Protein 1QWO (pdb70)

Radius of gyration: 21.75 Å; Cα contacts (8 Å, |Δi|>4): 918; chains: 1; bounding box: 67×42×53 Å

Secondary structure (DSSP, 8-state):
-EETTTEE-SSHHHHTSSGGGSB-B--TTTTS---SPPTTEEEEEEEEEE---BPPPHHHHHHHHHHHHHHHHH-S---GGGGGGGT------SSSBPHHHHHHHHHHHHHHHHHTHHHHTT---EEEEES-HHHHHHHHHHHHHHHHHHHT-TT----PPPPEEEEE---TTS--TTS----HHHHT--HHHHHHHHHHHHHHHHHHHHHHHHSTT----HHHHHHHHHHHHHHHHHHSTT--S--TTGGGS-HHHHHHHHHHHHHHHHHHTSTTSTTTGGGGHHHHHHHHHHHHT-----SSS--HHHHH-TTTS-S--SEEEEE--HHHHHHHHHHTTTTTTPPPPPSSS---GGGGTT--HHHHS-BT-EEEEEEEEETT-SS-EEEEEETTEE---SSS---TTS-EEHHHHHHHTHHHHHTTTGGGG-

Sequence (434 aa):
CDTVDLGYQCSPATSHLWGQYSPFFSLEDELSVSSKLPKDCRITLVQVLSRGARYPTSSKSKKYKKLVTAIQANATDFKGKFAFLKTYNYTLGADDLTPFGEQQLVNSGIKFYQRYKALARSVVPFIRASGSDRVIASGEKFIEGFQQAKLADPGATNRAAPAISVIIPESETFNNTLDHGVCTKFEASQLGDEVAANFTALFAPDIRARAEKHLPGVTLTDEDVVSLMDMCSFDTVARTSDASQLSPFCQLFTHNEWKKYNYLQSLGKYYGYGAGNPLGPAQGIGFTNELIARLTRSPVQDHTSTNSTLVSNPATFPLNATMYVDFSHDNSMVSIFFALGLYNGTEPLSRTSVESAKELDGYSASWVVPFGARAYFETMQCKSEKEPLVRALINDRVVPLHGCDVDKLGRCKLNDFVKGLSWARSGGNWGECF

Nearest PDB structures (foldseek):
  1skb-assembly1_A  TM=1.002E+00  e=1.967E-83  Aspergillus fumigatus
  3k4q-assembly2_B  TM=9.894E-01  e=6.153E-62  Aspergillus niger
  1ihp-assembly1_A  TM=9.824E-01  e=1.581E-62  Aspergillus ficuum
  1qfx-assembly1_B-2  TM=7.843E-01  e=2.774E-22  Aspergillus niger
  1qfx-assembly1_A-2  TM=7.735E-01  e=8.314E-22  Aspergillus niger

Foldseek 3Di:
DAALPAGDDPPCLFQLLQFQLRTQGFCAPPLFDGLADDPQKAFQFKEKEKEAHAAAAPVLLVVLQVLLVQLCVFFPAFDDLSRCSVPDDRDTDHDAAALQRLVLLLSPLLNVCVRNVVVLLEAAAAEAEEQGVNLQSSVVSSQNNVLVNSVVDPSRDDSPGHDRLYHFYDDLPAQDLQDDHVLQVLVPDCFLVVLLVVLLVVPQVVLQVVNCVSGPRDHDDSVRSLSLSNCQSNCLSHVDSNSPDGDSSRVSDDSVVSLSNQQSSQSSLCCNAAPVPVCRLLSQLQVVQLVLCQLVLHQGDADFRDDNVQRVDCSNRNNNRRYYYYYHHLNSQNSNCRLLVLQVVADPDDSHDRDDCVRRLNGTSSSANYRTKMKMWTWMDGPVDPATKIWIATSRHTRAGPQFDTDPNRIHGSVRSVVRSVCSSVSHVSVVSD

CATH classification: 3.40.50.1240

Structure (mmCIF, N/CA/C/O backbone):
data_1QWO
#
_entry.id   1QWO
#
_cell.length_a   70.340
_cell.length_b   70.340
_cell.length_c   186.673
_cell.angle_alpha   90.00
_cell.angle_beta   90.00
_cell.angle_gamma   90.00
#
_symmetry.space_group_name_H-M   'P 43 21 2'
#
loop_
_entity.id
_entity.type
_entity.pdbx_description
1 polymer phytase
2 non-polymer 2-acetamido-2-deoxy-beta-D-glucopyranose
3 water water
#
loop_
_atom_site.group_PDB
_atom_site.id
_atom_site.type_symbol
_atom_site.label_atom_id
_atom_site.label_alt_id
_atom_site.label_comp_id
_atom_site.label_asym_id
_atom_site.label_entity_id
_atom_site.label_seq_id
_atom_site.pdbx_PDB_ins_code
_atom_site.Cartn_x
_atom_site.Cartn_y
_atom_site.Cartn_z
_atom_site.occupancy
_atom_site.B_iso_or_equiv
_atom_site.auth_seq_id
_atom_site.auth_comp_id
_atom_site.auth_asym_id
_atom_site.auth_atom_id
_atom_site.pdbx_PDB_model_num
ATOM 1 N N . CYS A 1 7 ? 6.042 11.248 46.119 1.00 21.35 8 CYS A N 1
ATOM 2 C CA . CYS A 1 7 ? 6.391 11.554 47.544 1.00 21.41 8 CYS A CA 1
ATOM 3 C C . CYS A 1 7 ? 7.873 11.377 47.844 1.00 20.10 8 CYS A C 1
ATOM 4 O O . CYS A 1 7 ? 8.434 12.083 48.674 1.00 20.21 8 CYS A O 1
ATOM 7 N N . ASP A 1 8 ? 8.479 10.417 47.160 1.00 18.27 9 ASP A N 1
ATOM 8 C CA . ASP A 1 8 ? 9.846 9.994 47.395 1.00 17.73 9 ASP A CA 1
ATOM 9 C C . ASP A 1 8 ? 10.620 10.309 46.125 1.00 16.65 9 ASP A C 1
ATOM 10 O O . ASP A 1 8 ? 10.194 9.943 45.035 1.00 17.75 9 ASP A O 1
ATOM 15 N N . THR A 1 9 ? 11.699 11.067 46.262 1.00 14.52 10 THR A N 1
ATOM 16 C CA . THR A 1 9 ? 12.594 11.371 45.148 1.00 13.77 10 THR A CA 1
ATOM 17 C C . THR A 1 9 ? 14.017 10.956 45.451 1.00 12.74 10 THR A C 1
ATOM 18 O O . THR A 1 9 ? 14.405 10.764 46.597 1.00 12.58 10 THR A O 1
ATOM 22 N N . VAL A 1 10 ? 14.795 10.784 44.398 1.00 12.38 11 VAL A N 1
ATOM 23 C CA . VAL A 1 10 ? 16.190 10.451 44.492 1.00 12.28 11 VAL A CA 1
ATOM 24 C C . VAL A 1 10 ? 16.929 11.419 45.403 1.00 12.76 11 VAL A C 1
ATOM 25 O O . VAL A 1 10 ? 17.651 11.001 46.291 1.00 12.97 11 VAL A O 1
ATOM 29 N N . ASP A 1 11 ? 16.787 12.712 45.162 1.00 13.78 12 ASP A N 1
ATOM 30 C CA . ASP A 1 11 ? 17.604 13.667 45.890 1.00 14.48 12 ASP A CA 1
ATOM 31 C C . ASP A 1 11 ? 17.127 13.929 47.312 1.00 14.03 12 ASP A C 1
ATOM 32 O O . ASP A 1 11 ? 17.944 14.048 48.215 1.00 14.89 12 ASP A O 1
ATOM 37 N N . LEU A 1 12 ? 15.825 14.050 47.511 1.00 12.60 13 LEU A N 1
ATOM 38 C CA . LEU A 1 12 ? 15.305 14.501 48.798 1.00 13.00 13 LEU A CA 1
ATOM 39 C C . LEU A 1 12 ? 14.723 13.398 49.665 1.00 11.30 13 LEU A C 1
ATOM 40 O O . LEU A 1 12 ? 14.380 13.639 50.824 1.00 11.00 13 LEU A O 1
ATOM 45 N N . GLY A 1 13 ? 14.607 12.193 49.143 1.00 10.60 14 GLY A N 1
ATOM 46 C CA . GLY A 1 13 ? 13.956 11.148 49.917 1.00 10.60 14 GLY A CA 1
ATOM 47 C C . GLY A 1 13 ? 12.455 11.429 50.066 1.00 10.64 14 GLY A C 1
ATOM 48 O O . GLY A 1 13 ? 11.828 12.002 49.162 1.00 10.63 14 GLY A O 1
ATOM 49 N N . TYR A 1 14 ? 11.903 11.056 51.215 1.00 10.21 15 TYR A N 1
ATOM 50 C CA . TYR A 1 14 ? 10.463 10.994 51.429 1.00 11.56 15 TYR A CA 1
ATOM 51 C C . TYR A 1 14 ? 9.948 12.280 52.040 1.00 11.72 15 TYR A C 1
ATOM 52 O O . TYR A 1 14 ? 10.315 12.632 53.184 1.00 11.31 15 TYR A O 1
ATOM 61 N N . GLN A 1 15 ? 9.107 13.003 51.302 1.00 14.16 16 GLN A N 1
ATOM 62 C CA . GLN A 1 15 ? 8.686 14.333 51.707 1.00 15.52 16 GLN A CA 1
ATOM 63 C C . GLN A 1 15 ? 7.192 14.497 51.882 1.00 17.20 16 GLN A C 1
ATOM 64 O O . GLN A 1 15 ? 6.734 15.610 52.156 1.00 20.67 16 GLN A O 1
ATOM 70 N N . CYS A 1 16 ? 6.439 13.419 51.812 1.00 17.54 17 CYS A N 1
ATOM 71 C CA . CYS A 1 16 ? 4.999 13.532 52.050 1.00 18.49 17 CYS A CA 1
ATOM 72 C C . CYS A 1 16 ? 4.674 13.438 53.528 1.00 17.01 17 CYS A C 1
ATOM 73 O O . CYS A 1 16 ? 5.302 12.716 54.300 1.00 18.00 17 CYS A O 1
ATOM 76 N N . SER A 1 17 ? 3.690 14.217 53.922 1.00 16.34 18 SER A N 1
ATOM 77 C CA . SER A 1 17 ? 3.214 14.215 55.298 1.00 16.56 18 SER A CA 1
ATOM 78 C C . SER A 1 17 ? 4.350 14.319 56.318 1.00 15.36 18 SER A C 1
ATOM 79 O O . SER A 1 17 ? 4.364 13.546 57.260 1.00 14.37 18 SER A O 1
ATOM 82 N N . PRO A 1 18 ? 5.281 15.268 56.156 1.00 15.59 19 PRO A N 1
ATOM 83 C CA . PRO A 1 18 ? 6.496 15.306 57.006 1.00 15.72 19 PRO A CA 1
ATOM 84 C C . PRO A 1 18 ? 6.225 15.484 58.496 1.00 16.00 19 PRO A C 1
ATOM 85 O O . PRO A 1 18 ? 7.026 15.044 59.319 1.00 16.29 19 PRO A O 1
ATOM 89 N N . ALA A 1 19 ? 5.110 16.119 58.859 1.00 15.37 20 ALA A N 1
ATOM 90 C CA . ALA A 1 19 ? 4.749 16.280 60.261 1.00 15.49 20 ALA A CA 1
ATOM 91 C C . ALA A 1 19 ? 4.365 14.948 60.938 1.00 15.47 20 ALA A C 1
ATOM 92 O O . ALA A 1 19 ? 4.174 14.865 62.160 1.00 16.00 20 ALA A O 1
ATOM 94 N N . THR A 1 20 ? 4.226 13.895 60.137 1.00 12.64 21 THR A N 1
ATOM 95 C CA . THR A 1 20 ? 4.060 12.552 60.646 1.00 12.64 21 THR A CA 1
ATOM 96 C C . THR A 1 20 ? 5.219 11.638 60.224 1.00 10.34 21 THR A C 1
ATOM 97 O O . THR A 1 20 ? 5.818 10.955 61.067 1.00 10.75 21 THR A O 1
ATOM 101 N N . SER A 1 21 ? 5.503 11.581 58.932 1.00 10.34 22 SER A N 1
ATOM 102 C CA . SER A 1 21 ? 6.400 10.564 58.400 1.00 10.54 22 SER A CA 1
ATOM 103 C C . SER A 1 21 ? 7.851 10.703 58.774 1.00 10.58 22 SER A C 1
ATOM 104 O O . SER A 1 21 ? 8.578 9.740 58.661 1.00 9.88 22 SER A O 1
ATOM 107 N N . HIS A 1 22 ? 8.279 11.885 59.200 1.00 9.81 23 HIS A N 1
ATOM 108 C CA . HIS A 1 22 ? 9.639 12.033 59.701 1.00 9.88 23 HIS A CA 1
ATOM 109 C C . HIS A 1 22 ? 9.740 11.741 61.211 1.00 9.05 23 HIS A C 1
ATOM 110 O O . HIS A 1 22 ? 10.801 11.924 61.787 1.00 11.38 23 HIS A O 1
ATOM 117 N N . LEU A 1 23 ? 8.659 11.259 61.820 1.00 9.14 24 LEU A N 1
ATOM 118 C CA . LEU A 1 23 ? 8.585 11.034 63.247 1.00 9.87 24 LEU A CA 1
ATOM 119 C C . LEU A 1 23 ? 8.316 9.565 63.591 1.00 9.08 24 LEU A C 1
ATOM 120 O O . LEU A 1 23 ? 7.711 9.235 64.612 1.00 9.89 24 LEU A O 1
ATOM 125 N N . TRP A 1 24 ? 8.823 8.682 62.731 1.00 9.11 25 TRP A N 1
ATOM 126 C CA . TRP A 1 24 ? 8.655 7.236 62.943 1.00 8.99 25 TRP A CA 1
ATOM 127 C C . TRP A 1 24 ? 9.950 6.546 63.333 1.00 8.65 25 TRP A C 1
ATOM 128 O O . TRP A 1 24 ? 10.024 5.322 63.295 1.00 8.39 25 TRP A O 1
ATOM 139 N N . GLY A 1 25 ? 10.978 7.294 63.732 1.00 8.60 26 GLY A N 1
ATOM 140 C CA . GLY A 1 25 ? 12.242 6.672 64.094 1.00 8.86 26 GLY A CA 1
ATOM 141 C C . GLY A 1 25 ? 12.838 5.882 62.949 1.00 8.49 26 GLY A C 1
ATOM 142 O O . GLY A 1 25 ? 12.878 6.343 61.801 1.00 9.18 26 GLY A O 1
ATOM 143 N N . GLN A 1 26 ? 13.278 4.672 63.279 1.00 9.16 27 GLN A N 1
ATOM 144 C CA . GLN A 1 26 ? 13.846 3.739 62.296 1.00 9.46 27 GLN A CA 1
ATOM 145 C C . GLN A 1 26 ? 12.796 3.239 61.311 1.00 9.26 27 GLN A C 1
ATOM 146 O O . GLN A 1 26 ? 13.122 2.528 60.370 1.00 9.42 27 GLN A O 1
ATOM 152 N N . TYR A 1 27 ? 11.535 3.565 61.528 1.00 9.06 28 TYR A N 1
ATOM 153 C CA . TYR A 1 27 ? 10.499 3.239 60.548 1.00 9.26 28 TYR A CA 1
ATOM 154 C C . TYR A 1 27 ? 10.140 4.399 59.626 1.00 8.95 28 TYR A C 1
ATOM 155 O O . TYR A 1 27 ? 9.232 4.285 58.795 1.00 8.94 28 TYR A O 1
ATOM 164 N N . SER A 1 28 ? 10.862 5.518 59.759 1.00 8.76 29 SER A N 1
ATOM 165 C CA . SER A 1 28 ? 10.687 6.624 58.832 1.00 9.27 29 SER A CA 1
ATOM 166 C C . SER A 1 28 ? 11.401 6.298 57.539 1.00 8.61 29 SER A C 1
ATOM 167 O O . SER A 1 28 ? 12.576 5.901 57.561 1.00 8.78 29 SER A O 1
ATOM 170 N N . PRO A 1 29 ? 10.764 6.503 56.390 1.00 8.87 30 PRO A N 1
ATOM 171 C CA . PRO A 1 29 ? 11.513 6.485 55.134 1.00 9.13 30 PRO A CA 1
ATOM 172 C C . PRO A 1 29 ? 12.592 7.577 55.134 1.00 8.29 30 PRO A C 1
ATOM 173 O O . PRO A 1 29 ? 12.311 8.687 55.591 1.00 9.75 30 PRO A O 1
ATOM 177 N N . PHE A 1 30 ? 13.770 7.271 54.599 1.00 8.96 31 PHE A N 1
ATOM 178 C CA . PHE A 1 30 ? 14.839 8.241 54.477 1.00 9.27 31 PHE A CA 1
ATOM 179 C C . PHE A 1 30 ? 14.283 9.553 53.941 1.00 8.65 31 PHE A C 1
ATOM 180 O O . PHE A 1 30 ? 13.589 9.571 52.923 1.00 8.91 31 PHE A O 1
ATOM 188 N N . PHE A 1 31 ? 14.707 10.639 54.590 1.00 8.89 32 PHE A N 1
ATOM 189 C CA . PHE A 1 31 ? 14.458 12.012 54.128 1.00 9.55 32 PHE A CA 1
ATOM 190 C C . PHE A 1 31 ? 15.778 12.744 54.223 1.00 10.08 32 PHE A C 1
ATOM 191 O O . PHE A 1 31 ? 16.505 12.623 55.212 1.00 10.37 32 PHE A O 1
ATOM 199 N N . SER A 1 32 ? 16.118 13.482 53.170 1.00 10.11 33 SER A N 1
ATOM 200 C CA . SER A 1 32 ? 17.402 14.143 53.092 1.00 10.87 33 SER A CA 1
ATOM 201 C C . SER A 1 32 ? 17.553 15.231 54.138 1.00 11.26 33 SER A C 1
ATOM 202 O O . SER A 1 32 ? 16.700 16.093 54.279 1.00 11.70 33 SER A O 1
ATOM 205 N N . LEU A 1 33 ? 18.667 15.189 54.850 1.00 11.38 34 LEU A N 1
ATOM 206 C CA . LEU A 1 33 ? 18.988 16.226 55.850 1.00 12.07 34 LEU A CA 1
ATOM 207 C C . LEU A 1 33 ? 20.071 17.191 55.360 1.00 13.97 34 LEU A C 1
ATOM 208 O O . LEU A 1 33 ? 20.783 17.793 56.161 1.00 14.29 34 LEU A O 1
ATOM 213 N N . GLU A 1 34 ? 20.192 17.323 54.048 1.00 14.36 35 GLU A N 1
ATOM 214 C CA . GLU A 1 34 ? 21.044 18.320 53.430 1.00 16.40 35 GLU A CA 1
ATOM 215 C C . GLU A 1 34 ? 20.757 19.677 54.092 1.00 16.68 35 GLU A C 1
ATOM 216 O O . GLU A 1 34 ? 19.597 20.086 54.199 1.00 16.56 35 GLU A O 1
ATOM 222 N N . ASP A 1 35 ? 21.821 20.303 54.585 1.00 19.20 36 ASP A N 1
ATOM 223 C CA . ASP A 1 35 ? 21.762 21.656 55.182 1.00 20.82 36 ASP A CA 1
ATOM 224 C C . ASP A 1 35 ? 21.009 21.757 56.497 1.00 21.81 36 ASP A C 1
ATOM 225 O O . ASP A 1 35 ? 20.743 22.860 56.984 1.00 22.54 36 ASP A O 1
ATOM 230 N N . GLU A 1 36 ? 20.677 20.625 57.116 1.00 21.49 37 GLU A N 1
ATOM 231 C CA . GLU A 1 36 ? 19.874 20.671 58.337 1.00 21.82 37 GLU A CA 1
ATOM 232 C C . GLU A 1 36 ? 20.813 20.612 59.536 1.00 22.08 37 GLU A C 1
ATOM 233 O O . GLU A 1 36 ? 21.476 19.598 59.768 1.00 21.08 37 GLU A O 1
ATOM 239 N N . LEU A 1 37 ? 20.881 21.708 60.288 1.00 21.72 38 LEU A N 1
ATOM 240 C CA . LEU A 1 37 ? 21.868 21.853 61.367 1.00 22.46 38 LEU A CA 1
ATOM 241 C C . LEU A 1 37 ? 23.240 21.450 60.857 1.00 21.85 38 LEU A C 1
ATOM 242 O O . LEU A 1 37 ? 23.974 20.726 61.509 1.00 22.45 38 LEU A O 1
ATOM 247 N N . SER A 1 38 ? 23.590 21.973 59.691 1.00 21.75 39 SER A N 1
ATOM 248 C CA . SER A 1 38 ? 24.754 21.525 58.959 1.00 21.12 39 SER A CA 1
ATOM 249 C C . SER A 1 38 ? 25.098 22.467 57.822 1.00 21.24 39 SER A C 1
ATOM 250 O O . SER A 1 38 ? 24.212 23.106 57.242 1.00 21.87 39 SER A O 1
ATOM 253 N N . VAL A 1 39 ? 26.383 22.517 57.491 1.00 20.82 40 VAL A N 1
ATOM 254 C CA . VAL A 1 39 ? 26.839 23.115 56.251 1.00 19.97 40 VAL A CA 1
ATOM 255 C C . VAL A 1 39 ? 26.431 22.246 55.072 1.00 19.47 40 VAL A C 1
ATOM 256 O O . VAL A 1 39 ? 25.983 21.137 55.269 1.00 18.20 40 VAL A O 1
ATOM 260 N N . SER A 1 40 ? 26.604 22.738 53.846 1.00 19.61 41 SER A N 1
ATOM 261 C CA . SER A 1 40 ? 26.232 21.973 52.658 1.00 19.32 41 SER A CA 1
ATOM 262 C C . SER A 1 40 ? 27.093 20.727 52.587 1.00 17.62 41 SER A C 1
ATOM 263 O O . SER A 1 40 ? 28.256 20.724 53.023 1.00 17.38 41 SER A O 1
ATOM 266 N N . SER A 1 41 ? 26.532 19.670 52.011 1.00 17.46 42 SER A N 1
ATOM 267 C CA . SER A 1 41 ? 27.263 18.444 51.757 1.00 17.11 42 SER A CA 1
ATOM 268 C C . SER A 1 41 ? 27.967 18.470 50.414 1.00 16.44 42 SER A C 1
ATOM 269 O O . SER A 1 41 ? 28.611 17.500 50.032 1.00 15.83 42 SER A O 1
ATOM 272 N N . LYS A 1 42 ? 27.880 19.591 49.702 1.00 16.68 43 LYS A N 1
ATOM 273 C CA . LYS A 1 42 ? 28.502 19.695 48.387 1.00 17.45 43 LYS A CA 1
ATOM 274 C C . LYS A 1 42 ? 30.002 19.517 48.482 1.00 15.96 43 LYS A C 1
ATOM 275 O O . LYS A 1 42 ? 30.611 19.916 49.467 1.00 15.59 43 LYS A O 1
ATOM 281 N N . LEU A 1 43 ? 30.571 18.918 47.444 1.00 16.21 44 LEU A N 1
ATOM 282 C CA . LEU A 1 43 ? 32.015 18.797 47.331 1.00 15.85 44 LEU A CA 1
ATOM 283 C C . LEU A 1 43 ? 32.616 20.217 47.356 1.00 16.43 44 LEU A C 1
ATOM 284 O O . LEU A 1 43 ? 32.249 21.054 46.525 1.00 16.64 44 LEU A O 1
ATOM 289 N N . PRO A 1 44 ? 33.516 20.517 48.293 1.00 17.04 45 PRO A N 1
ATOM 290 C CA . PRO A 1 44 ? 34.079 21.865 48.352 1.00 17.68 45 PRO A CA 1
ATOM 291 C C . PRO A 1 44 ? 34.885 22.218 47.108 1.00 18.27 45 PRO A C 1
ATOM 292 O O . PRO A 1 44 ? 35.382 21.368 46.363 1.00 18.44 45 PRO A O 1
ATOM 296 N N . LYS A 1 45 ? 34.966 23.512 46.877 1.00 19.63 46 LYS A N 1
ATOM 297 C CA . LYS A 1 45 ? 35.737 24.060 45.777 1.00 20.90 46 LYS A CA 1
ATOM 298 C C . LYS A 1 45 ? 37.161 23.516 45.769 1.00 19.38 46 LYS A C 1
ATOM 299 O O . LYS A 1 45 ? 37.827 23.455 46.815 1.00 19.06 46 LYS A O 1
ATOM 305 N N . ASP A 1 46 ? 37.631 23.121 44.593 1.00 18.38 47 ASP A N 1
ATOM 306 C CA . ASP A 1 46 ? 39.017 22.674 44.391 1.00 18.37 47 ASP A CA 1
ATOM 307 C C . ASP A 1 46 ? 39.323 21.412 45.191 1.00 17.57 47 ASP A C 1
ATOM 308 O O . ASP A 1 46 ? 40.449 21.158 45.568 1.00 17.49 47 ASP A O 1
ATOM 313 N N . CYS A 1 47 ? 38.293 20.591 45.413 1.00 16.62 48 CYS A N 1
ATOM 314 C CA . CYS A 1 47 ? 38.492 19.286 46.051 1.00 16.03 48 CYS A CA 1
ATOM 315 C C . CYS A 1 47 ? 38.040 18.175 45.118 1.00 15.14 48 CYS A C 1
ATOM 316 O O . CYS A 1 47 ? 37.119 18.357 44.335 1.00 16.68 48 CYS A O 1
ATOM 319 N N . ARG A 1 48 ? 38.732 17.050 45.188 1.00 14.37 49 ARG A N 1
ATOM 320 C CA . ARG A 1 48 ? 38.397 15.886 44.401 1.00 15.13 49 ARG A CA 1
ATOM 321 C C . ARG A 1 48 ? 38.286 14.684 45.339 1.00 13.59 49 ARG A C 1
ATOM 322 O O . ARG A 1 48 ? 39.148 14.431 46.145 1.00 13.88 49 ARG A O 1
ATOM 330 N N . ILE A 1 49 ? 37.199 13.916 45.214 1.00 12.92 50 ILE A N 1
ATOM 331 C CA . ILE A 1 49 ? 37.066 12.697 45.989 1.00 13.14 50 ILE A CA 1
ATOM 332 C C . ILE A 1 49 ? 38.045 11.627 45.514 1.00 13.01 50 ILE A C 1
ATOM 333 O O . ILE A 1 49 ? 38.131 11.344 44.307 1.00 13.69 50 ILE A O 1
ATOM 338 N N . THR A 1 50 ? 38.784 11.029 46.441 1.00 13.41 51 THR A N 1
ATOM 339 C CA . THR A 1 50 ? 39.723 9.945 46.144 1.00 14.05 51 THR A CA 1
ATOM 340 C C . THR A 1 50 ? 39.266 8.563 46.595 1.00 13.99 51 THR A C 1
ATOM 341 O O . THR A 1 50 ? 39.769 7.561 46.090 1.00 14.80 51 THR A O 1
ATOM 345 N N . LEU A 1 51 ? 38.348 8.526 47.565 1.00 13.42 52 LEU A N 1
ATOM 346 C CA . LEU A 1 51 ? 37.780 7.278 48.070 1.00 12.92 52 LEU A CA 1
ATOM 347 C C . LEU A 1 51 ? 36.402 7.612 48.619 1.00 12.28 52 LEU A C 1
ATOM 348 O O . LEU A 1 51 ? 36.217 8.650 49.255 1.00 11.37 52 LEU A O 1
ATOM 353 N N . VAL A 1 52 ? 35.423 6.727 48.406 1.00 11.16 53 VAL A N 1
ATOM 354 C CA . VAL A 1 52 ? 34.197 6.851 49.158 1.00 11.61 53 VAL A CA 1
ATOM 355 C C . VAL A 1 52 ? 33.751 5.468 49.616 1.00 10.42 53 VAL A C 1
ATOM 356 O O . VAL A 1 52 ? 33.806 4.500 48.869 1.00 11.16 53 VAL A O 1
ATOM 360 N N . GLN A 1 53 ? 33.361 5.416 50.876 1.00 9.78 54 GLN A N 1
ATOM 361 C CA . GLN A 1 53 ? 32.726 4.251 51.497 1.00 10.28 54 GLN A CA 1
ATOM 362 C C . GLN A 1 53 ? 31.271 4.589 51.752 1.00 10.15 54 GLN A C 1
ATOM 363 O O . GLN A 1 53 ? 30.944 5.578 52.405 1.00 10.07 54 GLN A O 1
ATOM 369 N N . VAL A 1 54 ? 30.370 3.730 51.294 1.00 9.56 55 VAL A N 1
ATOM 370 C CA . VAL A 1 54 ? 28.949 3.876 51.607 1.00 8.94 55 VAL A CA 1
ATOM 371 C C . VAL A 1 54 ? 28.578 2.767 52.600 1.00 8.84 55 VAL A C 1
ATOM 372 O O . VAL A 1 54 ? 28.984 1.608 52.434 1.00 9.27 55 VAL A O 1
ATOM 376 N N . LEU A 1 55 ? 27.804 3.146 53.600 1.00 8.71 56 LEU A N 1
ATOM 377 C CA . LEU A 1 55 ? 27.170 2.168 54.503 1.00 8.53 56 LEU A CA 1
ATOM 378 C C . LEU A 1 55 ? 25.666 2.441 54.416 1.00 8.69 56 LEU A C 1
ATOM 379 O O . LEU A 1 55 ? 25.205 3.523 54.766 1.00 8.55 56 LEU A O 1
ATOM 384 N N . SER A 1 56 ? 24.904 1.459 53.894 1.00 8.74 57 SER A N 1
ATOM 385 C CA . SER A 1 56 ? 23.496 1.600 53.648 1.00 8.24 57 SER A CA 1
ATOM 386 C C . SER A 1 56 ? 22.688 0.587 54.438 1.00 7.82 57 SER A C 1
ATOM 387 O O . SER A 1 56 ? 23.052 -0.575 54.483 1.00 8.27 57 SER A O 1
ATOM 390 N N . ARG A 1 57 ? 21.578 1.036 55.010 1.00 7.75 58 ARG A N 1
ATOM 391 C CA . ARG A 1 57 ? 20.578 0.116 55.557 1.00 7.13 58 ARG A CA 1
ATOM 392 C C . ARG A 1 57 ? 19.789 -0.456 54.392 1.00 7.64 58 ARG A C 1
ATOM 393 O O . ARG A 1 57 ? 19.731 0.104 53.287 1.00 7.92 58 ARG A O 1
ATOM 415 N N . GLY A 1 59 ? 16.103 -1.276 52.702 1.00 8.07 60 GLY A N 1
ATOM 416 C CA . GLY A 1 59 ? 14.947 -0.408 52.489 1.00 7.93 60 GLY A CA 1
ATOM 417 C C . GLY A 1 59 ? 13.743 -0.726 53.391 1.00 7.89 60 GLY A C 1
ATOM 418 O O . GLY A 1 59 ? 13.776 -1.629 54.253 1.00 8.47 60 GLY A O 1
ATOM 419 N N . ALA A 1 60 ? 12.682 0.048 53.186 1.00 8.48 61 ALA A N 1
ATOM 420 C CA . ALA A 1 60 ? 11.414 -0.179 53.880 1.00 8.85 61 ALA A CA 1
ATOM 421 C C . ALA A 1 60 ? 10.944 -1.627 53.696 1.00 9.76 61 ALA A C 1
ATOM 422 O O . ALA A 1 60 ? 11.094 -2.209 52.617 1.00 8.89 61 ALA A O 1
ATOM 424 N N . ARG A 1 61 ? 10.376 -2.166 54.759 1.00 9.51 62 ARG A N 1
ATOM 425 C CA . ARG A 1 61 ? 10.061 -3.594 54.844 1.00 9.00 62 ARG A CA 1
ATOM 426 C C . ARG A 1 61 ? 8.736 -3.816 55.555 1.00 9.91 62 ARG A C 1
ATOM 427 O O . ARG A 1 61 ? 8.185 -2.911 56.186 1.00 9.42 62 ARG A O 1
ATOM 435 N N . TYR A 1 62 ? 8.268 -5.059 55.464 1.00 9.84 63 TYR A N 1
ATOM 436 C CA . TYR A 1 62 ? 7.202 -5.534 56.321 1.00 10.92 63 TYR A CA 1
ATOM 437 C C . TYR A 1 62 ? 7.713 -5.697 57.747 1.00 10.51 63 TYR A C 1
ATOM 438 O O . TYR A 1 62 ? 8.905 -5.834 57.966 1.00 9.71 63 TYR A O 1
ATOM 447 N N . PRO A 1 63 ? 6.811 -5.809 58.724 1.00 10.36 64 PRO A N 1
ATOM 448 C CA . PRO A 1 63 ? 7.220 -6.191 60.072 1.00 10.93 64 PRO A CA 1
ATOM 449 C C . PRO A 1 63 ? 7.966 -7.533 60.073 1.00 11.37 64 PRO A C 1
ATOM 450 O O . PRO A 1 63 ? 7.741 -8.330 59.160 1.00 12.55 64 PRO A O 1
ATOM 454 N N . THR A 1 64 ? 8.824 -7.779 61.051 1.00 13.80 65 THR A N 1
ATOM 455 C CA . THR A 1 64 ? 9.458 -9.091 61.162 1.00 15.20 65 THR A CA 1
ATOM 456 C C . THR A 1 64 ? 8.357 -10.108 61.393 1.00 16.11 65 THR A C 1
ATOM 457 O O . THR A 1 64 ? 7.246 -9.732 61.732 1.00 15.39 65 THR A O 1
ATOM 461 N N . SER A 1 65 ? 8.666 -11.389 61.210 1.00 16.88 66 SER A N 1
ATOM 462 C CA . SER A 1 65 ? 7.656 -12.428 61.378 1.00 18.30 66 SER A CA 1
ATOM 463 C C . SER A 1 65 ? 7.023 -12.348 62.789 1.00 17.86 66 SER A C 1
ATOM 464 O O . SER A 1 65 ? 5.798 -12.427 62.927 1.00 17.63 66 SER A O 1
ATOM 467 N N . SER A 1 66 ? 7.836 -12.150 63.823 1.00 17.92 67 SER A N 1
ATOM 468 C CA . SER A 1 66 ? 7.288 -12.104 65.181 1.00 18.01 67 SER A CA 1
ATOM 469 C C . SER A 1 66 ? 6.399 -10.871 65.386 1.00 17.15 67 SER A C 1
ATOM 470 O O . SER A 1 66 ? 5.347 -10.958 66.012 1.00 17.22 67 SER A O 1
ATOM 473 N N . LYS A 1 67 ? 6.790 -9.724 64.843 1.00 15.28 68 LYS A N 1
ATOM 474 C CA . LYS A 1 67 ? 6.004 -8.506 65.040 1.00 14.40 68 LYS A CA 1
ATOM 475 C C . LYS A 1 67 ? 4.741 -8.569 64.214 1.00 14.40 68 LYS A C 1
ATOM 476 O O . LYS A 1 67 ? 3.686 -8.114 64.632 1.00 13.96 68 LYS A O 1
ATOM 482 N N . SER A 1 68 ? 4.834 -9.145 63.020 1.00 13.84 69 SER A N 1
ATOM 483 C CA . SER A 1 68 ? 3.666 -9.280 62.167 1.00 15.08 69 SER A CA 1
ATOM 484 C C . SER A 1 68 ? 2.610 -10.153 62.856 1.00 15.86 69 SER A C 1
ATOM 485 O O . SER A 1 68 ? 1.426 -9.840 62.782 1.00 16.45 69 SER A O 1
ATOM 488 N N . LYS A 1 69 ? 3.056 -11.197 63.548 1.00 16.44 70 LYS A N 1
ATOM 489 C CA . LYS A 1 69 ? 2.139 -12.101 64.271 1.00 17.61 70 LYS A CA 1
ATOM 490 C C . LYS A 1 69 ? 1.433 -11.326 65.377 1.00 17.72 70 LYS A C 1
ATOM 491 O O . LYS A 1 69 ? 0.217 -11.453 65.571 1.00 18.18 70 LYS A O 1
ATOM 497 N N . LYS A 1 70 ? 2.205 -10.499 66.077 1.00 16.08 71 LYS A N 1
ATOM 498 C CA . LYS A 1 70 ? 1.721 -9.688 67.191 1.00 15.82 71 LYS A CA 1
ATOM 499 C C . LYS A 1 70 ? 0.697 -8.682 66.696 1.00 15.43 71 LYS A C 1
ATOM 500 O O . LYS A 1 70 ? -0.353 -8.499 67.318 1.00 16.61 71 LYS A O 1
ATOM 506 N N . TYR A 1 71 ? 0.981 -8.021 65.568 1.00 14.64 72 TYR A N 1
ATOM 507 C CA . TYR A 1 71 ? 0.085 -6.986 65.064 1.00 14.50 72 TYR A CA 1
ATOM 508 C C . TYR A 1 71 ? -1.234 -7.567 64.603 1.00 15.22 72 TYR A C 1
ATOM 509 O O . TYR A 1 71 ? -2.292 -7.014 64.868 1.00 15.88 72 TYR A O 1
ATOM 518 N N . LYS A 1 72 ? -1.148 -8.672 63.877 1.00 15.53 73 LYS A N 1
ATOM 519 C CA . LYS A 1 72 ? -2.337 -9.368 63.379 1.00 16.49 73 LYS A CA 1
ATOM 520 C C . LYS A 1 72 ? -3.213 -9.809 64.550 1.00 16.22 73 LYS A C 1
ATOM 521 O O . LYS A 1 72 ? -4.429 -9.637 64.509 1.00 17.12 73 LYS A O 1
ATOM 527 N N . LYS A 1 73 ? -2.574 -10.338 65.596 1.00 17.34 74 LYS A N 1
ATOM 528 C CA . LYS A 1 73 ? -3.273 -10.781 66.804 1.00 18.13 74 LYS A CA 1
ATOM 529 C C . LYS A 1 73 ? -4.034 -9.626 67.411 1.00 18.10 74 LYS A C 1
ATOM 530 O O . LYS A 1 73 ? -5.186 -9.773 67.793 1.00 19.19 74 LYS A O 1
ATOM 536 N N . LEU A 1 74 ? -3.411 -8.460 67.449 1.00 17.02 75 LEU A N 1
ATOM 537 C CA . LEU A 1 74 ? -4.063 -7.291 68.042 1.00 16.29 75 LEU A CA 1
ATOM 538 C C . LEU A 1 74 ? -5.233 -6.793 67.215 1.00 16.85 75 LEU A C 1
ATOM 539 O O . LEU A 1 74 ? -6.303 -6.514 67.754 1.00 17.82 75 LEU A O 1
ATOM 544 N N . VAL A 1 75 ? -5.041 -6.667 65.904 1.00 16.39 76 VAL A N 1
ATOM 545 C CA . VAL A 1 75 ? -6.101 -6.180 65.034 1.00 17.37 76 VAL A CA 1
ATOM 546 C C . VAL A 1 75 ? -7.298 -7.146 65.112 1.00 18.34 76 VAL A C 1
ATOM 547 O O . VAL A 1 75 ? -8.437 -6.710 65.192 1.00 19.04 76 VAL A O 1
ATOM 551 N N . THR A 1 76 ? -7.014 -8.444 65.112 1.00 19.19 77 THR A N 1
ATOM 552 C CA . THR A 1 76 ? -8.072 -9.467 65.224 1.00 20.88 77 THR A CA 1
ATOM 553 C C . THR A 1 76 ? -8.857 -9.329 66.525 1.00 20.81 77 THR A C 1
ATOM 554 O O . THR A 1 76 ? -10.092 -9.361 66.515 1.00 21.86 77 THR A O 1
ATOM 558 N N . ALA A 1 77 ? -8.145 -9.126 67.628 1.00 20.34 78 ALA A N 1
ATOM 559 C CA . ALA A 1 77 ? -8.758 -8.984 68.954 1.00 20.71 78 ALA A CA 1
ATOM 560 C C . ALA A 1 77 ? -9.593 -7.723 69.057 1.00 20.87 78 ALA A C 1
ATOM 561 O O . ALA A 1 77 ? -10.678 -7.725 69.664 1.00 21.39 78 ALA A O 1
ATOM 563 N N . ILE A 1 78 ? -9.100 -6.629 68.458 1.00 19.64 79 ILE A N 1
ATOM 564 C CA . ILE A 1 78 ? -9.867 -5.400 68.407 1.00 20.04 79 ILE A CA 1
ATOM 565 C C . ILE A 1 78 ? -11.182 -5.625 67.662 1.00 21.56 79 ILE A C 1
ATOM 566 O O . ILE A 1 78 ? -12.257 -5.236 68.154 1.00 22.00 79 ILE A O 1
ATOM 571 N N . GLN A 1 79 ? -11.099 -6.271 66.504 1.00 21.51 80 GLN A N 1
ATOM 572 C CA . GLN A 1 79 ? -12.273 -6.490 65.667 1.00 23.24 80 GLN A CA 1
ATOM 573 C C . GLN A 1 79 ? -13.245 -7.481 66.324 1.00 24.06 80 GLN A C 1
ATOM 574 O O . GLN A 1 79 ? -14.448 -7.398 66.093 1.00 25.18 80 GLN A O 1
ATOM 580 N N . ALA A 1 80 ? -12.742 -8.362 67.182 1.00 24.46 81 ALA A N 1
ATOM 581 C CA . ALA A 1 80 ? -13.591 -9.341 67.884 1.00 25.66 81 ALA A CA 1
ATOM 582 C C . ALA A 1 80 ? -14.272 -8.769 69.135 1.00 26.59 81 ALA A C 1
ATOM 583 O O . ALA A 1 80 ? -15.345 -9.243 69.538 1.00 27.13 81 ALA A O 1
ATOM 585 N N . ASN A 1 81 ? -13.650 -7.768 69.752 1.00 26.85 82 ASN A N 1
ATOM 586 C CA . ASN A 1 81 ? -14.102 -7.209 71.025 1.00 27.06 82 ASN A CA 1
ATOM 587 C C . ASN A 1 81 ? -14.900 -5.903 70.893 1.00 27.79 82 ASN A C 1
ATOM 588 O O . ASN A 1 81 ? -15.762 -5.611 71.726 1.00 28.13 82 ASN A O 1
ATOM 593 N N . ALA A 1 82 ? -14.606 -5.089 69.882 1.00 27.88 83 ALA A N 1
ATOM 594 C CA . ALA A 1 82 ? -15.232 -3.770 69.785 1.00 28.59 83 ALA A CA 1
ATOM 595 C C . ALA A 1 82 ? -16.717 -3.867 69.431 1.00 29.13 83 ALA A C 1
ATOM 596 O O . ALA A 1 82 ? -17.075 -4.497 68.454 1.00 28.91 83 ALA A O 1
ATOM 598 N N . THR A 1 83 ? -17.564 -3.221 70.227 1.00 29.99 84 THR A N 1
ATOM 599 C CA . THR A 1 83 ? -18.998 -3.116 69.933 1.00 30.74 84 THR A CA 1
ATOM 600 C C . THR A 1 83 ? -19.291 -1.897 69.067 1.00 31.08 84 THR A C 1
ATOM 601 O O . THR A 1 83 ? -20.375 -1.765 68.499 1.00 32.28 84 THR A O 1
ATOM 605 N N . ASP A 1 84 ? -18.331 -0.984 68.981 1.00 30.71 85 ASP A N 1
ATOM 606 C CA . ASP A 1 84 ? -18.438 0.131 68.043 1.00 30.82 85 ASP A CA 1
ATOM 607 C C . ASP A 1 84 ? -17.033 0.621 67.672 1.00 29.95 85 ASP A C 1
ATOM 608 O O . ASP A 1 84 ? -16.082 0.371 68.412 1.00 29.76 85 ASP A O 1
ATOM 613 N N . PHE A 1 85 ? -16.916 1.260 66.510 1.00 29.08 86 PHE A N 1
ATOM 614 C CA . PHE A 1 85 ? -15.660 1.852 66.051 1.00 29.02 86 PHE A CA 1
ATOM 615 C C . PHE A 1 85 ? -15.879 3.342 65.773 1.00 29.13 86 PHE A C 1
ATOM 616 O O . PHE A 1 85 ? -16.335 3.730 64.700 1.00 29.55 86 PHE A O 1
ATOM 624 N N . LYS A 1 86 ? -15.542 4.172 66.751 1.00 29.57 87 LYS A N 1
ATOM 625 C CA . LYS A 1 86 ? -16.000 5.557 66.775 1.00 30.39 87 LYS A CA 1
ATOM 626 C C . LYS A 1 86 ? -14.953 6.523 66.247 1.00 30.86 87 LYS A C 1
ATOM 627 O O . LYS A 1 86 ? -13.748 6.339 66.471 1.00 30.98 87 LYS A O 1
ATOM 633 N N . GLY A 1 87 ? -15.439 7.564 65.574 1.00 30.47 88 GLY A N 1
ATOM 634 C CA . GLY A 1 87 ? -14.614 8.643 65.067 1.00 30.36 88 GLY A CA 1
ATOM 635 C C . GLY A 1 87 ? -13.521 8.163 64.140 1.00 29.60 88 GLY A C 1
ATOM 636 O O . GLY A 1 87 ? -13.771 7.446 63.180 1.00 29.18 88 GLY A O 1
ATOM 637 N N . LYS A 1 88 ? -12.294 8.583 64.437 1.00 29.56 89 LYS A N 1
ATOM 638 C CA . LYS A 1 88 ? -11.144 8.292 63.586 1.00 29.06 89 LYS A CA 1
ATOM 639 C C . LYS A 1 88 ? -10.795 6.801 63.560 1.00 27.89 89 LYS A C 1
ATOM 640 O O . LYS A 1 88 ? -10.120 6.342 62.646 1.00 27.31 89 LYS A O 1
ATOM 646 N N . PHE A 1 89 ? -11.273 6.058 64.559 1.00 27.20 90 PHE A N 1
ATOM 647 C CA . PHE A 1 89 ? -11.091 4.608 64.636 1.00 26.27 90 PHE A CA 1
ATOM 648 C C . PHE A 1 89 ? -12.112 3.841 63.790 1.00 26.25 90 PHE A C 1
ATOM 649 O O . PHE A 1 89 ? -12.057 2.633 63.737 1.00 25.24 90 PHE A O 1
ATOM 657 N N . ALA A 1 90 ? -13.008 4.549 63.105 1.00 26.43 91 ALA A N 1
ATOM 658 C CA . ALA A 1 90 ? -14.079 3.918 62.324 1.00 26.62 91 ALA A CA 1
ATOM 659 C C . ALA A 1 90 ? -13.560 2.923 61.277 1.00 26.75 91 ALA A C 1
ATOM 660 O O . ALA A 1 90 ? -14.168 1.878 61.051 1.00 27.01 91 ALA A O 1
ATOM 662 N N . PHE A 1 91 ? -12.404 3.208 60.680 1.00 26.38 92 PHE A N 1
ATOM 663 C CA . PHE A 1 91 ? -11.858 2.345 59.628 1.00 25.30 92 PHE A CA 1
ATOM 664 C C . PHE A 1 91 ? -11.537 0.928 60.103 1.00 25.64 92 PHE A C 1
ATOM 665 O O . PHE A 1 91 ? -11.513 0.009 59.295 1.00 26.28 92 PHE A O 1
ATOM 673 N N . LEU A 1 92 ? -11.284 0.752 61.400 1.00 26.61 93 LEU A N 1
ATOM 674 C CA . LEU A 1 92 ? -10.937 -0.550 61.973 1.00 27.20 93 LEU A CA 1
ATOM 675 C C . LEU A 1 92 ? -12.082 -1.576 61.958 1.00 28.67 93 LEU A C 1
ATOM 676 O O . LEU A 1 92 ? -11.842 -2.771 62.109 1.00 29.16 93 LEU A O 1
ATOM 681 N N . LYS A 1 93 ? -13.311 -1.095 61.811 1.00 30.20 94 LYS A N 1
ATOM 682 C CA . LYS A 1 93 ? -14.466 -1.955 61.545 1.00 31.57 94 LYS A CA 1
ATOM 683 C C . LYS A 1 93 ? -14.178 -2.890 60.366 1.00 31.75 94 LYS A C 1
ATOM 684 O O . LYS A 1 93 ? -14.347 -4.104 60.490 1.00 33.07 94 LYS A O 1
ATOM 690 N N . THR A 1 94 ? -13.699 -2.330 59.250 1.00 31.90 95 THR A N 1
ATOM 691 C CA . THR A 1 94 ? -13.467 -3.093 58.010 1.00 31.16 95 THR A CA 1
ATOM 692 C C . THR A 1 94 ? -12.001 -3.276 57.586 1.00 30.14 95 THR A C 1
ATOM 693 O O . THR A 1 94 ? -11.735 -3.889 56.551 1.00 29.75 95 THR A O 1
ATOM 697 N N . TYR A 1 95 ? -11.050 -2.752 58.359 1.00 28.69 96 TYR A N 1
ATOM 698 C CA . TYR A 1 95 ? -9.648 -2.910 57.979 1.00 27.57 96 TYR A CA 1
ATOM 699 C C . TYR A 1 95 ? -9.320 -4.389 57.907 1.00 26.82 96 TYR A C 1
ATOM 700 O O . TYR A 1 95 ? -9.745 -5.176 58.744 1.00 26.47 96 TYR A O 1
ATOM 709 N N . ASN A 1 96 ? -8.566 -4.759 56.884 1.00 25.55 97 ASN A N 1
ATOM 710 C CA . ASN A 1 96 ? -8.095 -6.116 56.720 1.00 25.05 97 ASN A CA 1
ATOM 711 C C . ASN A 1 96 ? -6.573 -6.157 56.827 1.00 23.43 97 ASN A C 1
ATOM 712 O O . ASN A 1 96 ? -5.885 -5.543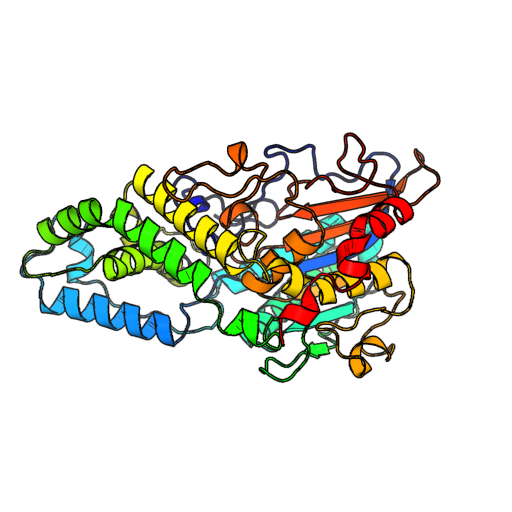 56.014 1.00 24.74 97 ASN A O 1
ATOM 717 N N . TYR A 1 97 ? -6.052 -6.881 57.807 1.00 21.45 98 TYR A N 1
ATOM 718 C CA . TYR A 1 97 ? -4.612 -7.032 57.951 1.00 20.17 98 TYR A CA 1
ATOM 719 C C . TYR A 1 97 ? -4.077 -7.988 56.876 1.00 20.86 98 TYR A C 1
ATOM 720 O O . TYR A 1 97 ? -4.473 -9.163 56.826 1.00 20.87 98 TYR A O 1
ATOM 729 N N . THR A 1 98 ? -3.211 -7.458 56.009 1.00 20.63 99 THR A N 1
ATOM 730 C CA . THR A 1 98 ? -2.614 -8.190 54.887 1.00 21.51 99 THR A CA 1
ATOM 731 C C . THR A 1 98 ? -1.076 -8.122 54.800 1.00 20.70 99 THR A C 1
ATOM 732 O O . THR A 1 98 ? -0.492 -8.609 53.829 1.00 21.60 99 THR A O 1
ATOM 736 N N . LEU A 1 99 ? -0.426 -7.507 55.778 1.00 19.77 100 LEU A N 1
ATOM 737 C CA . LEU A 1 99 ? 1.025 -7.328 55.707 1.00 19.63 100 LEU A CA 1
ATOM 738 C C . LEU A 1 99 ? 1.735 -8.665 55.762 1.00 19.98 100 LEU A C 1
ATOM 739 O O . LEU A 1 99 ? 1.316 -9.572 56.485 1.00 21.37 100 LEU A O 1
ATOM 744 N N . GLY A 1 100 ? 2.820 -8.765 55.007 1.00 20.51 101 GLY A N 1
ATOM 745 C CA . GLY A 1 100 ? 3.739 -9.869 55.125 1.00 20.15 101 GLY A CA 1
ATOM 746 C C . GLY A 1 100 ? 4.699 -9.777 56.294 1.00 20.12 101 GLY A C 1
ATOM 747 O O . GLY A 1 100 ? 4.423 -9.212 57.376 1.00 19.32 101 GLY A O 1
ATOM 748 N N . ALA A 1 101 ? 5.855 -10.386 56.076 1.00 17.96 102 ALA A N 1
ATOM 749 C CA . ALA A 1 101 ? 6.880 -10.487 57.069 1.00 17.69 102 ALA A CA 1
ATOM 750 C C . ALA A 1 101 ? 8.245 -10.414 56.408 1.00 16.51 102 ALA A C 1
ATOM 751 O O . ALA A 1 101 ? 8.502 -11.042 55.364 1.00 16.34 102 ALA A O 1
ATOM 753 N N . ASP A 1 102 ? 9.078 -9.599 57.039 1.00 14.50 103 ASP A N 1
ATOM 754 C CA . ASP A 1 102 ? 10.516 -9.486 56.821 1.00 14.93 103 ASP A CA 1
ATOM 755 C C . ASP A 1 102 ? 10.960 -8.901 55.503 1.00 13.27 103 ASP A C 1
ATOM 756 O O . ASP A 1 102 ? 11.988 -8.234 55.456 1.00 13.98 103 ASP A O 1
ATOM 761 N N . ASP A 1 103 ? 10.216 -9.146 54.431 1.00 11.82 104 ASP A N 1
ATOM 762 C CA . ASP A 1 103 ? 10.667 -8.757 53.098 1.00 11.98 104 ASP A CA 1
ATOM 763 C C . ASP A 1 103 ? 10.617 -7.231 52.897 1.00 9.74 104 ASP A C 1
ATOM 764 O O . ASP A 1 103 ? 9.869 -6.536 53.551 1.00 10.25 104 ASP A O 1
ATOM 769 N N . LEU A 1 104 ? 11.392 -6.751 51.926 1.00 9.79 105 LEU A N 1
ATOM 770 C CA . LEU A 1 104 ? 11.203 -5.406 51.398 1.00 10.12 105 LEU A CA 1
ATOM 771 C C . LEU A 1 104 ? 9.826 -5.247 50.804 1.00 10.22 105 LEU A C 1
ATOM 772 O O . LEU A 1 104 ? 9.277 -6.180 50.175 1.00 11.11 105 LEU A O 1
ATOM 777 N N . THR A 1 105 ? 9.256 -4.062 50.961 1.00 9.41 106 THR A N 1
ATOM 778 C CA . THR A 1 105 ? 8.083 -3.698 50.180 1.00 9.44 106 THR A CA 1
ATOM 779 C C . THR A 1 105 ? 8.540 -3.091 48.857 1.00 8.83 106 THR A C 1
ATOM 780 O O . THR A 1 105 ? 9.701 -2.657 48.720 1.00 9.67 106 THR A O 1
ATOM 784 N N . PRO A 1 106 ? 7.668 -2.994 47.861 1.00 9.70 107 PRO A N 1
ATOM 785 C CA . PRO A 1 106 ? 8.026 -2.313 46.631 1.00 9.70 107 PRO A CA 1
ATOM 786 C C . PRO A 1 106 ? 8.581 -0.913 46.847 1.00 9.47 107 PRO A C 1
ATOM 787 O O . PRO A 1 106 ? 9.581 -0.554 46.183 1.00 10.64 107 PRO A O 1
ATOM 791 N N . PHE A 1 107 ? 7.999 -0.155 47.770 1.00 9.32 108 PHE A N 1
ATOM 792 C CA . PHE A 1 107 ? 8.508 1.176 48.070 1.00 9.05 108 PHE A CA 1
ATOM 793 C C . PHE A 1 107 ? 9.949 1.063 48.583 1.00 8.58 108 PHE A C 1
ATOM 794 O O . PHE A 1 107 ? 10.812 1.865 48.199 1.00 8.58 108 PHE A O 1
ATOM 802 N N . GLY A 1 108 ? 10.207 0.117 49.463 1.00 9.06 109 GLY A N 1
ATOM 803 C CA . GLY A 1 108 ? 11.565 -0.070 49.981 1.00 9.22 109 GLY A CA 1
ATOM 804 C C . GLY A 1 108 ? 12.586 -0.472 48.919 1.00 9.40 109 GLY A C 1
ATOM 805 O O . GLY A 1 108 ? 13.757 -0.066 48.958 1.00 9.28 109 GLY A O 1
ATOM 806 N N . GLU A 1 109 ? 12.174 -1.290 47.960 1.00 8.63 110 GLU A N 1
ATOM 807 C CA . GLU A 1 109 ? 13.012 -1.625 46.818 1.00 8.99 110 GLU A CA 1
ATOM 808 C C . GLU A 1 109 ? 13.344 -0.357 46.038 1.00 8.27 110 GLU A C 1
ATOM 809 O O . GLU A 1 109 ? 14.524 -0.126 45.696 1.00 9.25 110 GLU A O 1
ATOM 815 N N . GLN A 1 110 ? 12.357 0.481 45.763 1.00 8.74 111 GLN A N 1
ATOM 816 C CA . GLN A 1 110 ? 12.617 1.690 45.000 1.00 8.46 111 GLN A CA 1
ATOM 817 C C . GLN A 1 110 ? 13.495 2.692 45.763 1.00 8.64 111 GLN A C 1
ATOM 818 O O . GLN A 1 110 ? 14.290 3.418 45.163 1.00 8.99 111 GLN A O 1
ATOM 824 N N . GLN A 1 111 ? 13.340 2.726 47.095 1.00 9.20 112 GLN A N 1
ATOM 825 C CA . GLN A 1 111 ? 14.252 3.555 47.880 1.00 9.04 112 GLN A CA 1
ATOM 826 C C . GLN A 1 111 ? 15.692 3.222 47.533 1.00 8.88 112 GLN A C 1
ATOM 827 O O . GLN A 1 111 ? 16.538 4.113 47.462 1.00 9.48 112 GLN A O 1
ATOM 833 N N . LEU A 1 112 ? 16.004 1.933 47.432 1.00 8.53 113 LEU A N 1
ATOM 834 C CA . LEU A 1 112 ? 17.353 1.482 47.225 1.00 8.37 113 LEU A CA 1
ATOM 835 C C . LEU A 1 112 ? 17.811 1.692 45.783 1.00 8.67 113 LEU A C 1
ATOM 836 O O . LEU A 1 112 ? 18.953 2.073 45.551 1.00 9.15 113 LEU A O 1
ATOM 841 N N . VAL A 1 113 ? 16.935 1.505 44.810 1.00 9.40 114 VAL A N 1
ATOM 842 C CA . VAL A 1 113 ? 17.251 1.928 43.441 1.00 9.92 114 VAL A CA 1
ATOM 843 C C . VAL A 1 113 ? 17.626 3.409 43.442 1.00 9.98 114 VAL A C 1
ATOM 844 O O . VAL A 1 113 ? 18.663 3.815 42.898 1.00 10.36 114 VAL A O 1
ATOM 848 N N . ASN A 1 114 ? 16.794 4.221 44.085 1.00 9.94 115 ASN A N 1
ATOM 849 C CA . ASN A 1 114 ? 17.027 5.673 44.175 1.00 9.65 115 ASN A CA 1
ATOM 850 C C . ASN A 1 114 ? 18.358 5.979 44.839 1.00 9.21 115 ASN A C 1
ATOM 851 O O . ASN A 1 114 ? 19.090 6.852 44.390 1.00 8.75 115 ASN A O 1
ATOM 856 N N . SER A 1 115 ? 18.682 5.242 45.891 1.00 8.65 116 SER A N 1
ATOM 857 C CA . SER A 1 115 ? 19.954 5.452 46.589 1.00 8.62 116 SER A CA 1
ATOM 858 C C . SER A 1 115 ? 21.165 5.131 45.684 1.00 9.11 116 SER A C 1
ATOM 859 O O . SER A 1 115 ? 22.183 5.830 45.701 1.00 9.38 116 SER A O 1
ATOM 862 N N . GLY A 1 116 ? 21.071 4.096 44.856 1.00 9.92 117 GLY A N 1
ATOM 863 C CA . GLY A 1 116 ? 22.111 3.802 43.906 1.00 8.57 117 GLY A CA 1
ATOM 864 C C . GLY A 1 116 ? 22.254 4.856 42.822 1.00 9.42 117 GLY A C 1
ATOM 865 O O . GLY A 1 116 ? 23.392 5.184 42.445 1.00 8.88 117 GLY A O 1
ATOM 866 N N . ILE A 1 117 ? 21.130 5.373 42.334 1.00 9.42 118 ILE A N 1
ATOM 867 C CA . ILE A 1 117 ? 21.137 6.500 41.389 1.00 9.83 118 ILE A CA 1
ATOM 868 C C . ILE A 1 117 ? 21.840 7.706 42.028 1.00 10.30 118 ILE A C 1
ATOM 869 O O . ILE A 1 117 ? 22.731 8.328 41.441 1.00 11.71 118 ILE A O 1
ATOM 874 N N . LYS A 1 118 ? 21.438 8.035 43.249 1.00 10.82 119 LYS A N 1
ATOM 875 C CA . LYS A 1 118 ? 21.989 9.202 43.919 1.00 11.00 119 LYS A CA 1
ATOM 876 C C . LYS A 1 118 ? 23.493 9.050 44.144 1.00 10.80 119 LYS A C 1
ATOM 877 O O . LYS A 1 118 ? 24.262 10.017 43.983 1.00 10.81 119 LYS A O 1
ATOM 883 N N . PHE A 1 119 ? 23.936 7.849 44.492 1.00 9.74 120 PHE A N 1
ATOM 884 C CA . PHE A 1 119 ? 25.351 7.586 44.726 1.00 9.28 120 PHE A CA 1
ATOM 885 C C . PHE A 1 119 ? 26.156 7.778 43.435 1.00 9.83 120 PHE A C 1
ATOM 886 O O . PHE A 1 119 ? 27.208 8.426 43.413 1.00 10.16 120 PHE A O 1
ATOM 894 N N . TYR A 1 120 ? 25.628 7.286 42.321 1.00 10.39 121 TYR A N 1
ATOM 895 C CA . TYR A 1 120 ? 26.296 7.495 41.039 1.00 11.36 121 TYR A CA 1
ATOM 896 C C . TYR A 1 120 ? 26.405 8.982 40.749 1.00 11.96 121 TYR A C 1
ATOM 897 O O . TYR A 1 120 ? 27.496 9.472 40.362 1.00 12.21 121 TYR A O 1
ATOM 906 N N . GLN A 1 121 ? 25.296 9.703 40.889 1.00 12.25 122 GLN A N 1
ATOM 907 C CA . GLN A 1 121 ? 25.235 11.117 40.511 1.00 13.27 122 GLN A CA 1
ATOM 908 C C . GLN A 1 121 ? 26.177 11.930 41.385 1.00 13.86 122 GLN A C 1
ATOM 909 O O . GLN A 1 121 ? 26.898 12.817 40.893 1.00 16.11 122 GLN A O 1
ATOM 915 N N . ARG A 1 122 ? 26.190 11.628 42.670 1.00 13.07 123 ARG A N 1
ATOM 916 C CA . ARG A 1 122 ? 27.013 12.382 43.614 1.00 13.22 123 ARG A CA 1
ATOM 917 C C . ARG A 1 122 ? 28.490 12.149 43.402 1.00 14.45 123 ARG A C 1
ATOM 918 O O . ARG A 1 122 ? 29.283 13.072 43.663 1.00 15.47 123 ARG A O 1
ATOM 926 N N . TYR A 1 123 ? 28.862 10.947 42.973 1.00 13.23 124 TYR A N 1
ATOM 927 C CA . TYR A 1 123 ? 30.268 10.554 42.822 1.00 12.70 124 TYR A CA 1
ATOM 928 C C . TYR A 1 123 ? 30.621 10.181 41.388 1.00 13.24 124 TYR A C 1
ATOM 929 O O . TYR A 1 123 ? 31.430 9.292 41.165 1.00 13.21 124 TYR A O 1
ATOM 938 N N . LYS A 1 124 ? 30.010 10.896 40.459 1.00 14.10 125 LYS A N 1
ATOM 939 C CA . LYS A 1 124 ? 30.083 10.585 39.040 1.00 16.08 125 LYS A CA 1
ATOM 940 C C . LYS A 1 124 ? 31.521 10.576 38.536 1.00 15.61 125 LYS A C 1
ATOM 941 O O . LYS A 1 124 ? 31.911 9.718 37.766 1.00 15.36 125 LYS A O 1
ATOM 947 N N . ALA A 1 125 ? 32.327 11.533 38.993 1.00 17.21 126 ALA A N 1
ATOM 948 C CA . ALA A 1 125 ? 33.703 11.612 38.510 1.00 17.79 126 ALA A CA 1
ATOM 949 C C . ALA A 1 125 ? 34.481 10.314 38.718 1.00 18.27 126 ALA A C 1
ATOM 950 O O . ALA A 1 125 ? 35.186 9.852 37.816 1.00 20.76 126 ALA A O 1
ATOM 952 N N . LEU A 1 126 ? 34.317 9.675 39.880 1.00 17.35 127 LEU A N 1
ATOM 953 C CA . LEU A 1 126 ? 34.931 8.376 40.133 1.00 17.36 127 LEU A CA 1
ATOM 954 C C . LEU A 1 126 ? 34.128 7.248 39.530 1.00 16.52 127 LEU A C 1
ATOM 955 O O . LEU A 1 126 ? 34.678 6.305 38.983 1.00 16.82 127 LEU A O 1
ATOM 960 N N . ALA A 1 127 ? 32.811 7.314 39.665 1.00 14.70 128 ALA A N 1
ATOM 961 C CA . ALA A 1 127 ? 31.953 6.194 39.315 1.00 14.84 128 ALA A CA 1
ATOM 962 C C . ALA A 1 127 ? 32.016 5.862 37.828 1.00 14.79 128 ALA A C 1
ATOM 963 O O . ALA A 1 127 ? 31.795 4.730 37.456 1.00 15.56 128 ALA A O 1
ATOM 965 N N . ARG A 1 128 ? 32.319 6.850 37.005 1.00 15.00 129 ARG A N 1
ATOM 966 C CA . ARG A 1 128 ? 32.431 6.630 35.569 1.00 15.44 129 ARG A CA 1
ATOM 967 C C . ARG A 1 128 ? 33.364 5.479 35.199 1.00 15.99 129 ARG A C 1
ATOM 968 O O . ARG A 1 128 ? 33.103 4.777 34.221 1.00 15.64 129 ARG A O 1
ATOM 976 N N . SER A 1 129 ? 34.403 5.260 36.002 1.00 16.72 130 SER A N 1
ATOM 977 C CA . SER A 1 129 ? 35.449 4.294 35.706 1.00 17.28 130 SER A CA 1
ATOM 978 C C . SER A 1 129 ? 35.636 3.220 36.768 1.00 17.48 130 SER A C 1
ATOM 979 O O . SER A 1 129 ? 36.509 2.369 36.628 1.00 19.46 130 SER A O 1
ATOM 982 N N . VAL A 1 130 ? 34.847 3.284 37.838 1.00 16.44 131 VAL A N 1
ATOM 983 C CA . VAL A 1 130 ? 35.003 2.404 38.977 1.00 16.91 131 VAL A CA 1
ATOM 984 C C . VAL A 1 130 ? 33.806 1.486 39.147 1.00 16.20 131 VAL A C 1
ATOM 985 O O . VAL A 1 130 ? 32.644 1.917 39.036 1.00 17.78 131 VAL A O 1
ATOM 989 N N . VAL A 1 131 ? 34.116 0.219 39.383 1.00 16.40 132 VAL A N 1
ATOM 990 C CA . VAL A 1 131 ? 33.156 -0.790 39.768 1.00 16.43 132 VAL A CA 1
ATOM 991 C C . VAL A 1 131 ? 33.316 -0.910 41.291 1.00 15.36 132 VAL A C 1
ATOM 992 O O . VAL A 1 131 ? 34.318 -1.424 41.742 1.00 15.57 132 VAL A O 1
ATOM 996 N N . PRO A 1 132 ? 32.352 -0.465 42.092 1.00 14.48 133 PRO A N 1
ATOM 997 C CA . PRO A 1 132 ? 32.527 -0.521 43.543 1.00 13.96 133 PRO A CA 1
ATOM 998 C C . PRO A 1 132 ? 32.645 -1.937 44.076 1.00 13.14 133 PRO A C 1
ATOM 999 O O . PRO A 1 132 ? 32.120 -2.896 43.458 1.00 14.22 133 PRO A O 1
ATOM 1003 N N . PHE A 1 133 ? 33.355 -2.078 45.191 1.00 11.50 134 PHE A N 1
ATOM 1004 C CA . PHE A 1 133 ? 33.457 -3.369 45.884 1.00 11.70 134 PHE A CA 1
ATOM 1005 C C . PHE A 1 133 ? 32.327 -3.411 46.932 1.00 11.69 134 PHE A C 1
ATOM 1006 O O . PHE A 1 133 ? 32.261 -2.558 47.815 1.00 11.84 134 PHE A O 1
ATOM 1014 N N . ILE A 1 134 ? 31.484 -4.443 46.862 1.00 10.79 135 ILE A N 1
ATOM 1015 C CA . ILE A 1 134 ? 30.221 -4.467 47.602 1.00 10.48 135 ILE A CA 1
ATOM 1016 C C . ILE A 1 134 ? 30.106 -5.706 48.466 1.00 10.84 135 ILE A C 1
ATOM 1017 O O . ILE A 1 134 ? 30.381 -6.826 48.026 1.00 10.00 135 ILE A O 1
ATOM 1022 N N . ARG A 1 135 ? 29.673 -5.487 49.705 1.00 9.81 136 ARG A N 1
ATOM 1023 C CA . ARG A 1 135 ? 29.376 -6.566 50.633 1.00 9.88 136 ARG A CA 1
ATOM 1024 C C . ARG A 1 135 ? 27.994 -6.359 51.201 1.00 10.07 136 ARG A C 1
ATOM 1025 O O . ARG A 1 135 ? 27.476 -5.248 51.243 1.00 9.20 136 ARG A O 1
ATOM 1033 N N . ALA A 1 136 ? 27.379 -7.436 51.663 1.00 10.22 137 ALA A N 1
ATOM 1034 C CA . ALA A 1 136 ? 26.064 -7.363 52.294 1.00 10.29 137 ALA A CA 1
ATOM 1035 C C . ALA A 1 136 ? 26.017 -8.333 53.446 1.00 10.49 137 ALA A C 1
ATOM 1036 O O . ALA A 1 136 ? 26.495 -9.452 53.355 1.00 10.22 137 ALA A O 1
ATOM 1038 N N . SER A 1 137 ? 25.378 -7.919 54.528 1.00 10.02 138 SER A N 1
ATOM 1039 C CA . SER A 1 137 ? 25.104 -8.871 55.578 1.00 8.99 138 SER A CA 1
ATOM 1040 C C . SER A 1 137 ? 24.093 -9.919 55.046 1.00 9.57 138 SER A C 1
ATOM 1041 O O . SER A 1 137 ? 23.213 -9.613 54.240 1.00 10.34 138 SER A O 1
ATOM 1044 N N . GLY A 1 138 ? 24.202 -11.139 55.576 1.00 10.48 139 GLY A N 1
ATOM 1045 C CA . GLY A 1 138 ? 23.391 -12.284 55.148 1.00 11.18 139 GLY A CA 1
ATOM 1046 C C . GLY A 1 138 ? 21.973 -12.348 55.680 1.00 12.03 139 GLY A C 1
ATOM 1047 O O . GLY A 1 138 ? 21.587 -13.252 56.439 1.00 13.74 139 GLY A O 1
ATOM 1048 N N . SER A 1 139 ? 21.209 -11.346 55.274 1.00 11.32 140 SER A N 1
ATOM 1049 C CA . SER A 1 139 ? 19.794 -11.186 55.511 1.00 10.72 140 SER A CA 1
ATOM 1050 C C . SER A 1 139 ? 19.152 -10.960 54.162 1.00 11.25 140 SER A C 1
ATOM 1051 O O . SER A 1 139 ? 19.640 -10.173 53.359 1.00 10.84 140 SER A O 1
ATOM 1054 N N . ASP A 1 140 ? 18.068 -11.649 53.850 1.00 11.00 141 ASP A N 1
ATOM 1055 C CA . ASP A 1 140 ? 17.481 -11.565 52.524 1.00 10.63 141 ASP A CA 1
ATOM 1056 C C . ASP A 1 140 ? 17.097 -10.138 52.139 1.00 11.03 141 ASP A C 1
ATOM 1057 O O . ASP A 1 140 ? 17.331 -9.743 51.010 1.00 11.03 141 ASP A O 1
ATOM 1062 N N . ARG A 1 141 ? 16.539 -9.362 53.067 1.00 9.90 142 ARG A N 1
ATOM 1063 C CA . ARG A 1 141 ? 16.145 -7.997 52.750 1.00 9.23 142 ARG A CA 1
ATOM 1064 C C . ARG A 1 141 ? 17.362 -7.102 52.543 1.00 8.95 142 ARG A C 1
ATOM 1065 O O . ARG A 1 141 ? 17.292 -6.102 51.797 1.00 9.09 142 ARG A O 1
ATOM 1073 N N . VAL A 1 142 ? 18.466 -7.450 53.198 1.00 9.05 143 VAL A N 1
ATOM 1074 C CA . VAL A 1 142 ? 19.704 -6.673 52.992 1.00 9.29 143 VAL A CA 1
ATOM 1075 C C . VAL A 1 142 ? 20.322 -6.955 51.631 1.00 9.11 143 VAL A C 1
ATOM 1076 O O . VAL A 1 142 ? 20.774 -6.023 50.938 1.00 8.59 143 VAL A O 1
ATOM 1080 N N . ILE A 1 143 ? 20.369 -8.231 51.257 1.00 9.41 144 ILE A N 1
ATOM 1081 C CA . ILE A 1 143 ? 20.894 -8.671 49.962 1.00 9.43 144 ILE A CA 1
ATOM 1082 C C . ILE A 1 143 ? 20.053 -8.070 48.866 1.00 9.79 144 ILE A C 1
ATOM 1083 O O . ILE A 1 143 ? 20.585 -7.525 47.894 1.00 8.90 144 ILE A O 1
ATOM 1088 N N . ALA A 1 144 ? 18.728 -8.161 49.005 1.00 9.09 145 ALA A N 1
ATOM 1089 C CA . ALA A 1 144 ? 17.804 -7.603 48.044 1.00 10.07 145 ALA A CA 1
ATOM 1090 C C . ALA A 1 144 ? 17.979 -6.081 47.899 1.00 10.00 145 ALA A C 1
ATOM 1091 O O . ALA A 1 144 ? 17.890 -5.523 46.807 1.00 10.04 145 ALA A O 1
ATOM 1093 N N . SER A 1 145 ? 18.232 -5.414 49.019 1.00 9.12 146 SER A N 1
ATOM 1094 C CA . SER A 1 145 ? 18.518 -3.991 48.997 1.00 9.02 146 SER A CA 1
ATOM 1095 C C . SER A 1 145 ? 19.797 -3.674 48.219 1.00 9.50 146 SER A C 1
ATOM 1096 O O . SER A 1 145 ? 19.833 -2.720 47.438 1.00 9.31 146 SER A O 1
ATOM 1099 N N . GLY A 1 146 ? 20.841 -4.462 48.444 1.00 9.61 147 GLY A N 1
ATOM 1100 C CA . GLY A 1 146 ? 22.064 -4.351 47.650 1.00 9.18 147 GLY A CA 1
ATOM 1101 C C . GLY A 1 146 ? 21.839 -4.500 46.175 1.00 9.86 147 GLY A C 1
ATOM 1102 O O . GLY A 1 146 ? 22.334 -3.694 45.373 1.00 9.37 147 GLY A O 1
ATOM 1103 N N . GLU A 1 147 ? 21.075 -5.521 45.800 1.00 9.81 148 GLU A N 1
ATOM 1104 C CA . GLU A 1 147 ? 20.760 -5.737 44.390 1.00 10.87 148 GLU A CA 1
ATOM 1105 C C . GLU A 1 147 ? 20.020 -4.547 43.796 1.00 9.96 148 GLU A C 1
ATOM 1106 O O . GLU A 1 147 ? 20.327 -4.135 42.662 1.00 10.99 148 GLU A O 1
ATOM 1112 N N . LYS A 1 148 ? 19.074 -3.958 44.531 1.00 10.07 149 LYS A N 1
ATOM 1113 C CA . LYS A 1 148 ? 18.345 -2.797 44.028 1.00 10.77 149 LYS A CA 1
ATOM 1114 C C . LYS A 1 148 ? 19.230 -1.542 43.904 1.00 10.61 149 LYS A C 1
ATOM 1115 O O . LYS A 1 148 ? 19.147 -0.799 42.932 1.00 10.21 149 LYS A O 1
ATOM 1121 N N . PHE A 1 149 ? 20.103 -1.324 44.882 1.00 9.45 150 PHE A N 1
ATOM 1122 C CA . PHE A 1 149 ? 21.103 -0.246 44.799 1.00 8.86 150 PHE A CA 1
ATOM 1123 C C . PHE A 1 149 ? 21.916 -0.421 43.519 1.00 9.77 150 PHE A C 1
ATOM 1124 O O . PHE A 1 149 ? 22.120 0.544 42.785 1.00 9.44 150 PHE A O 1
ATOM 1132 N N . ILE A 1 150 ? 22.385 -1.641 43.249 1.00 9.61 151 ILE A N 1
ATOM 1133 C CA . ILE A 1 150 ? 23.188 -1.902 42.054 1.00 10.06 151 ILE A CA 1
ATOM 1134 C C . ILE A 1 150 ? 22.389 -1.582 40.797 1.00 10.63 151 ILE A C 1
ATOM 1135 O O . ILE A 1 150 ? 22.901 -0.980 39.852 1.00 10.39 151 ILE A O 1
ATOM 1140 N N . GLU A 1 151 ? 21.128 -1.985 40.767 1.00 10.47 152 GLU A N 1
ATOM 1141 C CA . GLU A 1 151 ? 20.260 -1.655 39.635 1.00 11.34 152 GLU A CA 1
ATOM 1142 C C . GLU A 1 151 ? 20.209 -0.145 39.372 1.00 11.40 152 GLU A C 1
ATOM 1143 O O . GLU A 1 151 ? 20.351 0.309 38.237 1.00 11.52 152 GLU A O 1
ATOM 1149 N N . GLY A 1 152 ? 20.059 0.628 40.438 1.00 10.57 153 GLY A N 1
ATOM 1150 C CA . GLY A 1 152 ? 20.012 2.082 40.321 1.00 10.75 153 GLY A CA 1
ATOM 1151 C C . GLY A 1 152 ? 21.330 2.671 39.871 1.00 10.79 153 GLY A C 1
ATOM 1152 O O . GLY A 1 152 ? 21.375 3.535 38.989 1.00 11.02 153 GLY A O 1
ATOM 1153 N N . PHE A 1 153 ? 22.415 2.218 40.470 1.00 10.11 154 PHE A N 1
ATOM 1154 C CA . PHE A 1 153 ? 23.755 2.626 40.081 1.00 10.17 154 PHE A CA 1
ATOM 1155 C C . PHE A 1 153 ? 23.975 2.370 38.600 1.00 11.26 154 PHE A C 1
ATOM 1156 O O . PHE A 1 153 ? 24.462 3.264 37.882 1.00 11.72 154 PHE A O 1
ATOM 1164 N N . GLN A 1 154 ? 23.642 1.180 38.143 1.00 10.85 155 GLN A N 1
ATOM 1165 C CA . GLN A 1 154 ? 23.854 0.822 36.744 1.00 11.02 155 GLN A CA 1
ATOM 1166 C C . GLN A 1 154 ? 22.980 1.631 35.814 1.00 11.93 155 GLN A C 1
ATOM 1167 O O . GLN A 1 154 ? 23.415 1.986 34.697 1.00 12.00 155 GLN A O 1
ATOM 1173 N N . GLN A 1 155 ? 21.760 1.929 36.234 1.00 11.63 156 GLN A N 1
ATOM 1174 C CA . GLN A 1 155 ? 20.830 2.713 35.437 1.00 12.88 156 GLN A CA 1
ATOM 1175 C C . GLN A 1 155 ? 21.383 4.100 35.224 1.00 12.33 156 GLN A C 1
ATOM 1176 O O . GLN A 1 155 ? 21.396 4.616 34.104 1.00 14.21 156 GLN A O 1
ATOM 1182 N N . ALA A 1 156 ? 21.862 4.715 36.297 1.00 11.84 157 ALA A N 1
ATOM 1183 C CA . ALA A 1 156 ? 22.436 6.052 36.202 1.00 11.71 157 ALA A CA 1
ATOM 1184 C C . ALA A 1 156 ? 23.702 6.021 35.356 1.00 12.28 157 ALA A C 1
ATOM 1185 O O . ALA A 1 156 ? 23.903 6.892 34.516 1.00 13.01 157 ALA A O 1
ATOM 1187 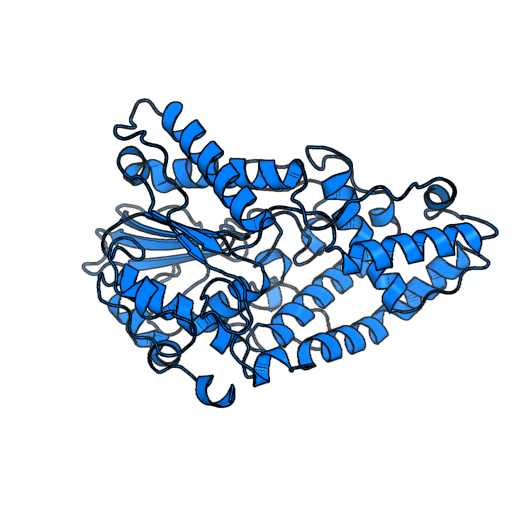N N . LYS A 1 157 ? 24.520 4.990 35.525 1.00 12.25 158 LYS A N 1
ATOM 1188 C CA . LYS A 1 157 ? 25.787 4.878 34.785 1.00 13.41 158 LYS A CA 1
ATOM 1189 C C . LYS A 1 157 ? 25.520 4.711 33.283 1.00 14.81 158 LYS A C 1
ATOM 1190 O O . LYS A 1 157 ? 26.215 5.313 32.466 1.00 14.96 158 LYS A O 1
ATOM 1196 N N . LEU A 1 158 ? 24.506 3.942 32.923 1.00 14.63 159 LEU A N 1
ATOM 1197 C CA . LEU A 1 158 ? 24.135 3.765 31.503 1.00 16.52 159 LEU A CA 1
ATOM 1198 C C . LEU A 1 158 ? 23.653 5.061 30.857 1.00 16.88 159 LEU A C 1
ATOM 1199 O O . LEU A 1 158 ? 23.873 5.277 29.652 1.00 17.74 159 LEU A O 1
ATOM 1204 N N . ALA A 1 159 ? 23.002 5.920 31.633 1.00 16.87 160 ALA A N 1
ATOM 1205 C CA . ALA A 1 159 ? 22.465 7.198 31.152 1.00 17.20 160 ALA A CA 1
ATOM 1206 C C . ALA A 1 159 ? 23.558 8.256 31.009 1.00 17.64 160 ALA A C 1
ATOM 1207 O O . ALA A 1 159 ? 23.293 9.364 30.511 1.00 18.59 160 ALA A O 1
ATOM 1209 N N . ASP A 1 160 ? 24.768 7.942 31.475 1.00 16.37 161 ASP A N 1
ATOM 1210 C CA . ASP A 1 160 ? 25.857 8.912 31.479 1.00 16.31 161 ASP A CA 1
ATOM 1211 C C . ASP A 1 160 ? 26.801 8.602 30.309 1.00 15.93 161 ASP A C 1
ATOM 1212 O O . ASP A 1 160 ? 27.563 7.700 30.388 1.00 16.18 161 ASP A O 1
ATOM 1217 N N . PRO A 1 161 ? 26.782 9.388 29.231 1.00 17.06 162 PRO A N 1
ATOM 1218 C CA . PRO A 1 161 ? 27.687 9.140 28.104 1.00 17.42 162 PRO A CA 1
ATOM 1219 C C . PRO A 1 161 ? 29.181 9.168 28.414 1.00 17.47 162 PRO A C 1
ATOM 1220 O O . PRO A 1 161 ? 29.997 8.692 27.615 1.00 18.23 162 PRO A O 1
ATOM 1224 N N . GLY A 1 162 ? 29.543 9.720 29.563 1.00 16.46 163 GLY A N 1
ATOM 1225 C CA . GLY A 1 162 ? 30.912 9.827 30.004 1.00 16.84 163 GLY A CA 1
ATOM 1226 C C . GLY A 1 162 ? 31.443 8.639 30.754 1.00 16.19 163 GLY A C 1
ATOM 1227 O O . GLY A 1 162 ? 32.608 8.596 31.086 1.00 17.43 163 GLY A O 1
ATOM 1228 N N . ALA A 1 163 ? 30.593 7.659 31.019 1.00 16.29 164 ALA A N 1
ATOM 1229 C CA . ALA A 1 163 ? 31.036 6.452 31.713 1.00 16.00 164 ALA A CA 1
ATOM 1230 C C . ALA A 1 163 ? 31.865 5.566 30.785 1.00 16.31 164 ALA A C 1
ATOM 1231 O O . ALA A 1 163 ? 31.529 5.397 29.607 1.00 17.76 164 ALA A O 1
ATOM 1233 N N . THR A 1 164 ? 32.958 5.016 31.304 1.00 17.03 165 THR A N 1
ATOM 1234 C CA . THR A 1 164 ? 33.897 4.241 30.487 1.00 17.69 165 THR A CA 1
ATOM 1235 C C . THR A 1 164 ? 33.888 2.779 30.885 1.00 17.21 165 THR A C 1
ATOM 1236 O O . THR A 1 164 ? 34.328 1.890 30.157 1.00 16.34 165 THR A O 1
ATOM 1240 N N . ASN A 1 165 ? 33.498 2.405 32.300 1.00 18.80 167 ASN A N 1
ATOM 1241 C CA . ASN A 1 165 ? 33.513 1.008 32.691 1.00 20.23 167 ASN A CA 1
ATOM 1242 C C . ASN A 1 165 ? 32.154 0.722 33.245 1.00 20.15 167 ASN A C 1
ATOM 1243 O O . ASN A 1 165 ? 31.848 1.135 34.363 1.00 20.12 167 ASN A O 1
ATOM 1248 N N . ARG A 1 166 ? 31.327 0.058 32.460 1.00 19.44 168 ARG A N 1
ATOM 1249 C CA . ARG A 1 166 ? 29.954 -0.212 32.862 1.00 19.52 168 ARG A CA 1
ATOM 1250 C C . ARG A 1 166 ? 29.729 -1.651 33.346 1.00 18.90 168 ARG A C 1
ATOM 1251 O O . ARG A 1 166 ? 28.576 -2.097 33.454 1.00 19.24 168 ARG A O 1
ATOM 1259 N N . ALA A 1 167 ? 30.801 -2.384 33.644 1.00 18.13 169 ALA A N 1
ATOM 1260 C CA . ALA A 1 167 ? 30.641 -3.728 34.222 1.00 18.14 169 ALA A CA 1
ATOM 1261 C C . ALA A 1 167 ? 29.803 -3.609 35.492 1.00 18.85 169 ALA A C 1
ATOM 1262 O O . ALA A 1 167 ? 30.110 -2.788 36.343 1.00 18.85 169 ALA A O 1
ATOM 1264 N N . ALA A 1 168 ? 28.775 -4.440 35.643 1.00 20.25 170 ALA A N 1
ATOM 1265 C CA . ALA A 1 168 ? 27.963 -4.358 36.869 1.00 20.02 170 ALA A CA 1
ATOM 1266 C C . ALA A 1 168 ? 28.755 -4.875 38.076 1.00 19.28 170 ALA A C 1
ATOM 1267 O O . ALA A 1 168 ? 29.422 -5.906 37.974 1.00 17.66 170 ALA A O 1
ATOM 1269 N N . PRO A 1 169 ? 28.727 -4.176 39.221 1.00 18.75 171 PRO A N 1
ATOM 1270 C CA . PRO A 1 169 ? 29.331 -4.747 40.421 1.00 19.22 171 PRO A CA 1
ATOM 1271 C C . PRO A 1 169 ? 28.440 -5.857 40.928 1.00 18.35 171 PRO A C 1
ATOM 1272 O O . PRO A 1 169 ? 27.224 -5.832 40.737 1.00 20.57 171 PRO A O 1
ATOM 1276 N N . ALA A 1 170 ? 29.084 -6.863 41.453 1.00 18.90 172 ALA A N 1
ATOM 1277 C CA . ALA A 1 170 ? 28.390 -7.960 42.087 1.00 17.98 172 ALA A CA 1
ATOM 1278 C C . ALA A 1 170 ? 28.390 -7.649 43.570 1.00 16.09 172 ALA A C 1
ATOM 1279 O O . ALA A 1 170 ? 29.215 -6.880 44.044 1.00 14.89 172 ALA A O 1
ATOM 1281 N N . ILE A 1 171 ? 27.506 -8.289 44.331 1.00 14.66 173 ILE A N 1
ATOM 1282 C CA . ILE A 1 171 ? 27.759 -8.406 45.757 1.00 13.12 173 ILE A CA 1
ATOM 1283 C C . ILE A 1 171 ? 28.827 -9.480 45.936 1.00 14.06 173 ILE A C 1
ATOM 1284 O O . ILE A 1 171 ? 28.553 -10.687 45.760 1.00 15.41 173 ILE A O 1
ATOM 1289 N N . SER A 1 172 ? 30.042 -9.059 46.269 1.00 12.71 174 SER A N 1
ATOM 1290 C CA . SER A 1 172 ? 31.186 -9.974 46.331 1.00 13.34 174 SER A CA 1
ATOM 1291 C C . SER A 1 172 ? 31.240 -10.842 47.573 1.00 13.40 174 SER A C 1
ATOM 1292 O O . SER A 1 172 ? 31.778 -11.959 47.528 1.00 14.89 174 SER A O 1
ATOM 1295 N N . VAL A 1 173 ? 30.704 -10.334 48.676 1.00 12.61 175 VAL A N 1
ATOM 1296 C CA . VAL A 1 173 ? 30.769 -11.023 49.953 1.00 12.08 175 VAL A CA 1
ATOM 1297 C C . VAL A 1 173 ? 29.413 -10.890 50.610 1.00 11.98 175 VAL A C 1
ATOM 1298 O O . VAL A 1 173 ? 28.923 -9.772 50.812 1.00 11.65 175 VAL A O 1
ATOM 1302 N N . ILE A 1 174 ? 28.822 -12.017 50.963 1.00 11.78 176 ILE A N 1
ATOM 1303 C CA . ILE A 1 174 ? 27.645 -12.057 51.806 1.00 12.30 176 ILE A CA 1
ATOM 1304 C C . ILE A 1 174 ? 28.095 -12.631 53.139 1.00 12.41 176 ILE A C 1
ATOM 1305 O O . ILE A 1 174 ? 28.584 -13.776 53.209 1.00 13.15 176 ILE A O 1
ATOM 1310 N N . ILE A 1 175 ? 27.974 -11.834 54.204 1.00 11.46 177 ILE A N 1
ATOM 1311 C CA . ILE A 1 175 ? 28.543 -12.219 55.487 1.00 11.60 177 ILE A CA 1
ATOM 1312 C C . ILE A 1 175 ? 27.475 -12.901 56.312 1.00 11.36 177 ILE A C 1
ATOM 1313 O O . ILE A 1 175 ? 26.464 -12.308 56.647 1.00 11.41 177 ILE A O 1
ATOM 1318 N N . PRO A 1 176 ? 27.678 -14.166 56.669 1.00 11.81 178 PRO A N 1
ATOM 1319 C CA . PRO A 1 176 ? 26.639 -14.871 57.406 1.00 12.03 178 PRO A CA 1
ATOM 1320 C C . PRO A 1 176 ? 26.214 -14.215 58.705 1.00 11.35 178 PRO A C 1
ATOM 1321 O O . PRO A 1 176 ? 27.029 -13.610 59.381 1.00 11.08 178 PRO A O 1
ATOM 1325 N N . GLU A 1 177 ? 24.939 -14.375 59.051 1.00 12.05 179 GLU A N 1
ATOM 1326 C CA . GLU A 1 177 ? 24.366 -13.899 60.284 1.00 12.57 179 GLU A CA 1
ATOM 1327 C C . GLU A 1 177 ? 24.147 -15.104 61.190 1.00 13.61 179 GLU A C 1
ATOM 1328 O O . GLU A 1 177 ? 23.297 -15.956 60.905 1.00 16.32 179 GLU A O 1
ATOM 1334 N N . SER A 1 178 ? 24.902 -15.134 62.269 1.00 15.23 180 SER A N 1
ATOM 1335 C CA . SER A 1 178 ? 25.009 -16.297 63.171 1.00 16.05 180 SER A CA 1
ATOM 1336 C C . SER A 1 178 ? 25.628 -15.791 64.450 1.00 17.12 180 SER A C 1
ATOM 1337 O O . SER A 1 178 ? 26.555 -14.946 64.420 1.00 17.47 180 SER A O 1
ATOM 1340 N N . GLU A 1 179 ? 25.184 -16.329 65.588 1.00 16.45 181 GLU A N 1
ATOM 1341 C CA . GLU A 1 179 ? 25.792 -15.972 66.848 1.00 17.41 181 GLU A CA 1
ATOM 1342 C C . GLU A 1 179 ? 27.290 -16.306 66.926 1.00 15.70 181 GLU A C 1
ATOM 1343 O O . GLU A 1 179 ? 27.954 -15.875 67.855 1.00 15.96 181 GLU A O 1
ATOM 1349 N N . THR A 1 180 ? 27.789 -17.119 65.993 1.00 14.36 182 THR A N 1
ATOM 1350 C CA . THR A 1 180 ? 29.182 -17.569 66.006 1.00 14.23 182 THR A CA 1
ATOM 1351 C C . THR A 1 180 ? 29.977 -17.208 64.769 1.00 13.92 182 THR A C 1
ATOM 1352 O O . THR A 1 180 ? 31.025 -17.823 64.529 1.00 15.53 182 THR A O 1
ATOM 1356 N N . PHE A 1 181 ? 29.419 -16.319 63.934 1.00 12.76 183 PHE A N 1
ATOM 1357 C CA . PHE A 1 181 ? 30.148 -15.746 62.805 1.00 11.45 183 PHE A CA 1
ATOM 1358 C C . PHE A 1 181 ? 30.449 -14.275 63.048 1.00 11.48 183 PHE A C 1
ATOM 1359 O O . PHE A 1 181 ? 29.543 -13.476 63.260 1.00 11.60 183 PHE A O 1
ATOM 1367 N N . ASN A 1 182 ? 31.730 -13.923 63.020 1.00 9.55 184 ASN A N 1
ATOM 1368 C CA . ASN A 1 182 ? 32.178 -12.551 63.202 1.00 9.85 184 ASN A CA 1
ATOM 1369 C C . ASN A 1 182 ? 31.805 -11.723 61.959 1.00 10.13 184 ASN A C 1
ATOM 1370 O O . ASN A 1 182 ? 32.411 -11.882 60.890 1.00 10.68 184 ASN A O 1
ATOM 1375 N N . ASN A 1 183 ? 30.800 -10.868 62.118 1.00 10.13 185 ASN A N 1
ATOM 1376 C CA . ASN A 1 183 ? 30.190 -10.091 61.033 1.00 10.30 185 ASN A CA 1
ATOM 1377 C C . ASN A 1 183 ? 30.144 -8.620 61.447 1.00 9.55 185 ASN A C 1
ATOM 1378 O O . ASN A 1 183 ? 29.429 -8.253 62.349 1.00 9.82 185 ASN A O 1
ATOM 1383 N N . THR A 1 184 ? 30.957 -7.778 60.800 1.00 10.53 186 THR A N 1
ATOM 1384 C CA . THR A 1 184 ? 30.990 -6.341 61.123 1.00 10.11 186 THR A CA 1
ATOM 1385 C C . THR A 1 184 ? 29.718 -5.576 60.717 1.00 9.96 186 THR A C 1
ATOM 1386 O O . THR A 1 184 ? 29.535 -4.434 61.139 1.00 10.76 186 THR A O 1
ATOM 1390 N N . LEU A 1 185 ? 28.853 -6.218 59.922 1.00 9.81 187 LEU A N 1
ATOM 1391 C CA . LEU A 1 185 ? 27.647 -5.597 59.399 1.00 9.88 187 LEU A CA 1
ATOM 1392 C C . LEU A 1 185 ? 26.388 -6.079 60.122 1.00 11.03 187 LEU A C 1
ATOM 1393 O O . LEU A 1 185 ? 25.278 -5.679 59.788 1.00 10.94 187 LEU A O 1
ATOM 1398 N N . ASP A 1 186 ? 26.563 -6.952 61.115 1.00 11.74 188 ASP A N 1
ATOM 1399 C CA . ASP A 1 186 ? 25.448 -7.424 61.933 1.00 13.62 188 ASP A CA 1
ATOM 1400 C C . ASP A 1 186 ? 25.977 -7.973 63.229 1.00 14.55 188 ASP A C 1
ATOM 1401 O O . ASP A 1 186 ? 26.642 -9.029 63.248 1.00 17.31 188 ASP A O 1
ATOM 1406 N N . HIS A 1 187 ? 25.637 -7.319 64.320 1.00 15.23 189 HIS A N 1
ATOM 1407 C CA . HIS A 1 187 ? 26.107 -7.726 65.654 1.00 15.56 189 HIS A CA 1
ATOM 1408 C C . HIS A 1 187 ? 25.579 -9.086 66.060 1.00 14.65 189 HIS A C 1
ATOM 1409 O O . HIS A 1 187 ? 24.502 -9.514 65.645 1.00 15.34 189 HIS A O 1
ATOM 1416 N N . GLY A 1 188 ? 26.347 -9.797 66.877 1.00 14.78 190 GLY A N 1
ATOM 1417 C CA . GLY A 1 188 ? 25.861 -11.058 67.387 1.00 14.47 190 GLY A CA 1
ATOM 1418 C C . GLY A 1 188 ? 26.791 -11.877 68.244 1.00 14.03 190 GLY A C 1
ATOM 1419 O O . GLY A 1 188 ? 26.299 -12.759 68.947 1.00 15.59 190 GLY A O 1
ATOM 1420 N N . VAL A 1 189 ? 28.088 -11.643 68.199 1.00 13.44 191 VAL A N 1
ATOM 1421 C CA . VAL A 1 189 ? 29.047 -12.529 68.889 1.00 13.59 191 VAL A CA 1
ATOM 1422 C C . VAL A 1 189 ? 29.438 -12.066 70.303 1.00 13.46 191 VAL A C 1
ATOM 1423 O O . VAL A 1 189 ? 30.063 -12.808 71.040 1.00 13.74 191 VAL A O 1
ATOM 1427 N N . CYS A 1 190 ? 29.092 -10.832 70.671 1.00 12.63 192 CYS A N 1
ATOM 1428 C CA . CYS A 1 190 ? 29.434 -10.265 71.972 1.00 12.77 192 CYS A CA 1
ATOM 1429 C C . CYS A 1 190 ? 28.374 -10.718 73.001 1.00 12.82 192 CYS A C 1
AT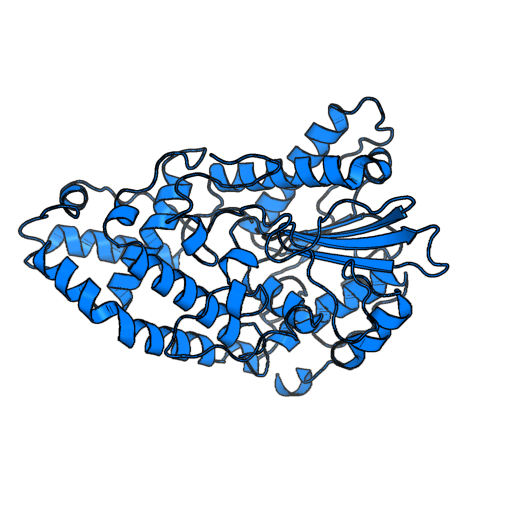OM 1430 O O . CYS A 1 190 ? 27.318 -10.115 73.153 1.00 12.24 192 CYS A O 1
ATOM 1433 N N . THR A 1 191 ? 28.674 -11.824 73.675 1.00 13.09 193 THR A N 1
ATOM 1434 C CA . THR A 1 191 ? 27.687 -12.530 74.485 1.00 13.22 193 THR A CA 1
ATOM 1435 C C . THR A 1 191 ? 26.982 -11.625 75.495 1.00 12.86 193 THR A C 1
ATOM 1436 O O . THR A 1 191 ? 25.740 -11.605 75.564 1.00 12.58 193 THR A O 1
ATOM 1440 N N . LYS A 1 192 ? 27.765 -10.873 76.251 1.00 12.79 194 LYS A N 1
ATOM 1441 C CA . LYS A 1 192 ? 27.209 -10.042 77.315 1.00 13.62 194 LYS A CA 1
ATOM 1442 C C . LYS A 1 192 ? 26.257 -9.003 76.719 1.00 13.43 194 LYS A C 1
ATOM 1443 O O . LYS A 1 192 ? 25.160 -8.769 77.209 1.00 12.91 194 LYS A O 1
ATOM 1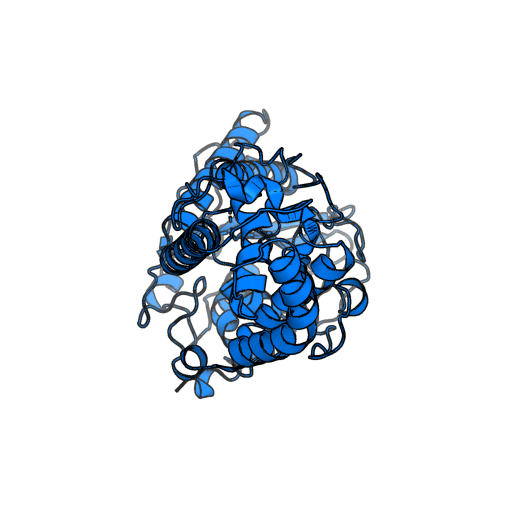449 N N . PHE A 1 193 ? 26.677 -8.401 75.610 1.00 12.08 195 PHE A N 1
ATOM 1450 C CA . PHE A 1 193 ? 25.820 -7.434 74.940 1.00 12.06 195 PHE A CA 1
ATOM 1451 C C . PHE A 1 193 ? 24.491 -8.000 74.454 1.00 11.86 195 PHE A C 1
ATOM 1452 O O . PHE A 1 193 ? 23.441 -7.371 74.592 1.00 12.51 195 PHE A O 1
ATOM 1460 N N . GLU A 1 194 ? 24.521 -9.200 73.872 1.00 12.43 196 GLU A N 1
ATOM 1461 C CA . GLU A 1 194 ? 23.320 -9.792 73.314 1.00 13.02 196 GLU A CA 1
ATOM 1462 C C . GLU A 1 194 ? 22.314 -10.134 74.415 1.00 13.54 196 GLU A C 1
ATOM 1463 O O . GLU A 1 194 ? 21.131 -10.240 74.144 1.00 15.05 196 GLU A O 1
ATOM 1469 N N . ALA A 1 195 ? 22.800 -10.272 75.649 1.00 14.71 197 ALA A N 1
ATOM 1470 C CA . ALA A 1 195 ? 21.908 -10.547 76.777 1.00 15.37 197 ALA A CA 1
ATOM 1471 C C . ALA A 1 195 ? 21.388 -9.281 77.446 1.00 16.05 197 ALA A C 1
ATOM 1472 O O . ALA A 1 195 ? 20.547 -9.349 78.344 1.00 17.05 197 ALA A O 1
ATOM 1474 N N . SER A 1 196 ? 21.856 -8.116 77.003 1.00 15.16 198 SER A N 1
ATOM 1475 C CA . SER A 1 196 ? 21.490 -6.840 77.632 1.00 16.17 198 SER A CA 1
ATOM 1476 C C . SER A 1 196 ? 20.005 -6.537 77.484 1.00 16.87 198 SER A C 1
ATOM 1477 O O . SER A 1 196 ? 19.459 -6.670 76.402 1.00 18.05 198 SER A O 1
ATOM 1480 N N . GLN A 1 197 ? 19.390 -6.070 78.570 1.00 17.99 199 GLN A N 1
ATOM 1481 C CA . GLN A 1 197 ? 17.982 -5.717 78.578 1.00 19.02 199 GLN A CA 1
ATOM 1482 C C . GLN A 1 197 ? 17.766 -4.214 78.707 1.00 17.52 199 G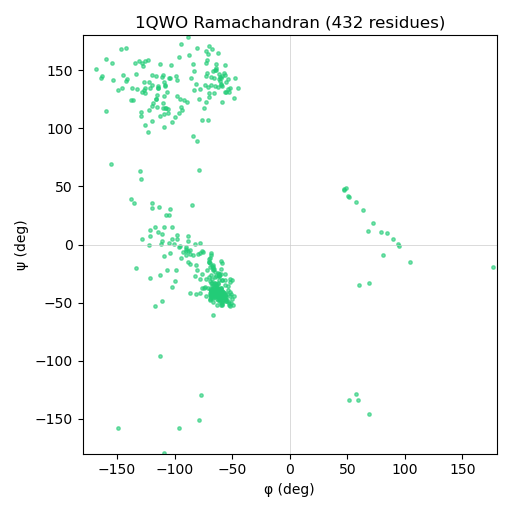LN A C 1
ATOM 1483 O O . GLN A 1 197 ? 16.619 -3.758 78.760 1.00 17.67 199 GLN A O 1
ATOM 1489 N N . LEU A 1 198 ? 18.849 -3.442 78.734 1.00 17.08 200 LEU A N 1
ATOM 1490 C CA . LEU A 1 198 ? 18.754 -2.016 79.008 1.00 16.45 200 LEU A CA 1
ATOM 1491 C C . LEU A 1 198 ? 17.863 -1.262 78.017 1.00 16.19 200 LEU A C 1
ATOM 1492 O O . LEU A 1 198 ? 16.990 -0.506 78.425 1.00 16.33 200 LEU A O 1
ATOM 1497 N N . GLY A 1 199 ? 18.092 -1.431 76.720 1.00 15.68 201 GLY A N 1
ATOM 1498 C CA . GLY A 1 199 ? 17.311 -0.720 75.736 1.00 16.04 201 GLY A CA 1
ATOM 1499 C C . GLY A 1 199 ? 15.825 -1.016 75.862 1.00 16.47 201 GLY A C 1
ATOM 1500 O O . GLY A 1 199 ? 15.004 -0.104 75.838 1.00 16.38 201 GLY A O 1
ATOM 1501 N N . ASP A 1 200 ? 15.475 -2.288 76.014 1.00 16.86 202 ASP A N 1
ATOM 1502 C CA . ASP A 1 200 ? 14.069 -2.683 76.167 1.00 18.14 202 ASP A CA 1
ATOM 1503 C C . ASP A 1 200 ? 13.436 -2.112 77.425 1.00 18.24 202 ASP A C 1
ATOM 1504 O O . ASP A 1 200 ? 12.266 -1.701 77.398 1.00 17.25 202 ASP A O 1
ATOM 1509 N N . GLU A 1 201 ? 14.207 -2.069 78.506 1.00 17.97 203 GLU A N 1
ATOM 1510 C CA . GLU A 1 201 ? 13.747 -1.526 79.786 1.00 17.97 203 GLU A CA 1
ATOM 1511 C C . GLU A 1 201 ? 13.545 -0.013 79.696 1.00 18.08 203 GLU A C 1
ATOM 1512 O O . GLU A 1 201 ? 12.587 0.507 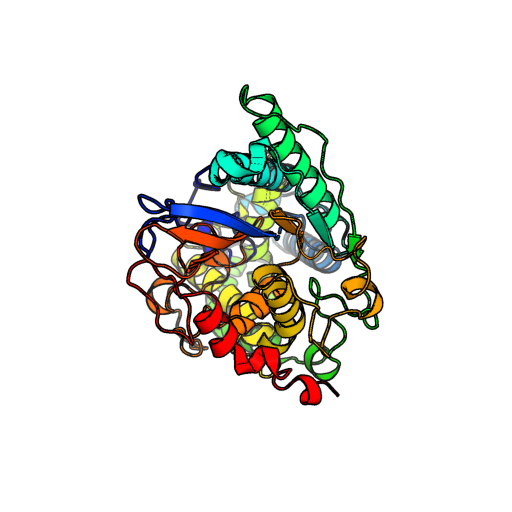80.246 1.00 17.81 203 GLU A O 1
ATOM 1518 N N . VAL A 1 202 ? 14.433 0.694 78.992 1.00 16.71 204 VAL A N 1
ATOM 1519 C CA . VAL A 1 202 ? 14.272 2.133 78.856 1.00 16.45 204 VAL A CA 1
ATOM 1520 C C . VAL A 1 202 ? 13.038 2.417 78.006 1.00 15.98 204 VAL A C 1
ATOM 1521 O O . VAL A 1 202 ? 12.236 3.297 78.320 1.00 16.06 204 VAL A O 1
ATOM 1525 N N . ALA A 1 203 ? 12.865 1.652 76.926 1.00 15.67 205 ALA A N 1
ATOM 1526 C CA . ALA A 1 203 ? 11.728 1.825 76.043 1.00 15.37 205 ALA A CA 1
ATOM 1527 C C . ALA A 1 203 ? 10.428 1.569 76.801 1.00 15.45 205 ALA A C 1
ATOM 1528 O O . ALA A 1 203 ? 9.476 2.342 76.667 1.00 16.85 205 ALA A O 1
ATOM 1530 N N . ALA A 1 204 ? 10.400 0.502 77.586 1.00 16.15 206 ALA A N 1
ATOM 1531 C CA . ALA A 1 204 ? 9.192 0.133 78.337 1.00 16.53 206 ALA A CA 1
ATOM 1532 C C . ALA A 1 204 ? 8.814 1.221 79.321 1.00 16.94 206 ALA A C 1
ATOM 1533 O O . ALA A 1 204 ? 7.627 1.572 79.451 1.00 17.18 206 ALA A O 1
ATOM 1535 N N . ASN A 1 205 ? 9.812 1.730 80.031 1.00 16.66 207 ASN A N 1
ATOM 1536 C CA . ASN A 1 205 ? 9.605 2.789 81.024 1.00 17.20 207 ASN A CA 1
ATOM 1537 C C . ASN A 1 205 ? 9.077 4.050 80.369 1.00 15.97 207 ASN A C 1
ATOM 1538 O O . ASN A 1 205 ? 8.158 4.703 80.857 1.00 16.09 207 ASN A O 1
ATOM 1543 N N . PHE A 1 206 ? 9.656 4.431 79.236 1.00 15.15 208 PHE A N 1
ATOM 1544 C CA . PHE A 1 206 ? 9.180 5.625 78.566 1.00 14.74 208 PHE A CA 1
ATOM 1545 C C . PHE A 1 206 ? 7.775 5.460 78.003 1.00 15.07 208 PHE A C 1
ATOM 1546 O O . PHE A 1 206 ? 6.959 6.373 78.063 1.00 15.61 208 PHE A O 1
ATOM 1554 N N . THR A 1 207 ? 7.474 4.294 77.453 1.00 15.64 209 THR A N 1
ATOM 1555 C CA . THR A 1 207 ? 6.139 3.974 76.967 1.00 16.38 209 THR A CA 1
ATOM 1556 C C . THR A 1 207 ? 5.078 4.089 78.076 1.00 16.76 209 THR A C 1
ATOM 1557 O O . THR A 1 207 ? 3.990 4.585 77.849 1.00 16.56 209 THR A O 1
ATOM 1561 N N . ALA A 1 208 ? 5.427 3.616 79.261 1.00 17.75 210 ALA A N 1
ATOM 1562 C CA . ALA A 1 208 ? 4.546 3.717 80.443 1.00 18.00 210 ALA A CA 1
ATOM 1563 C C . ALA A 1 208 ? 4.187 5.167 80.784 1.00 18.62 210 ALA A C 1
ATOM 1564 O O . ALA A 1 208 ? 3.117 5.414 81.322 1.00 18.70 210 ALA A O 1
ATOM 1566 N N . LEU A 1 209 ? 5.085 6.118 80.498 1.00 18.09 211 LEU A N 1
ATOM 1567 C CA . LEU A 1 209 ? 4.783 7.542 80.675 1.00 18.77 211 LEU A CA 1
ATOM 1568 C C . LEU A 1 209 ? 3.750 8.065 79.686 1.00 18.31 211 LEU A C 1
ATOM 1569 O O . LEU A 1 209 ? 2.815 8.747 80.097 1.00 20.91 211 LEU A O 1
ATOM 1574 N N . PHE A 1 210 ? 3.888 7.771 78.385 1.00 16.39 212 PHE A N 1
ATOM 1575 C CA . PHE A 1 210 ? 3.041 8.424 77.390 1.00 15.64 212 PHE A CA 1
ATOM 1576 C C . PHE A 1 210 ? 1.836 7.637 76.890 1.00 15.53 212 PHE A C 1
ATOM 1577 O O . PHE A 1 210 ? 0.863 8.203 76.393 1.00 16.29 212 PHE A O 1
ATOM 1585 N N . ALA A 1 211 ? 1.875 6.318 77.017 1.00 15.67 213 ALA A N 1
ATOM 1586 C CA . ALA A 1 211 ? 0.814 5.501 76.453 1.00 16.10 213 ALA A CA 1
ATOM 1587 C C . ALA A 1 211 ? -0.542 5.586 77.179 1.00 16.54 213 ALA A C 1
ATOM 1588 O O . ALA A 1 211 ? -1.559 5.507 76.509 1.00 16.49 213 ALA A O 1
ATOM 1590 N N . PRO A 1 212 ? -0.581 5.692 78.507 1.00 17.88 214 PRO A N 1
ATOM 1591 C CA . PRO A 1 212 ? -1.885 5.713 79.212 1.00 18.05 214 PRO A CA 1
ATOM 1592 C C . PRO A 1 212 ? -2.945 6.664 78.662 1.00 18.12 214 PRO A C 1
ATOM 1593 O O . PRO A 1 212 ? -4.081 6.230 78.505 1.00 18.48 214 PRO A O 1
ATOM 1597 N N . ASP A 1 213 ? -2.612 7.905 78.312 1.00 17.69 215 ASP A N 1
ATOM 1598 C CA . ASP A 1 213 ? -3.637 8.802 77.791 1.00 18.35 215 ASP A CA 1
ATOM 1599 C C . ASP A 1 213 ? -4.155 8.351 76.423 1.00 17.46 215 ASP A C 1
ATOM 1600 O O . ASP A 1 213 ? -5.340 8.526 76.089 1.00 18.07 215 ASP A O 1
ATOM 1605 N N . ILE A 1 214 ? -3.245 7.792 75.613 1.00 16.62 216 ILE A N 1
ATOM 1606 C CA . ILE A 1 214 ? -3.592 7.310 74.303 1.00 16.56 216 ILE A CA 1
ATOM 1607 C C . ILE A 1 214 ? -4.500 6.090 74.429 1.00 16.67 216 ILE A C 1
ATOM 1608 O O . ILE A 1 214 ? -5.488 5.997 73.726 1.00 17.24 216 ILE A O 1
ATOM 1613 N N . ARG A 1 215 ? -4.153 5.177 75.331 1.00 18.04 217 ARG A N 1
ATOM 1614 C CA . ARG A 1 215 ? -4.945 3.971 75.556 1.00 19.20 217 ARG A CA 1
ATOM 1615 C C . ARG A 1 215 ? -6.344 4.352 75.990 1.00 19.24 217 ARG A C 1
ATOM 1616 O O . ARG A 1 215 ? -7.299 3.787 75.512 1.00 19.63 217 ARG A O 1
ATOM 1624 N N . ALA A 1 216 ? -6.454 5.316 76.888 1.00 18.57 218 ALA A N 1
ATOM 1625 C CA . ALA A 1 216 ? -7.785 5.771 77.330 1.00 18.80 218 ALA A CA 1
ATOM 1626 C C . ALA A 1 216 ? -8.639 6.279 76.188 1.00 18.71 218 ALA A C 1
ATOM 1627 O O . ALA A 1 216 ? -9.824 5.971 76.119 1.00 19.70 218 ALA A O 1
ATOM 1629 N N . ARG A 1 217 ? -8.053 7.058 75.289 1.00 18.17 219 ARG A N 1
ATOM 1630 C CA . ARG A 1 217 ? -8.798 7.610 74.173 1.00 17.78 219 ARG A CA 1
ATOM 1631 C C . ARG A 1 217 ? -9.191 6.506 73.206 1.00 18.49 219 ARG A C 1
ATOM 1632 O O . ARG A 1 217 ? -10.300 6.468 72.717 1.00 19.22 219 ARG A O 1
ATOM 1640 N N . ALA A 1 218 ? -8.277 5.583 72.935 1.00 18.69 220 ALA A N 1
ATOM 1641 C CA . ALA A 1 218 ? -8.568 4.516 71.998 1.00 19.91 220 ALA A CA 1
ATOM 1642 C C . ALA A 1 218 ? -9.672 3.620 72.564 1.00 20.71 220 ALA A C 1
ATOM 1643 O O . ALA A 1 218 ? -10.578 3.249 71.827 1.00 21.56 220 ALA A O 1
ATOM 1645 N N . GLU A 1 219 ? -9.599 3.314 73.856 1.00 21.45 221 GLU A N 1
ATOM 1646 C CA . GLU A 1 219 ? -10.590 2.434 74.510 1.00 22.83 221 GLU A CA 1
ATOM 1647 C C . GLU A 1 219 ? -11.975 3.090 74.491 1.00 23.93 221 GLU A C 1
ATOM 1648 O O . GLU A 1 219 ? -13.002 2.403 74.372 1.00 24.12 221 GLU A O 1
ATOM 1654 N N . LYS A 1 220 ? -11.997 4.418 74.599 1.00 24.21 222 LYS A N 1
ATOM 1655 C CA . LYS A 1 220 ? -13.243 5.185 74.527 1.00 25.60 222 LYS A CA 1
ATOM 1656 C C . LYS A 1 220 ? -13.903 5.062 73.160 1.00 25.23 222 LYS A C 1
ATOM 1657 O O . LYS A 1 220 ? -15.132 4.961 73.068 1.00 26.10 222 LYS A O 1
ATOM 1663 N N . HIS A 1 221 ? -13.087 5.034 72.100 1.00 24.41 223 HIS A N 1
ATOM 1664 C CA . HIS A 1 221 ? -13.581 4.941 70.730 1.00 24.26 223 HIS A CA 1
ATOM 1665 C C . HIS A 1 221 ? -13.734 3.499 70.236 1.00 23.49 223 HIS A C 1
ATOM 1666 O O . HIS A 1 221 ? -14.213 3.285 69.134 1.00 23.25 223 HIS A O 1
ATOM 1673 N N . LEU A 1 222 ? -13.306 2.537 71.046 1.00 23.41 224 LEU A N 1
ATOM 1674 C CA . LEU A 1 222 ? -13.460 1.112 70.753 1.00 23.56 224 LEU A CA 1
ATOM 1675 C C . LEU A 1 222 ? -14.075 0.408 71.957 1.00 24.04 224 LEU A C 1
ATOM 1676 O O . LEU A 1 222 ? -13.456 -0.452 72.558 1.00 23.33 224 LEU A O 1
ATOM 1681 N N . PRO A 1 223 ? -15.305 0.768 72.331 1.00 24.99 225 PRO A N 1
ATOM 1682 C CA . PRO A 1 223 ? -15.926 0.161 73.511 1.00 25.39 225 PRO A CA 1
ATOM 1683 C C . PRO A 1 223 ? -15.904 -1.355 73.384 1.00 24.88 225 PRO A C 1
ATOM 1684 O O . PRO A 1 223 ? -16.243 -1.866 72.311 1.00 25.44 225 PRO A O 1
ATOM 1688 N N . GLY A 1 224 ? -15.504 -2.022 74.459 1.00 25.53 226 GLY A N 1
ATOM 1689 C CA . GLY A 1 224 ? -15.353 -3.467 74.519 1.00 25.86 226 GLY A CA 1
ATOM 1690 C C . GLY A 1 224 ? -13.895 -3.909 74.464 1.00 25.88 226 GLY A C 1
ATOM 1691 O O . GLY A 1 224 ? -13.568 -5.055 74.795 1.00 26.88 226 GLY A O 1
ATOM 1692 N N . VAL A 1 225 ? -13.008 -2.999 74.065 1.00 25.28 227 VAL A N 1
ATOM 1693 C CA . VAL A 1 225 ? -11.595 -3.323 73.862 1.00 24.81 227 VAL A CA 1
ATOM 1694 C C . VAL A 1 225 ? -10.755 -2.925 75.076 1.00 24.68 227 VAL A C 1
ATOM 1695 O O . VAL A 1 225 ? -10.988 -1.884 75.698 1.00 24.65 227 VAL A O 1
ATOM 1699 N N . THR A 1 226 ? -9.782 -3.762 75.414 1.00 24.29 228 THR A N 1
ATOM 1700 C CA . THR A 1 226 ? -8.811 -3.454 76.428 1.00 24.91 228 THR A CA 1
ATOM 1701 C C . THR A 1 226 ? -7.434 -3.453 75.791 1.00 24.38 228 THR A C 1
ATOM 1702 O O . THR A 1 226 ? -7.024 -4.455 75.201 1.00 24.00 228 THR A O 1
ATOM 1706 N N . LEU A 1 227 ? -6.733 -2.324 75.890 1.00 23.67 229 LEU A N 1
ATOM 1707 C CA . LEU A 1 227 ? -5.389 -2.204 75.332 1.00 23.00 229 LEU A CA 1
ATOM 1708 C C . LEU A 1 227 ? -4.345 -2.130 76.426 1.00 22.78 229 LEU A C 1
ATOM 1709 O O . LEU A 1 227 ? -4.609 -1.594 77.507 1.00 25.36 229 LEU A O 1
ATOM 1714 N N . THR A 1 228 ? -3.171 -2.686 76.174 1.00 21.45 230 THR A N 1
ATOM 1715 C CA . THR A 1 228 ? -2.015 -2.480 77.029 1.00 20.86 230 THR A CA 1
ATOM 1716 C C . THR A 1 228 ? -1.210 -1.314 76.435 1.00 20.66 230 THR A C 1
ATOM 1717 O O . THR A 1 228 ? -1.508 -0.863 75.330 1.00 19.95 230 THR A O 1
ATOM 1721 N N . ASP A 1 229 ? -0.195 -0.873 77.174 1.00 21.78 231 ASP A N 1
ATOM 1722 C CA . ASP A 1 229 ? 0.808 0.067 76.660 1.00 21.55 231 ASP A CA 1
ATOM 1723 C C . ASP A 1 229 ? 1.407 -0.473 75.373 1.00 21.01 231 ASP A C 1
ATOM 1724 O O . ASP A 1 229 ? 1.528 0.248 74.399 1.00 18.47 231 ASP A O 1
ATOM 1729 N N . GLU A 1 230 ? 1.810 -1.732 75.400 1.00 19.94 232 GLU A N 1
ATOM 1730 C CA . GLU A 1 230 ? 2.391 -2.412 74.243 1.00 20.23 232 GLU A CA 1
ATOM 1731 C C . GLU A 1 230 ? 1.481 -2.330 73.013 1.00 18.76 232 GLU A C 1
ATOM 1732 O O . GLU A 1 230 ? 1.949 -2.083 71.896 1.00 16.81 232 GLU A O 1
ATOM 1738 N N . ASP A 1 231 ? 0.180 -2.527 73.205 1.00 17.84 233 ASP A N 1
ATOM 1739 C CA . ASP A 1 231 ? -0.783 -2.418 72.107 1.00 17.27 233 ASP A CA 1
ATOM 1740 C C . ASP A 1 231 ? -0.836 -1.021 71.500 1.00 16.01 233 ASP A C 1
ATOM 1741 O O . ASP A 1 231 ? -1.037 -0.859 70.310 1.00 15.08 233 ASP A O 1
ATOM 1746 N N . VAL A 1 232 ? -0.725 0.004 72.338 1.00 15.72 234 VAL A N 1
ATOM 1747 C CA . VAL A 1 232 ? -0.665 1.371 71.840 1.00 15.99 234 VAL A CA 1
ATOM 1748 C C . VAL A 1 232 ? 0.516 1.525 70.874 1.00 14.95 234 VAL A C 1
ATOM 1749 O O . VAL A 1 232 ? 0.363 2.084 69.795 1.00 14.06 234 VAL A O 1
ATOM 1753 N N . VAL A 1 233 ? 1.681 1.039 71.285 1.00 14.74 235 VAL A N 1
ATOM 1754 C CA . VAL A 1 233 ? 2.875 1.110 70.445 1.00 13.87 235 VAL A CA 1
ATOM 1755 C C . VAL A 1 233 ? 2.667 0.286 69.161 1.00 13.06 235 VAL A C 1
ATOM 1756 O O . VAL A 1 233 ? 3.025 0.738 68.075 1.00 12.53 235 VAL A O 1
ATOM 1760 N N . SER A 1 234 ? 2.040 -0.880 69.262 1.00 12.81 236 SER A N 1
ATOM 1761 C CA . SER A 1 234 ? 1.755 -1.672 68.067 1.00 12.08 236 SER A CA 1
ATOM 1762 C C . SER A 1 234 ? 0.890 -0.891 67.081 1.00 12.01 236 SER A C 1
ATOM 1763 O O . SER A 1 234 ? 1.147 -0.908 65.897 1.00 12.54 236 SER A O 1
ATOM 1766 N N . LEU A 1 235 ? -0.167 -0.236 67.557 1.00 12.25 237 LEU A N 1
ATOM 1767 C CA . LEU A 1 235 ? -1.015 0.564 66.685 1.00 11.96 237 LEU A CA 1
ATOM 1768 C C . LEU A 1 235 ? -0.265 1.723 66.026 1.00 11.72 237 LEU A C 1
ATOM 1769 O O . LEU A 1 235 ? -0.499 2.040 64.871 1.00 12.53 237 LEU A O 1
ATOM 1774 N N . MET A 1 236 ? 0.628 2.362 66.780 1.00 12.23 238 MET A N 1
ATOM 1775 C CA . MET A 1 236 ? 1.468 3.413 66.232 1.00 11.74 238 MET A CA 1
ATOM 1776 C C . MET A 1 236 ? 2.475 2.877 65.205 1.00 11.10 238 MET A C 1
ATOM 1777 O O . MET A 1 236 ? 2.656 3.480 64.166 1.00 11.40 238 MET A O 1
ATOM 1782 N N . ASP A 1 237 ? 3.117 1.746 65.500 1.00 11.51 239 ASP A N 1
ATOM 1783 C CA . ASP A 1 237 ? 3.997 1.062 64.539 1.00 10.67 239 ASP A CA 1
ATOM 1784 C C . ASP A 1 237 ? 3.245 0.817 63.216 1.00 10.79 239 ASP A C 1
ATOM 1785 O O . ASP A 1 237 ? 3.818 0.917 62.137 1.00 10.11 239 ASP A O 1
ATOM 1790 N N . MET A 1 238 ? 1.956 0.455 63.290 1.00 11.51 240 MET A N 1
ATOM 1791 C CA . MET A 1 238 ? 1.184 0.123 62.085 1.00 11.86 240 MET A CA 1
ATOM 1792 C C . MET A 1 238 ? 1.062 1.271 61.122 1.00 11.17 240 MET A C 1
ATOM 1793 O O . MET A 1 238 ? 0.886 1.058 59.931 1.00 11.79 240 MET A O 1
ATOM 1798 N N . CYS A 1 239 ? 1.150 2.506 61.605 1.00 11.21 241 CYS A N 1
ATOM 1799 C CA . CYS A 1 239 ? 1.110 3.667 60.720 1.00 11.22 241 CYS A CA 1
ATOM 1800 C C . CYS A 1 239 ? 2.234 3.628 59.692 1.00 11.01 241 CYS A C 1
ATOM 1801 O O . CYS A 1 239 ? 1.985 3.669 58.491 1.00 11.21 241 CYS A O 1
ATOM 1804 N N . SER A 1 240 ? 3.458 3.445 60.151 1.00 10.40 242 SER A N 1
ATOM 1805 C CA . SER A 1 240 ? 4.557 3.341 59.204 1.00 10.37 242 SER A CA 1
ATOM 1806 C C . SER A 1 240 ? 4.491 2.102 58.330 1.00 9.81 242 SER A C 1
ATOM 1807 O O . SER A 1 240 ? 4.604 2.220 57.107 1.00 10.22 242 SER A O 1
ATOM 1810 N N . PHE A 1 241 ? 4.301 0.947 58.960 1.00 9.78 243 PHE A N 1
ATOM 1811 C CA . PHE A 1 241 ? 4.313 -0.311 58.204 1.00 9.19 243 PHE A CA 1
ATOM 1812 C C . PHE A 1 241 ? 3.217 -0.347 57.161 1.00 9.66 243 PHE A C 1
ATOM 1813 O O . PHE A 1 241 ? 3.452 -0.710 56.038 1.00 10.29 243 PHE A O 1
ATOM 1821 N N . ASP A 1 242 ? 2.023 0.096 57.510 1.00 9.66 244 ASP A N 1
ATOM 1822 C CA . ASP A 1 242 ? 0.921 0.089 56.551 1.00 11.07 244 ASP A CA 1
ATOM 1823 C C . ASP A 1 242 ? 1.202 1.100 55.440 1.00 10.54 244 ASP A C 1
ATOM 1824 O O . ASP A 1 242 ? 0.966 0.833 54.275 1.00 10.86 244 ASP A O 1
ATOM 1829 N N . THR A 1 243 ? 1.738 2.274 55.765 1.00 10.42 245 THR A N 1
ATOM 1830 C CA . THR A 1 243 ? 2.034 3.261 54.761 1.00 10.42 245 THR A CA 1
ATOM 1831 C C . THR A 1 243 ? 3.013 2.739 53.708 1.00 10.56 245 THR A C 1
ATOM 1832 O O . THR A 1 243 ? 2.820 2.982 52.520 1.00 12.01 245 THR A O 1
ATOM 1836 N N . VAL A 1 244 ? 4.073 2.068 54.151 1.00 10.13 246 VAL A N 1
ATOM 1837 C CA . VAL A 1 244 ? 5.121 1.653 53.226 1.00 10.70 246 VAL A CA 1
ATOM 1838 C C . VAL A 1 244 ? 4.778 0.408 52.450 1.00 11.03 246 VAL A C 1
ATOM 1839 O O . VAL A 1 244 ? 5.503 0.058 51.530 1.00 10.60 246 VAL A O 1
ATOM 1843 N N . ALA A 1 245 ? 3.670 -0.215 52.843 1.00 10.64 247 ALA A N 1
ATOM 1844 C CA . ALA A 1 245 ? 3.162 -1.435 52.198 1.00 10.10 247 ALA A CA 1
ATOM 1845 C C . ALA A 1 245 ? 1.992 -1.204 51.257 1.00 10.41 247 ALA A C 1
ATOM 1846 O O . ALA A 1 245 ? 1.883 -1.908 50.243 1.00 12.61 247 ALA A O 1
ATOM 1848 N N . ARG A 1 246 ? 1.097 -0.284 51.581 1.00 10.73 248 ARG A N 1
ATOM 1849 C CA . ARG A 1 246 ? -0.221 -0.282 50.968 1.00 11.67 248 ARG A CA 1
ATOM 1850 C C . ARG A 1 246 ? -0.225 0.253 49.537 1.00 11.10 248 ARG A C 1
ATOM 1851 O O . ARG A 1 246 ? -1.087 -0.081 48.739 1.00 11.64 248 ARG A O 1
ATOM 1859 N N . THR A 1 247 ? 0.759 1.094 49.203 1.00 10.90 249 THR A N 1
ATOM 1860 C CA . THR A 1 247 ? 0.960 1.541 47.819 1.00 10.57 249 THR A CA 1
ATOM 1861 C C . THR A 1 247 ? 2.408 1.374 47.442 1.00 11.67 249 THR A C 1
ATOM 1862 O O . THR A 1 247 ? 3.253 1.386 48.302 1.00 11.24 249 THR A O 1
ATOM 1866 N N . SER A 1 248 ? 2.687 1.300 46.155 1.00 11.81 250 SER A N 1
ATOM 1867 C CA . SER A 1 248 ? 4.030 0.983 45.700 1.00 11.76 250 SER A CA 1
ATOM 1868 C C . SER A 1 248 ? 4.992 2.121 45.920 1.00 12.57 250 SER A C 1
ATOM 1869 O O . SER A 1 248 ? 6.213 1.902 45.944 1.00 13.46 250 SER A O 1
ATOM 1872 N N . ASP A 1 249 ? 4.449 3.327 46.043 1.00 11.57 251 ASP A N 1
ATOM 1873 C CA . ASP A 1 249 ? 5.230 4.547 46.209 1.00 12.34 251 ASP A CA 1
ATOM 1874 C C . ASP A 1 249 ? 5.019 5.222 47.568 1.00 12.83 251 ASP A C 1
ATOM 1875 O O . ASP A 1 249 ? 5.446 6.376 47.754 1.00 12.75 251 ASP A O 1
ATOM 1880 N N . ALA A 1 250 ? 4.359 4.536 48.482 1.00 12.30 252 ALA A N 1
ATOM 1881 C CA . ALA A 1 250 ? 4.036 5.071 49.800 1.00 13.30 252 ALA A CA 1
ATOM 1882 C C . ALA A 1 250 ? 3.384 6.441 49.697 1.00 14.14 252 ALA A C 1
ATOM 1883 O O . ALA A 1 250 ? 3.650 7.340 50.504 1.00 16.52 252 ALA A O 1
ATOM 1885 N N . SER A 1 251 ? 2.482 6.588 48.735 1.00 14.40 253 SER A N 1
ATOM 1886 C CA . SER A 1 251 ? 1.867 7.889 48.409 1.00 15.74 253 SER A CA 1
ATOM 1887 C C . SER A 1 251 ? 0.609 8.197 49.215 1.00 16.92 253 SER A C 1
ATOM 1888 O O . SER A 1 251 ? 0.048 9.289 49.070 1.00 19.06 253 SER A O 1
ATOM 1891 N N . GLN A 1 252 ? 0.140 7.252 50.025 1.00 16.57 254 GLN A N 1
ATOM 1892 C CA . GLN A 1 252 ? -1.073 7.400 50.804 1.00 17.67 254 GLN A CA 1
ATOM 1893 C C . GLN A 1 252 ? -0.779 7.046 52.268 1.00 16.20 254 GLN A C 1
ATOM 1894 O O . GLN A 1 252 ? -0.507 5.914 52.604 1.00 15.51 254 GLN A O 1
ATOM 1900 N N . LEU A 1 253 ? -0.867 8.025 53.162 1.00 16.13 255 LEU A N 1
ATOM 1901 C CA . LEU A 1 253 ? -0.714 7.731 54.578 1.00 16.58 255 LEU A CA 1
ATOM 1902 C C . LEU A 1 253 ? -1.741 6.727 55.037 1.00 16.02 255 LEU A C 1
ATOM 1903 O O . LEU A 1 253 ? -2.931 6.870 54.735 1.00 17.15 255 LEU A O 1
ATOM 1908 N N . SER A 1 254 ? -1.294 5.771 55.822 1.00 14.95 256 SER A N 1
ATOM 1909 C CA . SER A 1 254 ? -2.162 4.788 56.424 1.00 14.89 256 SER A CA 1
ATOM 1910 C C . SER A 1 254 ? -3.226 5.455 57.308 1.00 15.04 256 SER A C 1
ATOM 1911 O O . SER A 1 254 ? -2.949 6.430 57.979 1.00 14.66 256 SER A O 1
ATOM 1914 N N . PRO A 1 255 ? -4.438 4.896 57.344 1.00 15.03 257 PRO A N 1
ATOM 1915 C CA . PRO A 1 255 ? -5.461 5.366 58.294 1.00 15.64 257 PRO A CA 1
ATOM 1916 C C . PRO A 1 255 ? -5.010 5.241 59.766 1.00 15.58 257 PRO A C 1
ATOM 1917 O O . PRO A 1 255 ? -5.571 5.942 60.609 1.00 15.69 257 PRO A O 1
ATOM 1921 N N . PHE A 1 256 ? -4.027 4.386 60.084 1.00 13.80 258 PHE A N 1
ATOM 1922 C CA . PHE A 1 256 ? -3.532 4.282 61.470 1.00 14.35 258 PHE A CA 1
ATOM 1923 C C . PHE A 1 256 ? -2.878 5.592 61.899 1.00 13.35 258 PHE A C 1
ATOM 1924 O O . PHE A 1 256 ? -2.840 5.916 63.089 1.00 14.77 258 PHE A O 1
ATOM 1932 N N . CYS A 1 257 ? -2.348 6.337 60.949 1.00 13.70 259 CYS A N 1
ATOM 1933 C CA . CYS A 1 257 ? -1.521 7.507 61.270 1.00 13.25 259 CYS A CA 1
ATOM 1934 C C . CYS A 1 257 ? -2.312 8.617 61.964 1.00 14.28 259 CYS A C 1
ATOM 1935 O O . CYS A 1 257 ? -1.879 9.115 63.002 1.00 14.07 259 CYS A O 1
ATOM 1938 N N . GLN A 1 258 ? -3.510 8.901 61.466 1.00 15.06 260 GLN A N 1
ATOM 1939 C CA . GLN A 1 258 ? -4.315 9.998 62.032 1.00 16.24 260 GLN A CA 1
ATOM 1940 C C . GLN A 1 258 ? -4.966 9.656 63.378 1.00 15.87 260 GLN A C 1
ATOM 1941 O O . GLN A 1 258 ? -5.526 10.550 64.037 1.00 16.64 260 GLN A O 1
ATOM 1947 N N . LEU A 1 259 ? -4.867 8.403 63.825 1.00 14.21 261 LEU A N 1
ATOM 1948 C CA . LEU A 1 259 ? -5.326 8.057 65.178 1.00 15.16 261 LEU A CA 1
ATOM 1949 C C . LEU A 1 259 ? -4.560 8.815 66.263 1.00 15.28 261 LEU A C 1
ATOM 1950 O O . LEU A 1 259 ? -5.074 8.996 67.373 1.00 16.24 261 LEU A O 1
ATOM 1955 N N . PHE A 1 260 ? -3.315 9.193 65.949 1.00 14.81 262 PHE A N 1
ATOM 1956 C CA . PHE A 1 260 ? -2.404 9.815 66.925 1.00 13.79 262 PHE A CA 1
ATOM 1957 C C . PHE A 1 260 ? -2.064 11.237 66.514 1.00 13.97 262 PHE A C 1
ATOM 1958 O O . PHE A 1 260 ? -1.965 11.538 65.330 1.00 14.86 262 PHE A O 1
ATOM 1966 N N . THR A 1 261 ? -1.895 12.125 67.493 1.00 13.58 263 THR A N 1
ATOM 1967 C CA . THR A 1 261 ? -1.605 13.510 67.204 1.00 13.53 263 THR A CA 1
ATOM 1968 C C . THR A 1 261 ? -0.147 13.741 66.892 1.00 13.09 263 THR A C 1
ATOM 1969 O O . THR A 1 261 ? 0.693 12.891 67.161 1.00 13.04 263 THR A O 1
ATOM 1973 N N . HIS A 1 262 ? 0.153 14.935 66.407 1.00 13.33 264 HIS A N 1
ATOM 1974 C CA . HIS A 1 262 ? 1.521 15.340 66.083 1.00 12.61 264 HIS A CA 1
ATOM 1975 C C . HIS A 1 262 ? 2.371 15.266 67.353 1.00 12.02 264 HIS A C 1
ATOM 1976 O O . HIS A 1 262 ? 3.497 14.790 67.351 1.00 11.62 264 HIS A O 1
ATOM 1983 N N . ASN A 1 263 ? 1.850 15.777 68.451 1.00 12.26 265 ASN A N 1
ATOM 1984 C CA . ASN A 1 263 ? 2.543 15.671 69.726 1.00 12.49 265 ASN A CA 1
ATOM 1985 C C . ASN A 1 263 ? 2.867 14.228 70.114 1.00 12.30 265 ASN A C 1
ATOM 1986 O O . ASN A 1 263 ? 3.968 13.923 70.551 1.00 11.45 265 ASN A O 1
ATOM 1991 N N . GLU A 1 264 ? 1.912 13.322 69.921 1.00 11.68 266 GLU A N 1
ATOM 1992 C CA . GLU A 1 264 ? 2.119 11.907 70.199 1.00 10.99 266 GLU A CA 1
ATOM 1993 C C . GLU A 1 264 ? 3.169 11.305 69.245 1.00 9.87 266 GLU A C 1
ATOM 1994 O O . GLU A 1 264 ? 3.988 10.495 69.683 1.00 10.65 266 GLU A O 1
ATOM 2000 N N . TRP A 1 265 ? 3.185 11.744 68.000 1.00 10.79 267 TRP A N 1
ATOM 2001 C CA . TRP A 1 265 ? 4.246 11.307 67.054 1.00 9.96 267 TRP A CA 1
ATOM 2002 C C . TRP A 1 265 ? 5.622 11.746 67.496 1.00 10.66 267 TRP A C 1
ATOM 2003 O O . TRP A 1 265 ? 6.583 11.008 67.370 1.00 11.41 267 TRP A O 1
ATOM 2014 N N . LYS A 1 266 ? 5.727 12.940 68.064 1.00 11.39 268 LYS A N 1
ATOM 2015 C CA . LYS A 1 266 ? 7.011 13.354 68.587 1.00 11.39 268 LYS A CA 1
ATOM 2016 C C . LYS A 1 266 ? 7.437 12.451 69.749 1.00 10.59 268 LYS A C 1
ATOM 2017 O O . LYS A 1 266 ? 8.636 12.152 69.896 1.00 10.85 268 LYS A O 1
ATOM 2023 N N . LYS A 1 267 ? 6.499 11.972 70.566 1.00 11.08 269 LYS A N 1
ATOM 2024 C CA . LYS A 1 267 ? 6.848 11.075 71.652 1.00 10.20 269 LYS A CA 1
ATOM 2025 C C . LYS A 1 267 ? 7.294 9.725 71.103 1.00 10.30 269 LYS A C 1
ATOM 2026 O O . LYS A 1 267 ? 8.261 9.138 71.580 1.00 10.30 269 LYS A O 1
ATOM 2032 N N . TYR A 1 268 ? 6.548 9.238 70.107 1.00 10.30 270 TYR A N 1
ATOM 2033 C CA . TYR A 1 268 ? 6.862 7.967 69.459 1.00 10.31 270 TYR A CA 1
ATOM 2034 C C . TYR A 1 268 ? 8.262 8.003 68.809 1.00 9.63 270 TYR A C 1
ATOM 2035 O O . TYR A 1 268 ? 9.079 7.078 68.973 1.00 9.56 270 TYR A O 1
ATOM 2044 N N . ASN A 1 269 ? 8.542 9.094 68.125 1.00 10.39 271 ASN A N 1
ATOM 2045 C CA . ASN A 1 269 ? 9.833 9.297 67.491 1.00 10.62 271 ASN A CA 1
ATOM 2046 C C . ASN A 1 269 ? 10.943 9.241 68.549 1.00 10.09 271 ASN A C 1
ATOM 2047 O O . ASN A 1 269 ? 11.996 8.633 68.340 1.00 10.37 271 ASN A O 1
ATOM 2052 N N . TYR A 1 270 ? 10.718 9.885 69.695 1.00 10.02 272 TYR A N 1
ATOM 2053 C CA . TYR A 1 270 ? 11.699 9.867 70.790 1.00 9.33 272 TYR A CA 1
ATOM 2054 C C . TYR A 1 270 ? 11.852 8.487 71.444 1.00 10.04 272 TYR A C 1
ATOM 2055 O O . TYR A 1 270 ? 12.961 8.068 71.777 1.00 10.70 272 TYR A O 1
ATOM 2064 N N . LEU A 1 271 ? 10.740 7.794 71.635 1.00 10.42 273 LEU A N 1
ATOM 2065 C CA . LEU A 1 271 ? 10.787 6.406 72.060 1.00 10.29 273 LEU A CA 1
ATOM 2066 C C . LEU A 1 271 ? 11.754 5.600 71.168 1.00 10.12 273 LEU A C 1
ATOM 2067 O O . LEU A 1 271 ? 12.560 4.813 71.646 1.00 10.79 273 LEU A O 1
ATOM 2072 N N . GLN A 1 272 ? 11.628 5.785 69.869 1.00 9.61 274 GLN A N 1
ATOM 2073 C CA . GLN A 1 272 ? 12.514 5.049 68.956 1.00 10.04 274 GLN A CA 1
ATOM 2074 C C . GLN A 1 272 ? 13.980 5.479 69.121 1.00 9.82 274 GLN A C 1
ATOM 2075 O O . GLN A 1 272 ? 14.892 4.648 69.128 1.00 10.79 274 GLN A O 1
ATOM 2081 N N . SER A 1 273 ? 14.219 6.779 69.266 1.00 9.35 275 SER A N 1
ATOM 2082 C CA . SER A 1 273 ? 15.559 7.298 69.553 1.00 9.51 275 SER A CA 1
ATOM 2083 C C . SER A 1 273 ? 16.153 6.745 70.840 1.00 9.10 275 SER A C 1
ATOM 2084 O O . SER A 1 273 ? 17.326 6.390 70.876 1.00 10.13 275 SER A O 1
ATOM 2087 N N . LEU A 1 274 ? 15.329 6.605 71.875 1.00 9.61 276 LEU A N 1
ATOM 2088 C CA . LEU A 1 274 ? 15.773 6.022 73.132 1.00 10.00 276 LEU A CA 1
ATOM 2089 C C . LEU A 1 274 ? 16.159 4.552 72.944 1.00 9.54 276 LEU A C 1
ATOM 2090 O O . LEU A 1 274 ? 17.183 4.083 73.450 1.00 9.93 276 LEU A O 1
ATOM 2095 N N . GLY A 1 275 ? 15.329 3.803 72.240 1.00 9.74 277 GLY A N 1
ATOM 2096 C CA . GLY A 1 275 ? 15.613 2.394 72.019 1.00 10.08 277 GLY A CA 1
ATOM 2097 C C . GLY A 1 275 ? 16.925 2.181 71.295 1.00 10.77 277 GLY A C 1
ATOM 2098 O O . GLY A 1 275 ? 17.687 1.285 71.643 1.00 11.35 277 GLY A O 1
ATOM 2099 N N . LYS A 1 276 ? 17.228 3.002 70.296 1.00 9.47 278 LYS A N 1
ATOM 2100 C CA . LYS A 1 276 ? 18.511 2.855 69.609 1.00 9.69 278 LYS A CA 1
ATOM 2101 C C . LYS A 1 276 ? 19.683 3.367 70.438 1.00 9.21 278 LYS A C 1
ATOM 2102 O O . LYS A 1 276 ? 20.755 2.795 70.411 1.00 9.23 278 LYS A O 1
ATOM 2108 N N . TYR A 1 277 ? 19.497 4.457 71.177 1.00 9.39 279 TYR A N 1
ATOM 2109 C CA . TYR A 1 277 ? 20.587 5.043 71.950 1.00 10.06 279 TYR A CA 1
ATOM 2110 C C . TYR A 1 277 ? 20.999 4.124 73.107 1.00 10.65 279 TYR A C 1
ATOM 2111 O O . TYR A 1 277 ? 22.173 3.880 73.341 1.00 9.77 279 TYR A O 1
ATOM 2120 N N . TYR A 1 278 ? 20.004 3.615 73.826 1.00 10.83 280 TYR A N 1
ATOM 2121 C CA . TYR A 1 278 ? 20.238 2.762 74.986 1.00 10.75 280 TYR A CA 1
ATOM 2122 C C . TYR A 1 278 ? 20.388 1.289 74.584 1.00 10.89 280 TYR A C 1
ATOM 2123 O O . TYR A 1 278 ? 20.946 0.513 75.348 1.00 10.40 280 TYR A O 1
ATOM 2132 N N . GLY A 1 279 ? 19.971 0.929 73.375 1.00 10.57 281 GLY A N 1
ATOM 2133 C CA . GLY A 1 279 ? 20.193 -0.415 72.868 1.00 11.00 281 GLY A CA 1
ATOM 2134 C C . GLY A 1 279 ? 21.529 -0.605 72.184 1.00 10.82 281 GLY A C 1
ATOM 2135 O O . GLY A 1 279 ? 22.204 -1.599 72.394 1.00 11.01 281 GLY A O 1
ATOM 2136 N N . TYR A 1 280 ? 21.939 0.373 71.372 1.00 10.17 282 TYR A N 1
ATOM 2137 C CA . TYR A 1 280 ? 23.048 0.177 70.437 1.00 9.64 282 TYR A CA 1
ATOM 2138 C C . TYR A 1 280 ? 24.068 1.297 70.417 1.00 9.29 282 TYR A C 1
ATOM 2139 O O . TYR A 1 280 ? 25.195 1.107 69.939 1.00 9.78 282 TYR A O 1
ATOM 2148 N N . GLY A 1 281 ? 23.672 2.472 70.897 1.00 9.91 283 GLY A N 1
ATOM 2149 C CA . GLY A 1 281 ? 24.528 3.645 70.927 1.00 9.34 283 GLY A CA 1
ATOM 2150 C C . GLY A 1 281 ? 25.217 3.825 72.262 1.00 10.25 283 GLY A C 1
ATOM 2151 O O . GLY A 1 281 ? 25.366 2.874 73.000 1.00 9.89 283 GLY A O 1
ATOM 2152 N N . ALA A 1 282 ? 25.644 5.056 72.583 1.00 11.24 284 ALA A N 1
ATOM 2153 C CA . ALA A 1 282 ? 26.485 5.297 73.751 1.00 11.42 284 ALA A CA 1
ATOM 2154 C C . ALA A 1 282 ? 25.770 5.087 75.065 1.00 11.99 284 ALA A C 1
ATOM 2155 O O . ALA A 1 282 ? 26.420 4.984 76.107 1.00 13.07 284 ALA A O 1
ATOM 2157 N N . GLY A 1 283 ? 24.444 5.034 75.029 1.00 10.74 285 GLY A N 1
ATOM 2158 C CA . GLY A 1 283 ? 23.671 4.692 76.212 1.00 10.59 285 GLY A CA 1
ATOM 2159 C C . GLY A 1 283 ? 23.891 3.270 76.710 1.00 11.22 285 GLY A C 1
ATOM 2160 O O . GLY A 1 283 ? 23.634 2.956 77.882 1.00 12.51 285 GLY A O 1
ATOM 2161 N N . ASN A 1 284 ? 24.322 2.382 75.822 1.00 11.01 286 ASN A N 1
ATOM 2162 C CA . ASN A 1 284 ? 24.587 0.984 76.194 1.00 10.78 286 ASN A CA 1
ATOM 2163 C C . ASN A 1 284 ? 26.066 0.822 76.437 1.00 11.64 286 ASN A C 1
ATOM 2164 O O . ASN A 1 284 ? 26.875 1.200 75.590 1.00 10.91 286 ASN A O 1
ATOM 2169 N N . PRO A 1 285 ? 26.464 0.278 77.586 1.00 12.98 287 PRO A N 1
ATOM 2170 C CA . PRO A 1 285 ? 27.882 0.112 77.897 1.00 12.75 287 PRO A CA 1
ATOM 2171 C C . PRO A 1 285 ? 28.685 -0.691 76.867 1.00 12.50 287 PRO A C 1
ATOM 2172 O O . PRO A 1 285 ? 29.877 -0.477 76.807 1.00 13.41 287 PRO A O 1
ATOM 2176 N N . LEU A 1 286 ? 28.035 -1.561 76.110 1.00 12.03 288 LEU A N 1
ATOM 2177 C CA . LEU A 1 286 ? 28.696 -2.340 75.051 1.00 11.37 288 LEU A CA 1
ATOM 2178 C C . LEU A 1 286 ? 28.132 -2.014 73.666 1.00 11.75 288 LEU A C 1
ATOM 2179 O O . LEU A 1 286 ? 28.411 -2.707 72.705 1.00 10.50 288 LEU A O 1
ATOM 2184 N N . GLY A 1 287 ? 27.390 -0.920 73.540 1.00 10.30 289 GLY A N 1
ATOM 2185 C CA . GLY A 1 287 ? 26.790 -0.541 72.268 1.00 10.51 289 GLY A CA 1
ATOM 2186 C C . GLY A 1 287 ? 27.802 -0.146 71.220 1.00 10.21 289 GLY A C 1
ATOM 2187 O O . GLY A 1 287 ? 27.885 -0.790 70.149 1.00 10.43 289 GLY A O 1
ATOM 2188 N N . PRO A 1 288 ? 28.586 0.896 71.478 1.00 9.53 290 PRO A N 1
ATOM 2189 C CA . PRO A 1 288 ? 29.571 1.320 70.483 1.00 9.09 290 PRO A CA 1
ATOM 2190 C C . PRO A 1 288 ? 30.623 0.215 70.186 1.00 9.22 290 PRO A C 1
ATOM 2191 O O . PRO A 1 288 ? 31.156 0.162 69.077 1.00 9.13 290 PRO A O 1
ATOM 2195 N N . ALA A 1 289 ? 30.881 -0.689 71.129 1.00 9.03 291 ALA A N 1
ATOM 2196 C CA . ALA A 1 289 ? 31.813 -1.777 70.850 1.00 10.07 291 ALA A CA 1
ATOM 2197 C C . ALA A 1 289 ? 31.368 -2.656 69.669 1.00 9.86 291 ALA A C 1
ATOM 2198 O O . ALA A 1 289 ? 32.197 -3.269 68.992 1.00 10.91 291 ALA A O 1
ATOM 2200 N N . GLN A 1 290 ? 30.069 -2.695 69.386 1.00 9.61 292 GLN A N 1
ATOM 2201 C CA . GLN A 1 290 ? 29.564 -3.503 68.272 1.00 9.79 292 GLN A CA 1
ATOM 2202 C C . GLN A 1 290 ? 29.963 -2.927 66.915 1.00 10.75 292 GLN A C 1
ATOM 2203 O O . GLN A 1 290 ? 29.864 -3.593 65.860 1.00 12.39 292 GLN A O 1
ATOM 2209 N N . GLY A 1 291 ? 30.399 -1.672 66.948 1.00 8.72 293 GLY A N 1
ATOM 2210 C CA . GLY A 1 291 ? 30.832 -0.946 65.758 1.00 8.93 293 GLY A CA 1
ATOM 2211 C C . GLY A 1 291 ? 32.332 -0.853 65.541 1.00 8.94 293 GLY A C 1
ATOM 2212 O O . GLY A 1 291 ? 32.784 -0.278 64.526 1.00 9.13 293 GLY A O 1
ATOM 2213 N N . ILE A 1 292 ? 33.103 -1.439 66.449 1.00 9.36 294 ILE A N 1
ATOM 2214 C CA . ILE A 1 292 ? 34.561 -1.357 66.363 1.00 9.64 294 ILE A CA 1
ATOM 2215 C C . ILE A 1 292 ? 35.119 -2.100 65.140 1.00 10.21 294 ILE A C 1
ATOM 2216 O O . ILE A 1 292 ? 36.019 -1.602 64.477 1.00 9.46 294 ILE A O 1
ATOM 2221 N N . GLY A 1 293 ? 34.552 -3.265 64.845 1.00 9.92 295 GLY A N 1
ATOM 2222 C CA . GLY A 1 293 ? 35.033 -4.106 63.755 1.00 9.71 295 GLY A CA 1
ATOM 2223 C C . GLY A 1 293 ? 34.945 -3.350 62.435 1.00 8.59 295 GLY A C 1
ATOM 2224 O O . GLY A 1 293 ? 35.917 -3.254 61.685 1.00 8.54 295 GLY A O 1
ATOM 2225 N N . PHE A 1 294 ? 33.769 -2.787 62.124 1.00 9.29 296 PHE A N 1
ATOM 2226 C CA . PHE A 1 294 ? 33.617 -1.987 60.912 1.00 8.92 296 PHE A CA 1
ATOM 2227 C C . PHE A 1 294 ? 34.524 -0.759 60.932 1.00 8.89 296 PHE A C 1
ATOM 2228 O O . PHE A 1 294 ? 35.118 -0.389 59.922 1.00 9.90 296 PHE A O 1
ATOM 2236 N N . THR A 1 295 ? 34.635 -0.110 62.092 1.00 8.88 297 THR A N 1
ATOM 2237 C CA . THR A 1 295 ? 35.511 1.039 62.187 1.00 9.48 297 THR A CA 1
ATOM 2238 C C . THR A 1 295 ? 36.928 0.674 61.772 1.00 9.71 297 THR A C 1
ATOM 2239 O O . THR A 1 295 ? 37.548 1.413 61.025 1.00 10.04 297 THR A O 1
ATOM 2243 N N . ASN A 1 296 ? 37.431 -0.457 62.236 1.00 9.66 298 ASN A N 1
ATOM 2244 C CA . ASN A 1 296 ? 38.769 -0.890 61.863 1.00 9.91 298 ASN A CA 1
ATOM 2245 C C . ASN A 1 296 ? 38.868 -1.302 60.403 1.00 10.21 298 ASN A C 1
ATOM 2246 O O . ASN A 1 296 ? 39.904 -1.105 59.767 1.00 10.99 298 ASN A O 1
ATOM 2251 N N . GLU A 1 297 ? 37.794 -1.836 59.836 1.00 9.80 299 GLU A N 1
ATOM 2252 C CA . GLU A 1 297 ? 37.770 -2.096 58.397 1.00 9.56 299 GLU A CA 1
ATOM 2253 C C . GLU A 1 297 ? 37.845 -0.776 57.622 1.00 10.11 299 GLU A C 1
ATOM 2254 O O . GLU A 1 297 ? 38.520 -0.679 56.583 1.00 10.18 299 GLU A O 1
ATOM 2260 N N . LEU A 1 298 ? 37.148 0.254 58.117 1.00 10.04 300 LEU A N 1
ATOM 2261 C CA . LEU A 1 298 ? 37.124 1.534 57.454 1.00 10.64 300 LEU A CA 1
ATOM 2262 C C . LEU A 1 298 ? 38.510 2.174 57.544 1.00 10.40 300 LEU A C 1
ATOM 2263 O O . LEU A 1 298 ? 38.983 2.758 56.570 1.00 10.62 300 LEU A O 1
ATOM 2268 N N . ILE A 1 299 ? 39.175 2.033 58.683 1.00 11.53 301 ILE A N 1
ATOM 2269 C CA . ILE A 1 299 ? 40.525 2.565 58.836 1.00 11.08 301 ILE A CA 1
ATOM 2270 C C . ILE A 1 299 ? 41.456 1.878 57.829 1.00 11.29 301 ILE A C 1
ATOM 2271 O O . ILE A 1 299 ? 42.269 2.550 57.173 1.00 12.30 301 ILE A O 1
ATOM 2276 N N . ALA A 1 300 ? 41.328 0.558 57.672 1.00 11.23 302 ALA A N 1
ATOM 2277 C CA . ALA A 1 300 ? 42.136 -0.211 56.727 1.00 11.27 302 ALA A CA 1
ATOM 2278 C C . ALA A 1 300 ? 41.919 0.321 55.31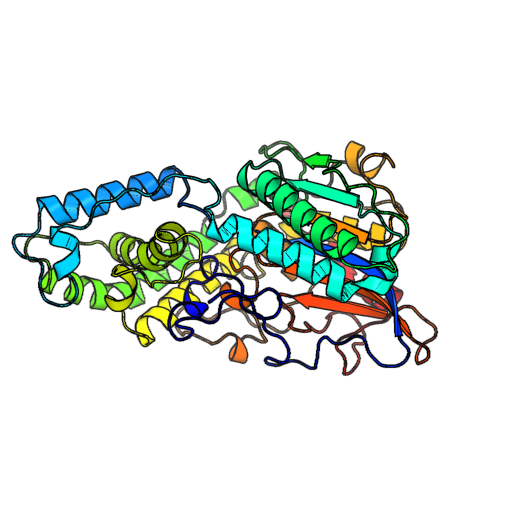8 1.00 12.17 302 ALA A C 1
ATOM 2279 O O . ALA A 1 300 ? 42.855 0.540 54.571 1.00 12.58 302 ALA A O 1
ATOM 2281 N N . ARG A 1 301 ? 40.676 0.599 54.958 1.00 11.14 303 ARG A N 1
ATOM 2282 C CA . ARG A 1 301 ? 40.384 1.118 53.630 1.00 11.70 303 ARG A CA 1
ATOM 2283 C C . ARG A 1 301 ? 40.920 2.534 53.445 1.00 12.48 303 ARG A C 1
ATOM 2284 O O . ARG A 1 301 ? 41.506 2.835 52.398 1.00 13.42 303 ARG A O 1
ATOM 2292 N N . LEU A 1 302 ? 40.713 3.389 54.435 1.00 13.47 304 LEU A N 1
ATOM 2293 C CA . LEU A 1 302 ? 41.180 4.774 54.348 1.00 13.37 304 LEU A CA 1
ATOM 2294 C C . LEU A 1 302 ? 42.694 4.851 54.180 1.00 15.14 304 LEU A C 1
ATOM 2295 O O . LEU A 1 302 ? 43.187 5.728 53.464 1.00 15.79 304 LEU A O 1
ATOM 2300 N N . THR A 1 303 ? 43.406 3.947 54.851 1.00 14.79 305 THR A N 1
ATOM 2301 C CA . THR A 1 303 ? 44.881 3.946 54.893 1.00 15.99 305 THR A CA 1
ATOM 2302 C C . THR A 1 303 ? 45.523 2.918 53.979 1.00 16.19 305 THR A C 1
ATOM 2303 O O . THR A 1 303 ? 46.765 2.763 53.975 1.00 16.86 305 THR A O 1
ATOM 2307 N N . ARG A 1 304 ? 44.709 2.216 53.183 1.00 16.16 306 ARG A N 1
ATOM 2308 C CA . ARG A 1 304 ? 45.178 1.173 52.296 1.00 17.23 306 ARG A CA 1
ATOM 2309 C C . ARG A 1 304 ? 46.147 0.201 52.980 1.00 17.14 306 ARG A C 1
ATOM 2310 O O . ARG A 1 304 ? 47.198 -0.145 52.427 1.00 18.94 306 ARG A O 1
ATOM 2318 N N . SER A 1 305 ? 45.767 -0.259 54.175 1.00 16.66 307 SER A N 1
ATOM 2319 C CA . SER A 1 305 ? 46.618 -1.058 55.062 1.00 17.17 307 SER A CA 1
ATOM 2320 C C . SER A 1 305 ? 45.854 -2.245 55.612 1.00 16.37 307 SER A C 1
ATOM 2321 O O . SER A 1 305 ? 44.625 -2.186 55.680 1.00 15.97 307 SER A O 1
ATOM 2324 N N . PRO A 1 306 ? 46.534 -3.310 56.016 1.00 14.90 308 PRO A N 1
ATOM 2325 C CA . PRO A 1 306 ? 45.827 -4.462 56.585 1.00 14.76 308 PRO A CA 1
ATOM 2326 C C . PRO A 1 306 ? 44.970 -4.070 57.769 1.00 14.61 308 PRO A C 1
ATOM 2327 O O . PRO A 1 306 ? 45.312 -3.185 58.538 1.00 15.28 308 PRO A O 1
ATOM 2331 N N . VAL A 1 307 ? 43.837 -4.754 57.894 1.00 13.85 309 VAL A N 1
ATOM 2332 C CA . VAL A 1 307 ? 42.967 -4.580 59.059 1.00 13.20 309 VAL A CA 1
ATOM 2333 C C . VAL A 1 307 ? 43.684 -4.989 60.341 1.00 13.77 309 VAL A C 1
ATOM 2334 O O . VAL A 1 307 ? 44.333 -6.041 60.393 1.00 15.11 309 VAL A O 1
ATOM 2338 N N . GLN A 1 308 ? 43.546 -4.172 61.382 1.00 13.77 310 GLN A N 1
ATOM 2339 C CA . GLN A 1 308 ? 43.986 -4.512 62.723 1.00 14.66 310 GLN A CA 1
ATOM 2340 C C . GLN A 1 308 ? 42.749 -4.468 63.615 1.00 13.71 310 GLN A C 1
ATOM 2341 O O . GLN A 1 308 ? 42.219 -3.403 63.917 1.00 14.20 310 GLN A O 1
ATOM 2347 N N . ASP A 1 309 ? 42.273 -5.652 64.001 1.00 13.17 311 ASP A N 1
ATOM 2348 C CA . ASP A 1 309 ? 41.058 -5.754 64.802 1.00 11.95 311 ASP A CA 1
ATOM 2349 C C . ASP A 1 309 ? 40.970 -7.123 65.431 1.00 12.44 311 ASP A C 1
ATOM 2350 O O . ASP A 1 309 ? 41.332 -8.104 64.797 1.00 13.65 311 ASP A O 1
ATOM 2355 N N . HIS A 1 310 ? 40.430 -7.171 66.647 1.00 13.28 312 HIS A N 1
ATOM 2356 C CA . HIS A 1 310 ? 40.205 -8.429 67.355 1.00 15.18 312 HIS A CA 1
ATOM 2357 C C . HIS A 1 310 ? 38.825 -8.428 67.983 1.00 14.14 312 HIS A C 1
ATOM 2358 O O . HIS A 1 310 ? 38.623 -8.998 69.064 1.00 15.70 312 HIS A O 1
ATOM 2365 N N . THR A 1 311 ? 37.867 -7.812 67.292 1.00 12.50 313 THR A N 1
ATOM 2366 C CA . THR A 1 311 ? 36.504 -7.769 67.794 1.00 11.43 313 THR A CA 1
ATOM 2367 C C . THR A 1 311 ? 35.575 -8.590 66.912 1.00 11.38 313 THR A C 1
ATOM 2368 O O . THR A 1 311 ? 35.488 -9.796 67.094 1.00 13.10 313 THR A O 1
ATOM 2372 N N . SER A 1 312 ? 34.887 -7.966 65.957 1.00 10.99 314 SER A N 1
ATOM 2373 C CA . SER A 1 312 ? 33.915 -8.679 65.115 1.00 11.47 314 SER A CA 1
ATOM 2374 C C . SER A 1 312 ? 34.352 -8.830 63.649 1.00 11.28 314 SER A C 1
ATOM 2375 O O . SER A 1 312 ? 33.586 -9.264 62.807 1.00 11.91 314 SER A O 1
ATOM 2378 N N . THR A 1 313 ? 35.598 -8.495 63.317 1.00 11.08 315 THR A N 1
ATOM 2379 C CA . THR A 1 313 ? 36.110 -8.922 62.013 1.00 11.84 315 THR A CA 1
ATOM 2380 C C . THR A 1 313 ? 36.386 -10.417 62.014 1.00 11.82 315 THR A C 1
ATOM 2381 O O . THR A 1 313 ? 36.620 -11.044 63.054 1.00 12.17 315 THR A O 1
ATOM 2385 N N . ASN A 1 314 ? 36.364 -10.963 60.810 1.00 12.31 316 ASN A N 1
ATOM 2386 C CA . ASN A 1 314 ? 36.737 -12.344 60.553 1.00 12.78 316 ASN A CA 1
ATOM 2387 C C . ASN A 1 314 ? 38.086 -12.298 59.854 1.00 13.40 316 ASN A C 1
ATOM 2388 O O . ASN A 1 314 ? 38.204 -11.733 58.759 1.00 12.91 316 ASN A O 1
ATOM 2393 N N . SER A 1 315 ? 39.106 -12.870 60.487 1.00 15.25 317 SER A N 1
ATOM 2394 C CA . SER A 1 315 ? 40.485 -12.722 60.003 1.00 16.19 317 SER A CA 1
ATOM 2395 C C . SER A 1 315 ? 40.637 -13.338 58.606 1.00 16.21 317 SER A C 1
ATOM 2396 O O . SER A 1 315 ? 41.416 -12.852 57.786 1.00 17.70 317 SER A O 1
ATOM 2399 N N . THR A 1 316 ? 39.920 -14.422 58.324 1.00 16.49 318 THR A N 1
ATOM 2400 C CA . THR A 1 316 ? 39.968 -15.011 56.996 1.00 17.70 318 THR A CA 1
ATOM 2401 C C . THR A 1 316 ? 39.425 -14.053 55.954 1.00 16.92 318 THR A C 1
ATOM 2402 O O . THR A 1 316 ? 40.010 -13.880 54.879 1.00 18.48 318 THR A O 1
ATOM 2406 N N . LEU A 1 317 ? 38.311 -13.405 56.258 1.00 15.78 319 LEU A N 1
ATOM 2407 C CA . LEU A 1 317 ? 37.693 -12.500 55.299 1.00 15.88 319 LEU A CA 1
ATOM 2408 C C . LEU A 1 317 ? 38.508 -11.228 55.047 1.00 16.65 319 LEU A C 1
ATOM 2409 O O . LEU A 1 317 ? 38.565 -10.756 53.901 1.00 17.89 319 LEU A O 1
ATOM 2414 N N . VAL A 1 318 ? 39.133 -10.669 56.081 1.00 15.51 320 VAL A N 1
ATOM 2415 C CA . VAL A 1 318 ? 39.845 -9.403 55.914 1.00 15.32 320 VAL A CA 1
ATOM 2416 C C . VAL A 1 318 ? 41.233 -9.597 55.309 1.00 15.70 320 VAL A C 1
ATOM 2417 O O . VAL A 1 318 ? 41.793 -8.638 54.792 1.00 15.28 320 VAL A O 1
ATOM 2421 N N . SER A 1 319 ? 41.746 -10.828 55.347 1.00 16.87 321 SER A N 1
ATOM 2422 C CA . SER A 1 319 ? 43.128 -11.131 5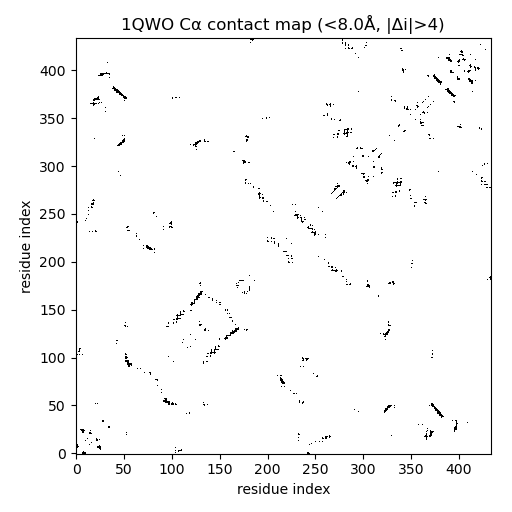4.909 1.00 18.30 321 SER A CA 1
ATOM 2423 C C . SER A 1 319 ? 43.244 -11.548 53.447 1.00 18.88 321 SER A C 1
ATOM 2424 O O . SER A 1 319 ? 44.356 -11.689 52.921 1.00 20.41 321 SER A O 1
ATOM 2427 N N . ASN A 1 320 ? 42.117 -11.724 52.788 1.00 18.70 322 ASN A N 1
ATOM 2428 C CA . ASN A 1 320 ? 42.070 -12.195 51.425 1.00 19.57 322 ASN A CA 1
ATOM 2429 C C . ASN A 1 320 ? 41.654 -11.029 50.540 1.00 19.66 322 ASN A C 1
ATOM 2430 O O . ASN A 1 320 ? 40.586 -10.504 50.707 1.00 17.75 322 ASN A O 1
ATOM 2435 N N . PRO A 1 321 ? 42.499 -10.594 49.607 1.00 19.89 323 PRO A N 1
ATOM 2436 C CA . PRO A 1 321 ? 42.137 -9.541 48.657 1.00 20.23 323 PRO A CA 1
ATOM 2437 C C . PRO A 1 321 ? 40.808 -9.716 47.918 1.00 20.02 323 PRO A C 1
ATOM 2438 O O . PRO A 1 321 ? 40.167 -8.737 47.547 1.00 20.29 323 PRO A O 1
ATOM 2442 N N . ALA A 1 322 ? 40.408 -10.969 47.690 1.00 19.64 324 ALA A N 1
ATOM 2443 C CA . ALA A 1 322 ? 39.163 -11.269 46.999 1.00 19.36 324 ALA A CA 1
ATOM 2444 C C . ALA A 1 322 ? 37.938 -10.870 47.801 1.00 18.10 324 ALA A C 1
ATOM 2445 O O . ALA A 1 322 ? 36.887 -10.600 47.219 1.00 19.68 324 ALA A O 1
ATOM 2447 N N . THR A 1 323 ? 38.058 -10.908 49.126 1.00 17.04 325 THR A N 1
ATOM 2448 C CA . THR A 1 323 ? 36.944 -10.555 50.013 1.00 15.88 325 THR A CA 1
ATOM 2449 C C . THR A 1 323 ? 37.152 -9.234 50.733 1.00 14.89 325 THR A C 1
ATOM 2450 O O . THR A 1 323 ? 36.220 -8.718 51.341 1.00 14.63 325 THR A O 1
ATOM 2454 N N . PHE A 1 324 ? 38.355 -8.680 50.648 1.00 13.92 326 PHE A N 1
ATOM 2455 C CA . PHE A 1 324 ? 38.667 -7.404 51.325 1.00 13.70 326 PHE A CA 1
ATOM 2456 C C . PHE A 1 324 ? 39.812 -6.695 50.618 1.00 13.69 326 PHE A C 1
ATOM 2457 O O . PHE A 1 324 ? 40.915 -6.573 51.173 1.00 14.95 326 PHE A O 1
ATOM 2465 N N . PRO A 1 325 ? 39.569 -6.205 49.415 1.00 14.31 327 PRO A N 1
ATOM 2466 C CA . PRO A 1 325 ? 40.621 -5.489 48.689 1.00 14.38 327 PRO A CA 1
ATOM 2467 C C . PRO A 1 325 ? 40.912 -4.172 49.377 1.00 15.40 327 PRO A C 1
ATOM 2468 O O . PRO A 1 325 ? 39.988 -3.491 49.864 1.00 14.41 327 PRO A O 1
ATOM 2472 N N . LEU A 1 326 ? 42.179 -3.776 49.375 1.00 16.26 328 LEU A N 1
ATOM 2473 C CA . LEU A 1 326 ? 42.603 -2.570 50.086 1.00 18.25 328 LEU A CA 1
ATOM 2474 C C . LEU A 1 326 ? 42.696 -1.325 49.215 1.00 19.90 328 LEU A C 1
ATOM 2475 O O . LEU A 1 326 ? 42.951 -0.244 49.746 1.00 21.56 328 LEU A O 1
ATOM 2480 N N . ASN A 1 327 ? 42.440 -1.464 47.917 1.00 21.13 329 ASN A N 1
ATOM 2481 C CA . ASN A 1 327 ? 42.625 -0.384 46.943 1.00 23.35 329 ASN A CA 1
ATOM 2482 C C . ASN A 1 327 ? 41.496 -0.253 45.887 1.00 22.65 329 ASN A C 1
ATOM 2483 O O . ASN A 1 327 ? 41.753 0.047 44.715 1.00 22.45 329 ASN A O 1
ATOM 2488 N N . ALA A 1 328 ? 40.241 -0.441 46.301 1.00 20.37 330 ALA A N 1
ATOM 2489 C CA . ALA A 1 328 ? 39.075 -0.473 45.389 1.00 20.03 330 ALA A CA 1
ATOM 2490 C C . ALA A 1 328 ? 38.405 0.857 45.033 1.00 19.12 330 ALA A C 1
ATOM 2491 O O . ALA A 1 328 ? 37.508 0.885 44.184 1.00 19.55 330 ALA A O 1
ATOM 2493 N N . THR A 1 329 ? 38.830 1.918 45.716 1.00 17.34 331 THR A N 1
ATOM 2494 C CA . THR A 1 329 ? 38.378 3.317 45.617 1.00 17.62 331 THR A CA 1
ATOM 2495 C C . THR A 1 329 ? 36.890 3.647 45.915 1.00 15.84 331 THR A C 1
ATOM 2496 O O . THR A 1 329 ? 36.594 4.729 46.431 1.00 16.38 331 THR A O 1
ATOM 2500 N N . MET A 1 330 ? 35.966 2.750 45.568 1.00 13.48 332 MET A N 1
ATOM 2501 C CA . MET A 1 330 ? 34.585 2.840 46.034 1.00 12.58 332 MET A CA 1
ATOM 2502 C C . MET A 1 330 ? 34.190 1.518 46.702 1.00 10.94 332 MET A C 1
ATOM 2503 O O . MET A 1 330 ? 34.390 0.432 46.146 1.00 11.15 332 MET A O 1
ATOM 2508 N N . TYR A 1 331 ? 33.621 1.631 47.908 1.00 10.77 333 TYR A N 1
ATOM 2509 C CA . TYR A 1 331 ? 33.118 0.500 48.664 1.00 10.66 333 TYR A CA 1
ATOM 2510 C C . TYR A 1 331 ? 31.687 0.753 49.066 1.00 9.83 333 TYR A C 1
ATOM 2511 O O . TYR A 1 331 ? 31.350 1.882 49.427 1.00 10.16 333 TYR A O 1
ATOM 2520 N N . VAL A 1 332 ? 30.835 -0.276 49.000 1.00 10.09 334 VAL A N 1
ATOM 2521 C CA . VAL A 1 332 ? 29.433 -0.120 49.430 1.00 9.61 334 VAL A CA 1
ATOM 2522 C C . VAL A 1 332 ? 29.084 -1.358 50.254 1.00 10.02 334 VAL A C 1
ATOM 2523 O O . VAL A 1 332 ? 29.271 -2.481 49.789 1.00 10.81 334 VAL A O 1
ATOM 2527 N N . ASP A 1 333 ? 28.637 -1.126 51.485 1.00 9.17 335 ASP A N 1
ATOM 2528 C CA . ASP A 1 333 ? 28.259 -2.199 52.414 1.00 9.33 335 ASP A CA 1
ATOM 2529 C C . ASP A 1 333 ? 26.809 -2.029 52.832 1.00 8.92 335 ASP A C 1
ATOM 2530 O O . ASP A 1 333 ? 26.368 -0.937 53.158 1.00 9.20 335 ASP A O 1
ATOM 2535 N N . PHE A 1 334 ? 26.082 -3.135 52.810 1.00 8.69 336 PHE A N 1
ATOM 2536 C CA . PHE A 1 334 ? 24.673 -3.191 53.200 1.00 8.62 336 PHE A CA 1
ATOM 2537 C C . PHE A 1 334 ? 24.469 -3.874 54.538 1.00 7.95 336 PHE A C 1
ATOM 2538 O O . PHE A 1 334 ? 24.981 -4.955 54.765 1.00 8.73 336 PHE A O 1
ATOM 2546 N N . SER A 1 335 ? 23.699 -3.210 55.395 1.00 7.88 337 SER A N 1
ATOM 2547 C CA . SER A 1 335 ? 23.566 -3.577 56.800 1.00 8.00 337 SER A CA 1
ATOM 2548 C C . SER A 1 335 ? 22.180 -3.223 57.345 1.00 8.19 337 SER A C 1
ATOM 2549 O O . SER A 1 335 ? 21.196 -3.099 56.594 1.00 8.57 337 SER A O 1
ATOM 2552 N N . HIS A 1 336 ? 22.124 -3.082 58.669 1.00 8.42 338 HIS A N 1
ATOM 2553 C CA . HIS A 1 336 ? 20.901 -2.952 59.455 1.00 8.57 338 HIS A CA 1
ATOM 2554 C C . HIS A 1 336 ? 20.972 -1.705 60.313 1.00 8.36 338 HIS A C 1
ATOM 2555 O O . HIS A 1 336 ? 22.082 -1.278 60.659 1.00 9.17 338 HIS A O 1
ATOM 2562 N N . ASP A 1 337 ? 19.823 -1.202 60.734 1.00 8.58 339 ASP A N 1
ATOM 2563 C CA . ASP A 1 337 ? 19.795 -0.073 61.668 1.00 8.10 339 ASP A CA 1
ATOM 2564 C C . ASP A 1 337 ? 20.694 -0.248 62.873 1.00 8.62 339 ASP A C 1
ATOM 2565 O O . ASP A 1 337 ? 21.456 0.659 63.207 1.00 8.49 339 ASP A O 1
ATOM 2570 N N . ASN A 1 338 ? 20.562 -1.369 63.577 1.00 8.88 340 ASN A N 1
ATOM 2571 C CA . ASN A 1 338 ? 21.183 -1.477 64.897 1.00 8.97 340 ASN A CA 1
ATOM 2572 C C . ASN A 1 338 ? 22.695 -1.471 64.795 1.00 9.05 340 ASN A C 1
ATOM 2573 O O . ASN A 1 338 ? 23.375 -0.743 65.513 1.00 9.75 340 ASN A O 1
ATOM 2578 N N . SER A 1 339 ? 23.237 -2.240 63.849 1.00 9.41 341 SER A N 1
ATOM 2579 C CA . SER A 1 339 ? 24.670 -2.211 63.599 1.00 9.96 341 SER A CA 1
ATOM 2580 C C . SER A 1 339 ? 25.158 -0.836 63.140 1.00 9.66 341 SER A C 1
ATOM 2581 O O . SER A 1 339 ? 26.232 -0.383 63.544 1.00 9.42 341 SER A O 1
ATOM 2584 N N . MET A 1 340 ? 24.380 -0.156 62.311 1.00 9.04 342 MET A N 1
ATOM 2585 C CA . MET A 1 340 ? 24.768 1.151 61.814 1.00 8.86 342 MET A CA 1
ATOM 2586 C C . MET A 1 340 ? 24.800 2.154 62.991 1.00 8.95 342 MET A C 1
ATOM 2587 O O . MET A 1 340 ? 25.700 2.970 63.060 1.00 9.26 342 MET A O 1
ATOM 2592 N N . VAL A 1 341 ? 23.864 2.079 63.930 1.00 8.31 343 VAL A N 1
ATOM 2593 C CA . VAL A 1 341 ? 23.929 2.955 65.111 1.00 9.29 343 VAL A CA 1
ATOM 2594 C C . VAL A 1 341 ? 25.230 2.712 65.871 1.00 9.03 343 VAL A C 1
ATOM 2595 O O . VAL A 1 341 ? 25.958 3.645 66.194 1.00 8.52 343 VAL A O 1
ATOM 2599 N N . SER A 1 342 ? 25.574 1.454 66.112 1.00 8.45 344 SER A N 1
ATOM 2600 C CA . SER A 1 342 ? 26.782 1.151 66.856 1.00 8.71 344 SER A CA 1
ATOM 2601 C C . SER A 1 342 ? 28.024 1.672 66.138 1.00 8.52 344 SER A C 1
ATOM 2602 O O . SER A 1 342 ? 28.954 2.182 66.763 1.00 9.21 344 SER A O 1
ATOM 2605 N N . ILE A 1 343 ? 28.063 1.509 64.826 1.00 7.68 345 ILE A N 1
ATOM 2606 C CA . ILE A 1 343 ? 29.180 1.953 64.007 1.00 8.42 345 ILE A CA 1
ATOM 2607 C C . ILE A 1 343 ? 29.355 3.472 64.083 1.00 7.76 345 ILE A C 1
ATOM 2608 O O . ILE A 1 343 ? 30.473 3.972 64.313 1.00 8.87 345 ILE A O 1
ATOM 2613 N N . PHE A 1 344 ? 28.262 4.202 63.930 1.00 7.98 346 PHE A N 1
ATOM 2614 C CA . PHE A 1 344 ? 28.326 5.665 63.981 1.00 8.41 346 PHE A CA 1
ATOM 2615 C C . PHE A 1 344 ? 28.852 6.125 65.341 1.00 9.38 346 PHE A C 1
ATOM 2616 O O . PHE A 1 344 ? 29.690 7.042 65.428 1.00 9.34 346 PHE A O 1
ATOM 2624 N N . PHE A 1 345 ? 28.376 5.513 66.414 1.00 8.69 347 PHE A N 1
ATOM 2625 C CA . PHE A 1 345 ? 28.907 5.841 67.742 1.00 8.92 347 PHE A CA 1
ATOM 2626 C C . PHE A 1 345 ? 30.367 5.429 67.938 1.00 10.12 347 PHE A C 1
ATOM 2627 O O . PHE A 1 345 ? 31.118 6.191 68.560 1.00 11.09 347 PHE A O 1
ATOM 2635 N N . ALA A 1 346 ? 30.779 4.281 67.419 1.00 9.69 348 ALA A N 1
ATOM 2636 C CA . ALA A 1 346 ? 32.166 3.837 67.540 1.00 9.26 348 ALA A CA 1
ATOM 2637 C C . ALA A 1 346 ? 33.123 4.812 66.834 1.00 8.94 348 ALA A C 1
ATOM 2638 O O . ALA A 1 346 ? 34.272 4.994 67.244 1.00 10.64 348 ALA A O 1
ATOM 2640 N N . LEU A 1 347 ? 32.626 5.401 65.744 1.00 9.21 349 LEU A N 1
ATOM 2641 C CA . LEU A 1 347 ? 33.379 6.360 64.940 1.00 9.28 349 LEU A CA 1
ATOM 2642 C C . LEU A 1 347 ? 33.443 7.726 65.612 1.00 10.41 349 LEU A C 1
ATOM 2643 O O . LEU A 1 347 ? 34.117 8.626 65.083 1.00 11.78 349 LEU A O 1
ATOM 2648 N N . GLY A 1 348 ? 32.730 7.889 66.729 1.00 10.40 350 GLY A N 1
ATOM 2649 C CA . GLY A 1 348 ? 32.724 9.135 67.488 1.00 11.13 350 GLY A CA 1
ATOM 2650 C C . GLY A 1 348 ? 31.833 10.215 66.901 1.00 11.35 350 GLY A C 1
ATOM 2651 O O . GLY A 1 348 ? 31.820 11.349 67.374 1.00 11.57 350 GLY A O 1
ATOM 2652 N N . LEU A 1 349 ? 31.008 9.872 65.918 1.00 10.79 351 LEU A N 1
ATOM 2653 C CA . LEU A 1 349 ? 30.236 10.864 65.195 1.00 10.39 351 LEU A CA 1
ATOM 2654 C C . LEU A 1 349 ? 29.178 11.558 66.022 1.00 10.29 351 LEU A C 1
ATOM 2655 O O . LEU A 1 349 ? 28.726 12.646 65.653 1.00 11.32 351 LEU A O 1
ATOM 2660 N N . TYR A 1 350 ? 28.749 10.940 67.120 1.00 10.44 352 TYR A N 1
ATOM 2661 C CA . TYR A 1 350 ? 27.756 11.529 68.012 1.00 11.25 352 TYR A CA 1
ATOM 2662 C C . TYR A 1 350 ? 28.347 11.865 69.376 1.00 12.06 352 TYR A C 1
ATOM 2663 O O . TYR A 1 350 ? 27.659 11.871 70.383 1.00 11.68 352 TYR A O 1
ATOM 2672 N N . ASN A 1 351 ? 29.623 12.224 69.376 1.00 12.86 353 ASN A N 1
ATOM 2673 C CA . ASN A 1 351 ? 30.290 12.575 70.628 1.00 14.00 353 ASN A CA 1
ATOM 2674 C C . ASN A 1 351 ? 29.940 13.972 71.115 1.00 15.69 353 ASN A C 1
ATOM 2675 O O . ASN A 1 351 ? 30.485 14.416 72.134 1.00 18.34 353 ASN A O 1
ATOM 2680 N N . GLY A 1 352 ? 29.078 14.678 70.401 1.00 14.86 354 GLY A N 1
ATOM 2681 C CA . GLY A 1 352 ? 28.504 15.911 70.897 1.00 15.20 354 GLY A CA 1
ATOM 2682 C C . GLY A 1 352 ? 27.146 15.724 71.545 1.00 15.35 354 GLY A C 1
ATOM 2683 O O . GLY A 1 352 ? 26.541 16.685 72.028 1.00 16.35 354 GLY A O 1
ATOM 2684 N N . THR A 1 353 ? 26.648 14.490 71.559 1.00 14.12 355 THR A N 1
ATOM 2685 C CA . THR A 1 353 ? 25.316 14.187 72.085 1.00 13.65 355 THR A CA 1
ATOM 2686 C C . THR A 1 353 ? 25.395 13.749 73.533 1.00 14.91 355 THR A C 1
ATOM 2687 O O . THR A 1 353 ? 26.108 12.817 73.859 1.00 15.08 355 THR A O 1
ATOM 2691 N N . GLU A 1 354 ? 24.652 14.413 74.407 1.00 16.17 356 GLU A N 1
ATOM 2692 C CA . GLU A 1 354 ? 24.662 14.059 75.810 1.00 17.87 356 GLU A CA 1
ATOM 2693 C C . GLU A 1 354 ? 23.672 12.919 76.025 1.00 16.82 356 GLU A C 1
ATOM 2694 O O . GLU A 1 354 ? 22.734 12.756 75.254 1.00 16.46 356 GLU A O 1
ATOM 2700 N N . PRO A 1 355 ? 23.854 12.123 77.058 1.00 15.93 357 PRO A N 1
ATOM 2701 C CA . PRO A 1 355 ? 22.928 11.023 77.299 1.00 15.12 357 PRO A CA 1
ATOM 2702 C C . PRO A 1 355 ? 21.476 11.477 77.337 1.00 15.00 357 PRO A C 1
ATOM 2703 O O . PRO A 1 355 ? 21.117 12.448 77.994 1.00 14.67 357 PRO A O 1
ATOM 2707 N N . LEU A 1 356 ? 20.636 10.765 76.594 1.00 13.14 358 LEU A N 1
ATOM 2708 C CA . LEU A 1 356 ? 19.266 11.183 76.366 1.00 12.80 358 LEU A CA 1
ATOM 2709 C C . LEU A 1 356 ? 18.475 11.090 77.652 1.00 12.40 358 LEU A C 1
ATOM 2710 O O . LEU A 1 356 ? 18.558 10.092 78.368 1.00 12.84 358 LEU A O 1
ATOM 2715 N N . SER A 1 357 ? 17.668 12.120 77.887 1.00 13.41 359 SER A N 1
ATOM 2716 C CA . SER A 1 357 ? 16.713 12.122 78.988 1.00 14.24 359 SER A CA 1
ATOM 2717 C C . SER A 1 357 ? 15.763 10.975 78.831 1.00 14.91 359 SER A C 1
ATOM 2718 O O . SER A 1 357 ? 15.250 10.747 77.736 1.00 14.54 359 SER A O 1
ATOM 2721 N N . ARG A 1 358 ? 15.460 10.268 79.916 1.00 16.23 360 ARG A N 1
ATOM 2722 C CA . ARG A 1 358 ? 14.525 9.156 79.848 1.00 18.19 360 ARG A CA 1
ATOM 2723 C C . ARG A 1 358 ? 13.075 9.614 80.095 1.00 18.23 360 ARG A C 1
ATOM 2724 O O . ARG A 1 358 ? 12.148 8.801 80.040 1.00 18.72 360 ARG A O 1
ATOM 2732 N N . THR A 1 359 ? 12.877 10.902 80.377 1.00 19.56 361 THR A N 1
ATOM 2733 C CA . THR A 1 359 ? 11.536 11.440 80.666 1.00 20.83 361 THR A CA 1
ATOM 2734 C C . THR A 1 359 ? 11.063 12.567 79.750 1.00 21.30 361 THR A C 1
ATOM 2735 O O . THR A 1 359 ? 9.850 12.743 79.547 1.00 23.05 361 THR A O 1
ATOM 2739 N N . SER A 1 360 ? 12.006 13.333 79.227 1.00 20.26 362 SER A N 1
ATOM 2740 C CA . SER A 1 360 ? 11.731 14.524 78.435 1.00 20.83 362 SER A CA 1
ATOM 2741 C C . SER A 1 360 ? 12.200 14.290 77.017 1.00 19.35 362 SER A C 1
ATOM 2742 O O . SER A 1 360 ? 13.311 13.803 76.791 1.00 19.70 362 SER A O 1
ATOM 2745 N N . VAL A 1 361 ? 11.351 14.666 76.075 1.00 17.93 363 VAL A N 1
ATOM 2746 C CA . VAL A 1 361 ? 11.641 14.544 74.657 1.00 17.54 363 VAL A CA 1
ATOM 2747 C C . VAL A 1 361 ? 12.549 15.711 74.290 1.00 18.34 363 VAL A C 1
ATOM 2748 O O . VAL A 1 361 ? 12.234 16.856 74.547 1.00 17.39 363 VAL A O 1
ATOM 2752 N N . GLU A 1 362 ? 13.697 15.405 73.711 1.00 19.29 364 GLU A N 1
ATOM 2753 C CA . GLU A 1 362 ? 14.634 16.389 73.193 1.00 21.12 364 GLU A CA 1
ATOM 2754 C C . GLU A 1 362 ? 14.606 16.098 71.666 1.00 21.21 364 GLU A C 1
ATOM 2755 O O . GLU A 1 362 ? 14.595 14.934 71.250 1.00 21.67 364 GLU A O 1
ATOM 2761 N N . SER A 1 363 ? 14.551 17.132 70.857 1.00 22.87 365 SER A N 1
ATOM 2762 C CA . SER A 1 363 ? 14.642 17.001 69.385 1.00 23.28 365 SER A CA 1
ATOM 2763 C C . SER A 1 363 ? 16.056 16.657 68.915 1.00 23.21 365 SER A C 1
ATOM 2764 O O . SER A 1 363 ? 17.029 16.803 69.652 1.00 21.63 365 SER A O 1
ATOM 2767 N N . ALA A 1 364 ? 16.168 16.246 67.653 1.00 23.71 366 ALA A N 1
ATOM 2768 C CA . ALA A 1 364 ? 17.475 15.985 67.067 1.00 24.38 366 ALA A CA 1
ATOM 2769 C C . ALA A 1 364 ? 18.313 17.271 67.125 1.00 25.78 366 ALA A C 1
ATOM 2770 O O . ALA A 1 364 ? 19.523 17.239 67.393 1.00 25.16 366 ALA A O 1
ATOM 2772 N N . LYS A 1 365 ? 17.644 18.402 66.905 1.00 26.90 367 LYS A N 1
ATOM 2773 C CA . LYS A 1 365 ? 18.245 19.731 67.064 1.00 28.51 367 LYS A CA 1
ATOM 2774 C C . LYS A 1 365 ? 18.926 19.926 68.394 1.00 27.54 367 LYS A C 1
ATOM 2775 O O . LYS A 1 365 ? 20.018 20.498 68.458 1.00 29.19 367 LYS A O 1
ATOM 2781 N N . GLU A 1 366 ? 18.298 19.461 69.467 1.00 27.18 368 GLU A N 1
ATOM 2782 C CA . GLU A 1 366 ? 18.837 19.636 70.813 1.00 25.95 368 GLU A CA 1
ATOM 2783 C C . GLU A 1 366 ? 19.769 18.488 71.273 1.00 24.40 368 GLU A C 1
ATOM 2784 O O . GLU A 1 366 ? 20.441 18.574 72.287 1.00 25.38 368 GLU A O 1
ATOM 2790 N N . LEU A 1 367 ? 19.816 17.425 70.481 1.00 20.52 369 LEU A N 1
ATOM 2791 C CA . LEU A 1 367 ? 20.702 16.282 70.675 1.00 18.17 369 LEU A CA 1
ATOM 2792 C C . LEU A 1 367 ? 21.839 16.259 69.635 1.00 16.22 369 LEU A C 1
ATOM 2793 O O . LEU A 1 367 ? 22.370 15.192 69.296 1.00 13.37 369 LEU A O 1
ATOM 2798 N N . ASP A 1 368 ? 22.199 17.416 69.099 1.00 15.57 370 ASP A N 1
ATOM 2799 C CA . ASP A 1 368 ? 23.344 17.535 68.188 1.00 14.74 370 ASP A CA 1
ATOM 2800 C C . ASP A 1 368 ? 23.218 16.631 66.961 1.00 14.03 370 ASP A C 1
ATOM 2801 O O . ASP A 1 368 ? 24.215 16.092 66.461 1.00 14.85 370 ASP A O 1
ATOM 2806 N N . GLY A 1 369 ? 21.996 16.503 66.474 1.00 13.07 371 GLY A N 1
ATOM 2807 C CA . GLY A 1 369 ? 21.737 15.817 65.230 1.00 12.74 371 GLY A CA 1
ATOM 2808 C C . GLY A 1 369 ? 21.376 14.351 65.382 1.00 11.78 371 GLY A C 1
ATOM 2809 O O . GLY A 1 369 ? 21.158 13.694 64.375 1.00 11.51 371 GLY A O 1
ATOM 2810 N N . TYR A 1 370 ? 21.326 13.841 66.608 1.00 10.44 372 TYR A N 1
ATOM 2811 C CA . TYR A 1 370 ? 21.005 12.433 66.849 1.00 11.25 372 TYR A CA 1
ATOM 2812 C C . TYR A 1 370 ? 19.498 12.213 66.997 1.00 10.51 372 TYR A C 1
ATOM 2813 O O . TYR A 1 370 ? 18.836 12.829 67.839 1.00 11.29 372 TYR A O 1
ATOM 2822 N N . SER A 1 371 ? 18.945 11.342 66.146 1.00 9.89 373 SER A N 1
ATOM 2823 C CA . SER A 1 371 ? 17.641 10.703 66.376 1.00 10.82 373 SER A CA 1
ATOM 2824 C C . SER A 1 371 ? 17.603 9.460 65.522 1.00 9.92 373 SER A C 1
ATOM 2825 O O . SER A 1 371 ? 18.358 9.343 64.579 1.00 9.93 373 SER A O 1
ATOM 2828 N N . ALA A 1 372 ? 16.736 8.527 65.861 1.00 9.10 374 ALA A N 1
ATOM 2829 C CA . ALA A 1 372 ? 16.608 7.344 65.037 1.00 9.38 374 ALA A CA 1
ATOM 2830 C C . ALA A 1 372 ? 16.219 7.709 63.599 1.00 8.53 374 ALA A C 1
ATOM 2831 O O . ALA A 1 372 ? 16.708 7.078 62.638 1.00 9.16 374 ALA A O 1
ATOM 2833 N N . SER A 1 373 ? 15.310 8.674 63.422 1.00 8.42 375 SER A N 1
ATOM 2834 C CA . SER A 1 373 ? 14.835 9.037 62.075 1.00 9.85 375 SER A CA 1
ATOM 2835 C C . SER A 1 373 ? 15.895 9.808 61.268 1.00 8.96 375 SER A C 1
ATOM 2836 O O . SER A 1 373 ? 15.954 9.710 60.048 1.00 8.79 375 SER A O 1
ATOM 2839 N N . TRP A 1 374 ? 16.762 10.561 61.948 1.00 8.86 376 TRP A N 1
ATOM 2840 C CA . TRP A 1 374 ? 17.832 11.291 61.271 1.00 8.97 376 TRP A CA 1
ATOM 2841 C C . TRP A 1 374 ? 19.037 10.408 60.936 1.00 9.27 376 TRP A C 1
ATOM 2842 O O . TRP A 1 374 ? 19.832 10.735 60.071 1.00 10.30 376 TRP A O 1
ATOM 2853 N N . VAL A 1 375 ? 19.173 9.296 61.664 1.00 8.51 377 VAL A N 1
ATOM 2854 C CA . VAL A 1 375 ? 20.373 8.490 61.602 1.00 8.54 377 VAL A CA 1
ATOM 2855 C C . VAL A 1 375 ? 20.151 7.133 60.923 1.00 8.19 377 VAL A C 1
ATOM 2856 O O . VAL A 1 375 ? 20.923 6.755 60.044 1.00 8.87 377 VAL A O 1
ATOM 2860 N N . VAL A 1 376 ? 19.105 6.403 61.323 1.00 8.15 378 VAL A N 1
ATOM 2861 C CA . VAL A 1 376 ? 18.815 5.108 60.707 1.00 7.80 378 VAL A CA 1
ATOM 2862 C C . VAL A 1 376 ? 17.381 4.934 60.233 1.00 7.89 378 VAL A C 1
ATOM 2863 O O . VAL A 1 376 ? 16.717 3.947 60.588 1.00 9.08 378 VAL A O 1
ATOM 2867 N N . PRO A 1 377 ? 16.922 5.831 59.365 1.00 8.11 379 PRO A N 1
ATOM 2868 C CA . PRO A 1 377 ? 15.625 5.606 58.714 1.00 8.69 379 PRO A CA 1
ATOM 2869 C C . PRO A 1 377 ? 15.704 4.403 57.771 1.00 8.25 379 PRO A C 1
ATOM 2870 O O . PRO A 1 377 ? 16.779 3.858 57.449 1.00 8.78 379 PRO A O 1
ATOM 2874 N N . PHE A 1 378 ? 14.547 3.954 57.316 1.00 8.11 380 PHE A N 1
ATOM 2875 C CA . PHE A 1 378 ? 14.508 2.943 56.250 1.00 8.51 380 PHE A CA 1
ATOM 2876 C C . PHE A 1 378 ? 15.314 3.518 55.079 1.00 8.76 380 PHE A C 1
ATOM 2877 O O . PHE A 1 378 ? 15.067 4.649 54.663 1.00 9.01 380 PHE A O 1
ATOM 2885 N N . GLY A 1 379 ? 16.237 2.737 54.523 1.00 7.88 381 GLY A N 1
ATOM 2886 C CA . GLY A 1 379 ? 17.079 3.198 53.421 1.00 8.39 381 GLY A CA 1
ATOM 2887 C C . GLY A 1 379 ? 18.145 4.208 53.813 1.00 8.59 381 GLY A C 1
ATOM 2888 O O . GLY A 1 379 ? 18.685 4.912 52.942 1.00 8.88 381 GLY A O 1
ATOM 2889 N N . ALA A 1 380 ? 18.445 4.274 55.105 1.00 8.29 382 ALA A N 1
ATOM 2890 C CA . ALA A 1 380 ? 19.549 5.088 55.616 1.00 8.40 382 ALA A CA 1
ATOM 2891 C C . ALA A 1 380 ? 20.811 4.873 54.821 1.00 8.24 382 ALA A C 1
ATOM 2892 O O . ALA A 1 380 ? 21.118 3.766 54.394 1.00 8.52 382 ALA A O 1
ATOM 2894 N N . ARG A 1 381 ? 21.590 5.936 54.628 1.00 8.90 383 ARG A N 1
ATOM 2895 C CA . ARG A 1 381 ? 22.913 5.805 54.046 1.00 8.72 383 ARG A CA 1
ATOM 2896 C C . ARG A 1 381 ? 23.872 6.812 54.671 1.00 8.81 383 ARG A C 1
ATOM 2897 O O . ARG A 1 381 ? 23.475 7.922 55.053 1.00 10.02 383 ARG A O 1
ATOM 2905 N N . ALA A 1 382 ? 25.120 6.385 54.796 1.00 8.13 384 ALA A N 1
ATOM 2906 C CA . ALA A 1 382 ? 26.251 7.184 55.212 1.00 8.72 384 ALA A CA 1
ATOM 2907 C C . ALA A 1 382 ? 27.295 7.130 54.116 1.00 8.54 384 ALA A C 1
ATOM 2908 O O . ALA A 1 382 ? 27.568 6.066 53.543 1.00 9.47 384 ALA A O 1
ATOM 2910 N N . TYR A 1 383 ? 27.922 8.279 53.855 1.00 9.32 385 TYR A N 1
ATOM 2911 C CA . TYR A 1 383 ? 29.054 8.366 52.965 1.00 9.69 385 TYR A CA 1
ATOM 2912 C C . TYR A 1 383 ? 30.262 8.818 53.781 1.00 8.64 385 TYR A C 1
ATOM 2913 O O . TYR A 1 383 ? 30.183 9.838 54.445 1.00 10.44 385 TYR A O 1
ATOM 2922 N N . PHE A 1 384 ? 31.325 8.047 53.728 1.00 9.16 386 PHE A N 1
ATOM 2923 C CA . PHE A 1 384 ? 32.616 8.418 54.313 1.00 9.09 386 PHE A CA 1
ATOM 2924 C C . PHE A 1 384 ? 33.563 8.706 53.158 1.00 9.77 386 PHE A C 1
ATOM 2925 O O . PHE A 1 384 ? 33.923 7.809 52.410 1.00 9.56 386 PHE A O 1
ATOM 2933 N N . GLU A 1 385 ? 33.943 9.986 53.029 1.00 10.32 387 GLU A N 1
ATOM 2934 C CA . GLU A 1 385 ? 34.783 10.460 51.934 1.00 11.02 387 GLU A CA 1
ATOM 2935 C C . GLU A 1 385 ? 36.200 10.702 52.347 1.00 11.42 387 GLU A C 1
ATOM 2936 O O . GLU A 1 385 ? 36.446 11.188 53.447 1.00 11.35 387 GLU A O 1
ATOM 2942 N N . THR A 1 386 ? 37.132 10.388 51.451 1.00 11.39 388 THR A N 1
ATOM 2943 C CA . THR A 1 386 ? 38.445 11.048 51.448 1.00 12.69 388 THR A CA 1
ATOM 2944 C C . THR A 1 386 ? 38.478 11.962 50.237 1.00 12.78 388 THR A C 1
ATOM 2945 O O . THR A 1 386 ? 38.060 11.575 49.135 1.00 12.08 388 THR A O 1
ATOM 2949 N N . MET A 1 387 ? 38.987 13.172 50.443 1.00 12.94 389 MET A N 1
ATOM 2950 C CA . MET A 1 387 ? 39.122 14.106 49.337 1.00 12.44 389 MET A CA 1
ATOM 2951 C C . MET A 1 387 ? 40.506 14.725 49.398 1.00 12.15 389 MET A C 1
ATOM 2952 O O . MET A 1 387 ? 41.073 14.922 50.464 1.00 12.86 389 MET A O 1
ATOM 2957 N N . GLN A 1 388 ? 41.033 15.012 48.218 1.00 13.36 390 GLN A N 1
ATOM 2958 C CA . GLN A 1 388 ? 42.278 15.790 48.102 1.00 14.03 390 GLN A CA 1
ATOM 2959 C C . GLN A 1 388 ? 41.896 17.186 47.636 1.00 13.03 390 GLN A C 1
ATOM 2960 O O . GLN A 1 388 ? 41.383 17.360 46.522 1.00 13.28 390 GLN A O 1
ATOM 2966 N N . CYS A 1 389 ? 42.167 18.167 48.486 1.00 14.00 391 CYS A N 1
ATOM 2967 C CA . CYS A 1 389 ? 41.832 19.564 48.253 1.00 14.38 391 CYS A CA 1
ATOM 2968 C C . CYS A 1 389 ? 43.106 20.371 48.021 1.00 15.41 391 CYS A C 1
ATOM 2969 O O . CYS A 1 389 ? 44.117 20.099 48.635 1.00 15.89 391 CYS A O 1
ATOM 2972 N N . LYS A 1 390 ? 43.022 21.354 47.140 1.00 16.44 392 LYS A N 1
ATOM 2973 C CA . LYS A 1 390 ? 44.146 22.278 46.931 1.00 16.96 392 LYS A CA 1
ATOM 2974 C C . LYS A 1 390 ? 44.467 23.048 48.203 1.00 17.74 392 LYS A C 1
ATOM 2975 O O . LYS A 1 390 ? 45.614 23.479 48.382 1.00 18.18 392 LYS A O 1
ATOM 2981 N N . SER A 1 391 ? 43.492 23.223 49.099 1.00 18.43 393 SER A N 1
ATOM 2982 C CA . SER A 1 391 ? 43.716 23.970 50.344 1.00 18.63 393 SER A CA 1
ATOM 2983 C C . SER A 1 391 ? 44.611 23.319 51.392 1.00 18.86 393 SER A C 1
ATOM 2984 O O . SER A 1 391 ? 45.066 23.994 52.313 1.00 19.48 393 SER A O 1
ATOM 2987 N N . GLU A 1 392 ? 44.863 22.026 51.250 1.00 19.41 394 GLU A N 1
ATOM 2988 C CA . GLU A 1 392 ? 45.518 21.225 52.265 1.00 20.09 394 GLU A CA 1
ATOM 2989 C C . GLU A 1 392 ? 46.330 20.110 51.626 1.00 20.22 394 GLU A C 1
ATOM 2990 O O . GLU A 1 392 ? 45.848 19.377 50.763 1.00 21.30 394 GLU A O 1
ATOM 2996 N N . LYS A 1 393 ? 47.566 19.953 52.079 1.00 19.87 395 LYS A N 1
ATOM 2997 C CA . LYS A 1 393 ? 48.447 18.938 51.557 1.00 20.57 395 LYS A CA 1
ATOM 2998 C C . LYS A 1 393 ? 47.920 17.533 51.855 1.00 19.77 395 LYS A C 1
ATOM 2999 O O . LYS A 1 393 ? 47.993 16.656 51.011 1.00 19.54 395 LYS A O 1
ATOM 3005 N N . GLU A 1 394 ? 47.408 17.329 53.063 1.00 18.82 396 GLU A N 1
ATOM 3006 C CA . GLU A 1 394 ? 46.966 16.005 53.494 1.00 17.71 396 GLU A CA 1
ATOM 3007 C C . GLU A 1 394 ? 45.550 15.715 53.006 1.00 16.28 396 GLU A C 1
ATOM 3008 O O . GLU A 1 394 ? 44.763 16.631 52.908 1.00 15.65 396 GLU A O 1
ATOM 3014 N N . PRO A 1 395 ? 45.234 14.446 52.752 1.00 15.85 397 PRO A N 1
ATOM 3015 C CA . PRO A 1 395 ? 43.832 14.080 52.458 1.00 15.18 397 PRO A CA 1
ATOM 3016 C C . PRO A 1 395 ? 42.928 14.442 53.642 1.00 13.82 397 PRO A C 1
ATOM 3017 O O . PRO A 1 395 ? 43.349 14.374 54.806 1.00 14.07 397 PRO A O 1
ATOM 3021 N N . LEU A 1 396 ? 41.720 14.892 53.316 1.00 12.73 398 LEU A N 1
ATOM 3022 C CA . LEU A 1 396 ? 40.701 15.240 54.281 1.00 12.90 398 LEU A CA 1
ATOM 3023 C C . LEU A 1 396 ? 39.563 14.211 54.255 1.00 11.82 398 LEU A C 1
ATOM 3024 O O . LEU A 1 396 ? 39.109 13.783 53.189 1.00 13.02 398 LEU A O 1
ATOM 3029 N N . VAL A 1 397 ? 39.072 13.885 55.441 1.00 11.60 399 VAL A N 1
ATOM 3030 C CA . VAL A 1 397 ? 37.919 12.982 55.604 1.00 11.77 399 VAL A CA 1
ATOM 3031 C C . VAL A 1 397 ? 36.669 13.754 55.960 1.00 10.95 399 VAL A C 1
ATOM 3032 O O . VAL A 1 397 ? 36.692 14.730 56.729 1.00 11.65 399 VAL A O 1
ATOM 3036 N N . ARG A 1 398 ? 35.528 13.303 55.424 1.00 10.62 400 ARG A N 1
ATOM 3037 C CA . ARG A 1 398 ? 34.232 13.891 55.733 1.00 10.72 400 ARG A CA 1
ATOM 3038 C C . ARG A 1 398 ? 33.186 12.773 55.843 1.00 11.24 400 ARG A C 1
ATOM 3039 O O . ARG A 1 398 ? 33.247 11.806 55.092 1.00 11.46 400 ARG A O 1
ATOM 3047 N N . ALA A 1 399 ? 32.270 12.921 56.782 1.00 10.90 401 ALA A N 1
ATOM 3048 C CA . ALA A 1 399 ? 31.165 11.980 56.994 1.00 10.10 401 ALA A CA 1
ATOM 3049 C C . ALA A 1 399 ? 29.840 12.667 56.716 1.00 10.59 401 ALA A C 1
ATOM 3050 O O . ALA A 1 399 ? 29.541 13.727 57.273 1.00 10.02 401 ALA A O 1
ATOM 3052 N N . LEU A 1 400 ? 29.021 12.034 55.867 1.00 10.96 402 LEU A N 1
ATOM 3053 C CA . LEU A 1 400 ? 27.678 12.486 55.558 1.00 11.06 402 LEU A CA 1
ATOM 3054 C C . LEU A 1 400 ? 26.704 11.396 55.969 1.00 11.30 402 LEU A C 1
ATOM 3055 O O . LEU A 1 400 ? 26.777 10.290 55.462 1.00 11.64 402 LEU A O 1
ATOM 3060 N N . ILE A 1 401 ? 25.806 11.700 56.886 1.00 9.66 403 ILE A N 1
ATOM 3061 C CA . ILE A 1 401 ? 24.789 10.749 57.323 1.00 10.08 403 ILE A CA 1
ATOM 3062 C C . ILE A 1 401 ? 23.420 11.243 56.865 1.00 8.88 403 ILE A C 1
ATOM 3063 O O . ILE A 1 401 ? 22.934 12.280 57.296 1.00 9.25 403 ILE A O 1
ATOM 3068 N N . ASN A 1 402 ? 22.817 10.548 55.910 1.00 8.82 404 ASN A N 1
ATOM 3069 C CA . ASN A 1 402 ? 21.574 10.965 55.294 1.00 9.35 404 ASN A CA 1
ATOM 3070 C C . ASN A 1 402 ? 21.618 12.394 54.784 1.00 9.76 404 ASN A C 1
ATOM 3071 O O . ASN A 1 402 ? 20.698 13.156 54.945 1.00 10.62 404 ASN A O 1
ATOM 3076 N N . ASP A 1 403 ? 22.765 12.690 54.193 1.00 10.81 405 ASP A N 1
ATOM 3077 C CA . ASP A 1 403 ? 23.099 13.953 53.532 1.00 10.81 405 ASP A CA 1
ATOM 3078 C C . ASP A 1 403 ? 23.535 15.075 54.465 1.00 11.67 405 ASP A C 1
ATOM 3079 O O . ASP A 1 403 ? 23.970 16.114 53.978 1.00 12.31 405 ASP A O 1
ATOM 3084 N N . ARG A 1 404 ? 23.411 14.890 55.761 1.00 11.55 406 ARG A N 1
ATOM 3085 C CA . ARG A 1 404 ? 23.867 15.875 56.753 1.00 11.15 406 ARG A CA 1
ATOM 3086 C C . ARG A 1 404 ? 25.357 15.680 56.986 1.00 12.17 406 ARG A C 1
ATOM 3087 O O . ARG A 1 404 ? 25.830 14.592 57.177 1.00 10.66 406 ARG A O 1
ATOM 3095 N N . VAL A 1 405 ? 26.129 16.769 56.969 1.00 12.19 407 VAL A N 1
ATOM 3096 C CA . VAL A 1 405 ? 27.533 16.708 57.351 1.00 12.80 407 VAL A CA 1
ATOM 3097 C C . VAL A 1 405 ? 27.578 16.544 58.856 1.00 12.05 407 VAL A C 1
ATOM 3098 O O . VAL A 1 405 ? 26.972 17.341 59.578 1.00 13.20 407 VAL A O 1
ATOM 3102 N N . VAL A 1 406 ? 28.223 15.482 59.297 1.00 11.30 408 VAL A N 1
ATOM 3103 C CA . VAL A 1 406 ? 28.353 15.173 60.700 1.00 12.08 408 VAL A CA 1
ATOM 3104 C C . VAL A 1 406 ? 29.792 15.402 61.072 1.00 11.65 408 VAL A C 1
ATOM 3105 O O . VAL A 1 406 ? 30.680 14.617 60.720 1.00 12.27 408 VAL A O 1
ATOM 3109 N N . PRO A 1 407 ? 30.068 16.541 61.709 1.00 12.73 409 PRO A N 1
ATOM 3110 C CA . PRO A 1 407 ? 31.458 16.874 62.003 1.00 13.12 409 PRO A CA 1
ATOM 3111 C C . PRO A 1 407 ? 32.152 15.774 62.797 1.00 13.66 409 PRO A C 1
ATOM 3112 O O . PRO A 1 407 ? 31.566 15.186 63.734 1.00 13.87 409 PRO A O 1
ATOM 3116 N N . LEU A 1 408 ? 33.394 15.512 62.445 1.00 12.80 410 LEU A N 1
ATOM 3117 C CA . LEU A 1 408 ? 34.199 14.480 63.092 1.00 12.78 410 LEU A CA 1
ATOM 3118 C C . LEU A 1 408 ? 34.609 14.927 64.496 1.00 13.31 410 LEU A C 1
ATOM 3119 O O . LEU A 1 408 ? 34.781 16.122 64.754 1.00 14.36 410 LEU A O 1
ATOM 3124 N N . HIS A 1 409 ? 34.713 13.955 65.375 1.00 12.78 411 HIS A N 1
ATOM 3125 C CA . HIS A 1 409 ? 35.241 14.132 66.718 1.00 12.72 411 HIS A CA 1
ATOM 3126 C C . HIS A 1 409 ? 36.544 13.398 66.876 1.00 13.19 411 HIS A C 1
ATOM 3127 O O . HIS A 1 409 ? 36.829 12.439 66.180 1.00 14.12 411 HIS A O 1
ATOM 3134 N N . GLY A 1 410 ? 37.351 13.873 67.824 1.00 13.97 412 GLY A N 1
ATOM 3135 C CA . GLY A 1 410 ? 38.607 13.234 68.157 1.00 14.62 412 GLY A CA 1
ATOM 3136 C C . GLY A 1 410 ? 39.815 13.805 67.445 1.00 14.19 412 GLY A C 1
ATOM 3137 O O . GLY A 1 410 ? 40.920 13.307 67.621 1.00 15.33 412 GLY A O 1
ATOM 3138 N N . CYS A 1 411 ? 39.571 14.792 66.584 1.00 14.59 413 CYS A N 1
ATOM 3139 C CA . CYS A 1 411 ? 40.573 15.341 65.671 1.00 15.05 413 CYS A CA 1
ATOM 3140 C C . CYS A 1 411 ? 40.289 16.823 65.484 1.00 15.36 413 CYS A C 1
ATOM 3141 O O . CYS A 1 411 ? 39.236 17.321 65.877 1.00 16.92 413 CYS A O 1
ATOM 3144 N N . ASP A 1 412 ? 41.239 17.529 64.875 1.00 15.62 414 ASP A N 1
ATOM 3145 C CA . ASP A 1 412 ? 41.156 18.972 64.697 1.00 16.77 414 ASP A CA 1
ATOM 3146 C C . ASP A 1 412 ? 40.259 19.275 63.508 1.00 15.72 414 ASP A C 1
ATOM 3147 O O . ASP A 1 412 ? 40.705 19.336 62.365 1.00 16.57 414 ASP A O 1
ATOM 3152 N N . VAL A 1 413 ? 38.978 19.394 63.798 1.00 15.85 415 VAL A N 1
ATOM 3153 C CA . VAL A 1 413 ? 37.949 19.503 62.766 1.00 15.58 415 VAL A CA 1
ATOM 3154 C C . VAL A 1 413 ? 37.825 20.926 62.229 1.00 16.19 415 VAL A C 1
ATOM 3155 O O . VAL A 1 413 ? 37.881 21.890 62.985 1.00 17.01 415 VAL A O 1
ATOM 3159 N N . ASP A 1 414 ? 37.681 21.066 60.914 1.00 15.44 416 ASP A N 1
ATOM 3160 C CA . ASP A 1 414 ? 37.525 22.370 60.279 1.00 16.01 416 ASP A CA 1
ATOM 3161 C C . ASP A 1 414 ? 36.050 22.784 60.226 1.00 16.78 416 ASP A C 1
ATOM 3162 O O . ASP A 1 414 ? 35.164 22.043 60.692 1.00 16.55 416 ASP A O 1
ATOM 3167 N N . LYS A 1 415 ? 35.766 23.980 59.691 1.00 17.94 417 LYS A N 1
ATOM 3168 C CA . LYS A 1 415 ? 34.412 24.515 59.657 1.00 18.78 417 LYS A CA 1
ATOM 3169 C C . LYS A 1 415 ? 33.501 23.761 58.687 1.00 17.48 417 LYS A C 1
ATOM 3170 O O . LYS A 1 415 ? 32.297 23.932 58.726 1.00 18.95 417 LYS A O 1
ATOM 3176 N N . LEU A 1 416 ? 34.090 22.931 57.836 1.00 16.86 418 LEU A N 1
ATOM 3177 C CA . LEU A 1 416 ? 33.328 22.111 56.903 1.00 16.02 418 LEU A CA 1
ATOM 3178 C C . LEU A 1 416 ? 33.140 20.704 57.435 1.00 15.00 418 LEU A C 1
ATOM 3179 O O . LEU A 1 416 ? 32.657 19.849 56.701 1.00 14.49 418 LEU A O 1
ATOM 3184 N N . GLY A 1 417 ? 33.518 20.462 58.690 1.00 14.13 419 GLY A N 1
ATOM 3185 C CA . GLY A 1 417 ? 33.338 19.154 59.317 1.00 13.52 419 GLY A CA 1
ATOM 3186 C C . GLY A 1 417 ? 34.394 18.111 59.081 1.00 13.40 419 GLY A C 1
ATOM 3187 O O . GLY A 1 417 ? 34.228 16.951 59.492 1.00 13.19 419 GLY A O 1
ATOM 3188 N N . ARG A 1 418 ? 35.522 18.506 58.490 1.00 12.13 420 ARG A N 1
ATOM 3189 C CA . ARG A 1 418 ? 36.546 17.597 58.042 1.00 11.80 420 ARG A CA 1
ATOM 3190 C C . ARG A 1 418 ? 37.744 17.565 58.964 1.00 12.70 420 ARG A C 1
ATOM 3191 O O . ARG A 1 418 ? 38.009 18.548 59.641 1.00 13.38 420 ARG A O 1
ATOM 3199 N N . CYS A 1 419 ? 38.447 16.447 58.950 1.00 11.98 421 CYS A N 1
ATOM 3200 C CA . CYS A 1 419 ? 39.758 16.313 59.569 1.00 12.79 421 CYS A CA 1
ATOM 3201 C C . CYS A 1 419 ? 40.742 15.762 58.555 1.00 12.84 421 CYS A C 1
ATOM 3202 O O . CYS A 1 419 ? 40.378 15.020 57.642 1.00 12.88 421 CYS A O 1
ATOM 3205 N N . LYS A 1 420 ? 42.017 16.072 58.755 1.00 12.78 422 LYS A N 1
ATOM 3206 C CA . LYS A 1 420 ? 43.077 15.413 58.021 1.00 13.07 422 LYS A CA 1
ATOM 3207 C C . LYS A 1 420 ? 43.043 13.915 58.335 1.00 13.08 422 LYS A C 1
ATOM 3208 O O . LYS A 1 420 ? 42.766 13.530 59.472 1.00 13.51 422 LYS A O 1
ATOM 3214 N N . LEU A 1 421 ? 43.309 13.087 57.334 1.00 13.42 423 LEU A N 1
ATOM 3215 C CA . LEU A 1 421 ? 43.213 11.624 57.455 1.00 14.70 423 LEU A CA 1
ATOM 3216 C C . LEU A 1 421 ? 43.973 11.019 58.642 1.00 15.19 423 LEU A C 1
ATOM 3217 O O . LEU A 1 421 ? 43.409 10.274 59.454 1.00 14.40 423 LEU A O 1
ATOM 3222 N N . ASN A 1 422 ? 45.260 11.324 58.768 1.00 15.18 424 ASN A N 1
ATOM 3223 C CA . ASN A 1 422 ? 46.021 10.712 59.838 1.00 15.68 424 ASN A CA 1
ATOM 3224 C C . ASN A 1 422 ? 45.514 11.180 61.203 1.00 14.49 424 ASN A C 1
ATOM 3225 O O . ASN A 1 422 ? 45.513 10.396 62.143 1.00 14.74 424 ASN A O 1
ATOM 3230 N N . ASP A 1 423 ? 45.049 12.424 61.288 1.00 13.90 425 ASP A N 1
ATOM 3231 C CA . ASP A 1 423 ? 44.554 12.979 62.532 1.00 14.39 425 ASP A CA 1
ATOM 3232 C C . ASP A 1 423 ? 43.238 12.259 62.912 1.00 13.80 425 ASP A C 1
ATOM 3233 O O . ASP A 1 423 ? 43.012 11.885 64.068 1.00 13.87 425 ASP A O 1
ATOM 3238 N N . PHE A 1 424 ? 42.373 12.046 61.917 1.00 12.20 426 PHE A N 1
ATOM 3239 C CA . PHE A 1 424 ? 41.117 11.318 62.149 1.00 12.08 426 PHE A CA 1
ATOM 3240 C C . PHE A 1 424 ? 41.403 9.918 62.681 1.00 12.00 426 PHE A C 1
ATOM 3241 O O . PHE A 1 424 ? 40.822 9.504 63.681 1.00 11.91 426 PHE A O 1
ATOM 3249 N N . VAL A 1 425 ? 42.297 9.189 62.012 1.00 11.47 427 VAL A N 1
ATOM 3250 C CA . VAL A 1 425 ? 42.624 7.821 62.391 1.00 12.89 427 VAL A CA 1
ATOM 3251 C C . VAL A 1 425 ? 43.220 7.803 63.793 1.00 12.96 427 VAL A C 1
ATOM 3252 O O . VAL A 1 425 ? 42.839 7.000 64.620 1.00 13.71 427 VAL A O 1
ATOM 3256 N N . LYS A 1 426 ? 44.090 8.751 64.087 1.00 14.27 428 LYS A N 1
ATOM 3257 C CA . LYS A 1 426 ? 44.648 8.829 65.444 1.00 14.37 428 LYS A CA 1
ATOM 3258 C C . LYS A 1 426 ? 43.563 8.999 66.517 1.00 13.61 428 LYS A C 1
ATOM 3259 O O . LYS A 1 426 ? 43.633 8.388 67.602 1.00 14.04 428 LYS A O 1
ATOM 3265 N N . GLY A 1 427 ? 42.567 9.829 66.218 1.00 13.43 429 GLY A N 1
ATOM 3266 C CA . GLY A 1 427 ? 41.483 10.126 67.124 1.00 13.36 429 GLY A CA 1
ATOM 3267 C C . GLY A 1 427 ? 40.585 8.938 67.412 1.00 12.97 429 GLY A C 1
ATOM 3268 O O . GLY A 1 427 ? 39.906 8.929 68.429 1.00 14.23 429 GLY A O 1
ATOM 3269 N N . LEU A 1 428 ? 40.599 7.940 66.518 1.00 12.53 430 LEU A N 1
ATOM 3270 C CA . LEU A 1 428 ? 39.859 6.700 66.717 1.00 12.50 430 LEU A CA 1
ATOM 3271 C C . LEU A 1 428 ? 40.650 5.685 67.568 1.00 12.42 430 LEU A C 1
ATOM 3272 O O . LEU A 1 428 ? 40.532 4.480 67.395 1.00 12.72 430 LEU A O 1
ATOM 3277 N N . SER A 1 429 ? 41.425 6.173 68.525 1.00 13.00 431 SER A N 1
ATOM 3278 C CA . SER A 1 429 ? 42.213 5.332 69.430 1.00 13.74 431 SER A CA 1
ATOM 3279 C C . SER A 1 429 ? 41.408 4.258 70.167 1.00 12.14 431 SER A C 1
ATOM 3280 O O . SER A 1 429 ? 41.918 3.181 70.404 1.00 13.13 431 SER A O 1
ATOM 3283 N N . TRP A 1 430 ? 40.173 4.571 70.542 1.00 13.01 432 TRP A N 1
ATOM 3284 C CA . TRP A 1 430 ? 39.328 3.631 71.276 1.00 12.20 432 TRP A CA 1
ATOM 3285 C C . TRP A 1 430 ? 39.030 2.390 70.429 1.00 12.12 432 TRP A C 1
ATOM 3286 O O . TRP A 1 430 ? 39.287 1.246 70.807 1.00 13.64 432 TRP A O 1
ATOM 3297 N N . ALA A 1 431 ? 38.546 2.621 69.229 1.00 11.62 433 ALA A N 1
ATOM 3298 C CA . ALA A 1 431 ? 38.308 1.522 68.307 1.00 10.88 433 ALA A CA 1
ATOM 3299 C C . ALA A 1 431 ? 39.588 0.801 67.929 1.00 11.15 433 ALA A C 1
ATOM 3300 O O . ALA A 1 431 ? 39.616 -0.421 67.855 1.00 11.77 433 ALA A O 1
ATOM 3302 N N . ARG A 1 432 ? 40.668 1.544 67.689 1.00 11.62 434 ARG A N 1
ATOM 3303 C CA . ARG A 1 432 ? 41.913 0.917 67.302 1.00 12.44 434 ARG A CA 1
ATOM 3304 C C . ARG A 1 432 ? 42.443 -0.020 68.381 1.00 13.11 434 ARG A C 1
ATOM 3305 O O . ARG A 1 432 ? 43.125 -0.972 68.058 1.00 14.04 434 ARG A O 1
ATOM 3313 N N . SER A 1 433 ? 42.147 0.286 69.645 1.00 13.75 435 SER A N 1
ATOM 3314 C CA . SER A 1 433 ? 42.571 -0.572 70.753 1.00 15.00 435 SER A CA 1
ATOM 3315 C C . SER A 1 433 ? 41.655 -1.744 71.031 1.00 15.08 435 SER A C 1
ATOM 3316 O O . SER A 1 433 ? 42.006 -2.578 71.861 1.00 16.13 435 SER A O 1
ATOM 3319 N N . GLY A 1 434 ? 40.485 -1.794 70.387 1.00 13.67 436 GLY A N 1
ATOM 3320 C CA . GLY A 1 434 ? 39.479 -2.807 70.681 1.00 13.62 436 GLY A CA 1
ATOM 3321 C C . GLY A 1 434 ? 38.488 -2.398 71.771 1.00 12.87 436 GLY A C 1
ATOM 3322 O O . GLY A 1 434 ? 37.642 -3.204 72.148 1.00 13.09 436 GLY A O 1
ATOM 3323 N N . GLY A 1 435 ? 38.581 -1.165 72.252 1.00 13.09 437 GLY A N 1
ATOM 3324 C CA . GLY A 1 435 ? 37.655 -0.591 73.223 1.00 12.73 437 GLY A CA 1
ATOM 3325 C C . GLY A 1 435 ? 37.493 -1.505 74.414 1.00 12.40 437 GLY A C 1
ATOM 3326 O O . GLY A 1 435 ? 38.478 -2.041 74.941 1.00 13.87 437 GLY A O 1
ATOM 3327 N N . ASN A 1 436 ? 36.244 -1.707 74.819 1.00 12.40 438 ASN A N 1
ATOM 3328 C CA . ASN A 1 436 ? 35.910 -2.543 75.966 1.00 12.34 438 ASN A CA 1
ATOM 3329 C C . ASN A 1 436 ? 35.364 -3.897 75.559 1.00 12.58 438 ASN A C 1
ATOM 3330 O O . ASN A 1 436 ? 34.570 -4.502 76.279 1.00 13.01 438 ASN A O 1
ATOM 3335 N N . TRP A 1 437 ? 35.813 -4.394 74.414 1.00 13.20 439 TRP A N 1
ATOM 3336 C CA . TRP A 1 437 ? 35.324 -5.647 73.854 1.00 13.58 439 TRP A CA 1
ATOM 3337 C C . TRP A 1 437 ? 35.523 -6.836 74.795 1.00 14.87 439 TRP A C 1
ATOM 3338 O O . TRP A 1 437 ? 34.712 -7.772 74.783 1.00 14.15 439 TRP A O 1
ATOM 3349 N N . GLY A 1 438 ? 36.568 -6.782 75.615 1.00 16.76 440 GLY A N 1
ATOM 3350 C CA . GLY A 1 438 ? 36.803 -7.833 76.603 1.00 17.62 440 GLY A CA 1
ATOM 3351 C C . GLY A 1 438 ? 35.631 -8.063 77.540 1.00 18.18 440 GLY A C 1
ATOM 3352 O O . GLY A 1 438 ? 35.407 -9.198 78.027 1.00 18.96 440 GLY A O 1
ATOM 3353 N N . GLU A 1 439 ? 34.864 -7.008 77.808 1.00 17.34 441 GLU A N 1
ATOM 3354 C CA . GLU A 1 439 ? 33.683 -7.117 78.676 1.00 17.08 441 GLU A CA 1
ATOM 3355 C C . GLU A 1 439 ? 32.571 -7.989 78.065 1.00 16.64 441 GLU A C 1
ATOM 3356 O O . GLU A 1 439 ? 31.653 -8.435 78.780 1.00 16.94 441 GLU A O 1
ATOM 3362 N N . CYS A 1 440 ? 32.617 -8.231 76.753 1.00 15.49 442 CYS A N 1
ATOM 3363 C CA . CYS A 1 440 ? 31.708 -9.175 76.107 1.00 15.36 442 CYS A CA 1
ATOM 3364 C C . CYS A 1 440 ? 31.659 -10.561 76.769 1.00 15.48 442 CYS A C 1
ATOM 3365 O O . CYS A 1 440 ? 30.652 -11.248 76.686 1.00 15.25 442 CYS A O 1
ATOM 3368 N N . PHE A 1 441 ? 32.774 -10.947 77.376 1.00 17.21 443 PHE A N 1
ATOM 3369 C CA . PHE A 1 441 ? 32.983 -12.347 77.725 1.00 18.72 443 PHE A CA 1
ATOM 3370 C C . PHE A 1 441 ? 33.217 -12.550 79.206 1.00 20.26 443 PHE A C 1
ATOM 3371 O O . PHE A 1 441 ? 33.317 -13.737 79.597 1.00 23.59 443 PHE A O 1
#

B-factor: mean 17.62, std 8.28, range [5.98, 55.6]

GO terms:
  GO:0016158 inositol hexakisphosphate 3-phosphatase activity (F, EXP)

InterPro domains:
  IPR000560 Histidine phosphatase superfamily, clade-2 [PF00328] (72-425)
  IPR000560 Histidine phosphatase superfamily, clade-2 [cd07061] (71-425)
  IPR016274 Histidine acid phosphatase, eukaryotic [PIRSF000894] (19-459)
  IPR029033 Histidine phosphatase superfamily [G3DSA:3.40.50.1240] (74-463)
  IPR029033 Histidine phosphatase superfamily [SSF53254] (29-464)
  IPR033379 Histidine acid phosphatase active site [PS00616] (72-86)
  IPR033379 Histidine acid phosphatase active site [PS00778] (353-369)

Solvent-accessible surface area: 17213 Å² total

Organism: Aspergillus fumigatus (strain ATCC MYA-4609 / CBS 101355 / FGSC A1100 / Af293) (NCBI:txid330879)